Protein AF-A0A660RTI0-F1 (afdb_monomer_lite)

Secondary structure (DSSP, 8-state):
-EEEE-SSEEEEE-SSHHHHHHHHHHHHHSEEEEEEEETTTTEEEEEEEESSEE-TTS-EEEEGGGGGGGTPPPPPP-GGGB-HHHHHHSHHHHHS-HHHHHHHHHHHHSSSEE-------EETT-EEEETTEEEEGGG--TT--EEEE-TTS-EEEE--SEEEEEE--EEEEEE-SS-EEEE-TT-EEEEE-TTT--EEEEEHHHHHHHHHH--STT-EEEEE---PPBTT----SS-HHHHHHHHHHHHHEEEEEGGGTEEEEEE-SHHHHHHHHHHHHHTT--EEEEE---GGGTT-EEEEE---GGG--SSSGGGGG--HHHHHHHHHHHHHHSEEEEEEE-TTS-EEEEEEEEE-HHHHHHHHHHHHHHTTS-EEEEE-SS--SSS--EEEEE-S-SEEEEEGGGEEEEE-SS-EEEEEE-TTSEEEEEETTEEEEEEPPSHHHHHHHHHHHBPTT----EE--SSHHHHHHHHHHHHHHHHTS------S----S-----

Radius of gyration: 30.83 Å; chains: 1; bounding box: 71×60×98 Å

Foldseek 3Di:
DDWDDDLWKIKDDDPDPVSLVVLVVLQVVLWDWAFDQDPVVRGTDTDTHGQFDADPVRITMHGLQCCVSVVDAADFDDCVQFFVVLLCPDPLVVVDDPVLVVVLVVCNGHPAHADAAEWKFFFQQKWFAFLLFTDGLVPDDQPTWGWFAFQVQETATDRFPDKDKDDDFKWKWFDDPFDTTTIDQQFWAWWADPPPRGTDIDGNVVLLVQLVPDPDQPDKTKFFQFHAQHPPLPFAPDDLLLLLLLLLCLQFWDQPDDVQLKIKGKDQDPVNVVVNVVSCVVVVWDWDWDADPDPVRHRIIIIIGRRDPSSSDNADSNLSSHDLVSLVSNLVSQCVRQKDWDWDADPVRDTDIKIKGKDAPSNQSSNQVSCCNNVLFRKAKDWDPDDDDPHTMMMIITDPDRIDIGTSVSIDMDTDDPGMTIFTHDPNQWGWIDHPRRIGITGGTPPVSSVVSSVSRGDPDDAHAHHHANDPNSSVVVSVVVVVVVVVDPDDDDDDDDPPDHDHDD

Structure (mmCIF, N/CA/C/O backbone):
data_AF-A0A660RTI0-F1
#
_entry.id   AF-A0A660RTI0-F1
#
loop_
_atom_site.group_PDB
_atom_site.id
_atom_site.type_symbol
_atom_site.label_atom_id
_atom_site.label_alt_id
_atom_site.label_comp_id
_atom_site.label_asym_id
_atom_site.label_entity_id
_atom_site.label_seq_id
_atom_site.pdbx_PDB_ins_code
_atom_site.Cartn_x
_atom_site.Cartn_y
_atom_site.Cartn_z
_atom_site.occupancy
_atom_site.B_iso_or_equiv
_atom_site.auth_seq_id
_atom_site.auth_comp_id
_atom_site.auth_asym_id
_atom_site.auth_atom_id
_atom_site.pdbx_PDB_model_num
ATOM 1 N N . MET A 1 1 ? 32.357 -12.236 -51.398 1.00 79.00 1 MET A N 1
ATOM 2 C CA . MET A 1 1 ? 31.284 -12.817 -50.566 1.00 79.00 1 MET A CA 1
ATOM 3 C C . MET A 1 1 ? 29.985 -12.101 -50.860 1.00 79.00 1 MET A C 1
ATOM 5 O O . MET A 1 1 ? 29.886 -10.902 -50.600 1.00 79.00 1 MET A O 1
ATOM 9 N N . LYS A 1 2 ? 28.969 -12.836 -51.312 1.00 80.94 2 LYS A N 1
ATOM 10 C CA . LYS A 1 2 ? 27.619 -12.302 -51.489 1.00 80.94 2 LYS A CA 1
ATOM 11 C C . LYS A 1 2 ? 26.873 -12.337 -50.162 1.00 80.94 2 LYS A C 1
ATOM 13 O O . LYS A 1 2 ? 26.923 -13.334 -49.439 1.00 80.94 2 LYS A O 1
ATOM 18 N N . VAL A 1 3 ? 26.167 -11.254 -49.847 1.00 74.62 3 VAL A N 1
ATOM 19 C CA . VAL A 1 3 ? 25.311 -11.187 -48.661 1.00 74.62 3 VAL A CA 1
ATOM 20 C C . VAL A 1 3 ? 23.862 -11.082 -49.096 1.00 74.62 3 VAL A C 1
ATOM 22 O O . VAL A 1 3 ? 23.497 -10.174 -49.839 1.00 74.62 3 VAL A O 1
ATOM 25 N N . ASP A 1 4 ? 23.057 -12.030 -48.635 1.00 70.88 4 ASP A N 1
ATOM 26 C CA . ASP A 1 4 ? 21.628 -12.097 -48.908 1.00 70.88 4 ASP A CA 1
ATOM 27 C C . ASP A 1 4 ? 20.845 -12.055 -47.593 1.00 70.88 4 ASP A C 1
ATOM 29 O O . ASP A 1 4 ? 21.343 -12.437 -46.531 1.00 70.88 4 ASP A O 1
ATOM 33 N N . TYR A 1 5 ? 19.620 -11.546 -47.625 1.00 65.69 5 TYR A N 1
ATOM 34 C CA . TYR A 1 5 ? 18.867 -11.239 -46.419 1.00 65.69 5 TYR A CA 1
ATOM 35 C C . TYR A 1 5 ? 17.395 -11.621 -46.562 1.00 65.69 5 TYR A C 1
ATOM 37 O O . TYR A 1 5 ? 16.691 -11.177 -47.460 1.00 65.69 5 TYR A O 1
ATOM 45 N N . THR A 1 6 ? 16.886 -12.336 -45.561 1.00 60.81 6 THR A N 1
ATOM 46 C CA . THR A 1 6 ? 15.449 -12.574 -45.334 1.00 60.81 6 THR A CA 1
ATOM 47 C C . THR A 1 6 ? 15.001 -11.848 -44.075 1.00 60.81 6 THR A C 1
ATOM 49 O O . THR A 1 6 ? 15.842 -11.457 -43.277 1.00 60.81 6 THR A O 1
ATOM 52 N N . ASN A 1 7 ? 13.694 -11.729 -43.813 1.00 52.34 7 ASN A N 1
ATOM 53 C CA . ASN A 1 7 ? 13.165 -11.085 -42.595 1.00 52.34 7 ASN A CA 1
ATOM 54 C C . ASN A 1 7 ? 13.673 -11.660 -41.261 1.00 52.34 7 ASN A C 1
ATOM 56 O O . ASN A 1 7 ? 13.553 -10.995 -40.233 1.00 52.34 7 ASN A O 1
ATOM 60 N N . VAL A 1 8 ? 14.281 -12.845 -41.277 1.00 51.94 8 VAL A N 1
ATOM 61 C CA . VAL A 1 8 ? 14.734 -13.562 -40.081 1.00 51.94 8 VAL A CA 1
ATOM 62 C C . VAL A 1 8 ? 16.251 -13.777 -40.081 1.00 51.94 8 VAL A C 1
ATOM 64 O O . VAL A 1 8 ? 16.892 -13.595 -39.044 1.00 51.94 8 VAL A O 1
ATOM 67 N N . TYR A 1 9 ? 16.840 -14.114 -41.231 1.00 64.44 9 TYR A N 1
ATOM 68 C CA . TYR A 1 9 ? 18.250 -14.485 -41.353 1.00 64.44 9 TYR A CA 1
ATOM 69 C C . TYR A 1 9 ? 19.012 -13.619 -42.346 1.00 64.44 9 TYR A C 1
ATOM 71 O O . TYR A 1 9 ? 18.499 -13.248 -43.403 1.00 64.44 9 TYR A O 1
ATOM 79 N N . THR A 1 10 ? 20.272 -13.373 -42.010 1.00 71.88 10 THR A N 1
ATOM 80 C CA . THR A 1 10 ? 21.284 -12.907 -42.952 1.00 71.88 10 THR A CA 1
ATOM 81 C C . THR A 1 10 ? 22.119 -14.095 -43.378 1.00 71.88 10 THR A C 1
ATOM 83 O O . THR A 1 10 ? 22.637 -14.808 -42.518 1.00 71.88 10 THR A O 1
ATOM 86 N N . PHE A 1 11 ? 22.258 -14.273 -44.683 1.00 78.12 11 PHE A N 1
ATOM 87 C CA . PHE A 1 11 ? 23.042 -15.312 -45.318 1.00 78.12 11 PHE A CA 1
ATOM 88 C C . PHE A 1 11 ? 24.312 -14.711 -45.910 1.00 78.12 11 PHE A C 1
ATOM 90 O O . PHE A 1 11 ? 24.291 -13.681 -46.578 1.00 78.12 11 PHE A O 1
ATOM 97 N N . PHE A 1 12 ? 25.418 -15.389 -45.668 1.00 82.50 12 PHE A N 1
ATOM 98 C CA . PHE A 1 12 ? 26.732 -15.101 -46.198 1.00 82.50 12 PHE A CA 1
ATOM 99 C C . PHE A 1 12 ? 27.122 -16.269 -47.092 1.00 82.50 12 PHE A C 1
ATOM 101 O O . PHE A 1 12 ? 27.322 -17.396 -46.626 1.00 82.50 12 PHE A O 1
ATOM 108 N N . ILE A 1 13 ? 27.179 -15.992 -48.387 1.00 86.31 13 ILE A N 1
ATOM 109 C CA . ILE A 1 13 ? 27.504 -16.967 -49.416 1.00 86.31 13 ILE A CA 1
ATOM 110 C C . ILE A 1 13 ? 28.960 -16.697 -49.818 1.00 86.31 13 ILE A C 1
ATOM 112 O O . ILE A 1 13 ? 29.238 -15.646 -50.411 1.00 86.31 13 ILE A O 1
ATOM 116 N N . PRO A 1 14 ? 29.912 -17.572 -49.442 1.00 86.38 14 PRO A N 1
ATOM 117 C CA . PRO A 1 14 ? 31.300 -17.413 -49.855 1.00 86.38 14 PRO A CA 1
ATOM 118 C C . PRO A 1 14 ? 31.395 -17.592 -51.374 1.00 86.38 14 PRO A C 1
ATOM 120 O O . PRO A 1 14 ? 30.896 -18.579 -51.908 1.00 86.38 14 PRO A O 1
ATOM 123 N N . GLU A 1 15 ? 32.020 -16.642 -52.066 1.00 88.38 15 GLU A N 1
ATOM 124 C CA . GLU A 1 15 ? 32.194 -16.689 -53.528 1.00 88.38 15 GLU A CA 1
ATOM 125 C C . GLU A 1 15 ? 33.572 -17.244 -53.910 1.00 88.38 15 GLU A C 1
ATOM 127 O O . GLU A 1 15 ? 33.804 -17.619 -55.053 1.00 88.38 15 GLU A O 1
ATOM 132 N N . ASN A 1 16 ? 34.493 -17.315 -52.946 1.00 89.19 16 ASN A N 1
ATOM 133 C CA . ASN A 1 16 ? 35.835 -17.861 -53.107 1.00 89.19 16 ASN A CA 1
ATOM 134 C C . ASN A 1 16 ? 36.361 -18.453 -51.782 1.00 89.19 16 ASN A C 1
ATOM 136 O O . ASN A 1 16 ? 35.740 -18.333 -50.721 1.0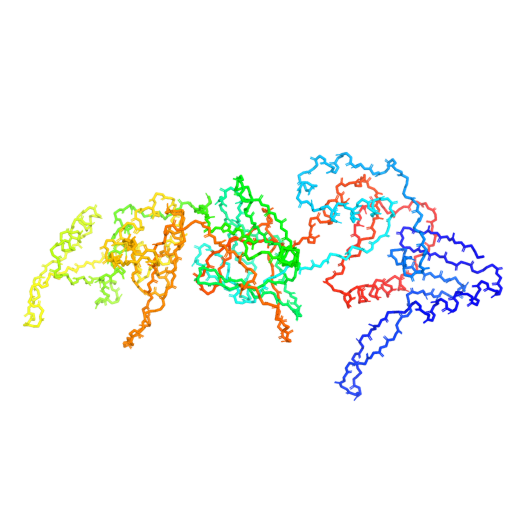0 89.19 16 ASN A O 1
ATOM 140 N N . GLN A 1 17 ? 37.532 -19.094 -51.837 1.00 87.44 17 GLN A N 1
ATOM 141 C CA . GLN A 1 17 ? 38.160 -19.737 -50.676 1.00 87.44 17 GLN A CA 1
ATOM 142 C C . GLN A 1 17 ? 38.519 -18.738 -49.559 1.00 87.44 17 GLN A C 1
ATOM 144 O O . GLN A 1 17 ? 38.353 -19.043 -48.379 1.00 87.44 17 GLN A O 1
ATOM 149 N N . LYS A 1 18 ? 38.921 -17.515 -49.918 1.00 89.44 18 LYS A N 1
ATOM 150 C CA . LYS A 1 18 ? 39.251 -16.448 -48.962 1.00 89.44 18 LYS A CA 1
ATOM 151 C C . LYS A 1 18 ? 38.026 -16.009 -48.152 1.00 89.44 18 LYS A C 1
ATOM 153 O O . LYS A 1 18 ? 38.114 -15.834 -46.939 1.00 89.44 18 LYS A O 1
ATOM 158 N N . ASP A 1 19 ? 36.863 -15.891 -48.792 1.00 84.25 19 ASP A N 1
ATOM 159 C CA . ASP A 1 19 ? 35.594 -15.602 -48.116 1.00 84.25 19 ASP A CA 1
ATOM 160 C C . ASP A 1 19 ? 35.233 -16.695 -47.104 1.00 84.25 19 ASP A C 1
ATOM 162 O O . ASP A 1 19 ? 34.754 -16.410 -46.003 1.00 84.25 19 ASP A O 1
ATOM 166 N N . LYS A 1 20 ? 35.475 -17.959 -47.470 1.00 86.00 20 LYS A N 1
ATOM 167 C CA . LYS A 1 20 ? 35.216 -19.112 -46.607 1.00 86.00 20 LYS A CA 1
ATOM 168 C C . LYS A 1 20 ? 36.087 -19.065 -45.351 1.00 86.00 20 LYS A C 1
ATOM 170 O O . LYS A 1 20 ? 35.556 -19.234 -44.258 1.00 86.00 20 LYS A O 1
ATOM 175 N N . GLU A 1 21 ? 37.377 -18.770 -45.487 1.00 87.00 21 GLU A N 1
ATOM 176 C CA . GLU A 1 21 ? 38.299 -18.621 -44.352 1.00 87.00 21 GLU A CA 1
ATOM 177 C C . GLU A 1 21 ? 37.898 -17.468 -43.422 1.00 87.00 21 GLU A C 1
ATOM 179 O O . GLU A 1 21 ? 37.905 -17.622 -42.197 1.00 87.00 21 GLU A O 1
ATOM 184 N N . ILE A 1 22 ? 37.469 -16.332 -43.986 1.00 85.69 22 ILE A N 1
ATOM 185 C CA . ILE A 1 22 ? 36.952 -15.190 -43.216 1.00 85.69 22 ILE A CA 1
ATOM 186 C C . ILE A 1 22 ? 35.725 -15.605 -42.395 1.00 85.69 22 ILE A C 1
ATOM 188 O O . ILE A 1 22 ? 35.658 -15.316 -41.198 1.00 85.69 22 ILE A O 1
ATOM 192 N N . LEU A 1 23 ? 34.764 -16.303 -43.006 1.00 84.31 23 LEU A N 1
ATOM 193 C CA . LEU A 1 23 ? 33.547 -16.760 -42.328 1.00 84.31 23 LEU A CA 1
ATOM 194 C C . LEU A 1 23 ? 33.831 -17.833 -41.273 1.00 84.31 23 LEU A C 1
ATOM 196 O O . LEU A 1 23 ? 33.228 -17.809 -40.199 1.00 84.31 23 LEU A O 1
ATOM 200 N N . GLU A 1 24 ? 34.781 -18.733 -41.521 1.00 85.38 24 GLU A N 1
ATOM 201 C CA . GLU A 1 24 ? 35.217 -19.723 -40.533 1.00 85.38 24 GLU A CA 1
ATOM 202 C C . GLU A 1 24 ? 35.891 -19.050 -39.335 1.00 85.38 24 GLU A C 1
ATOM 204 O O . GLU A 1 24 ? 35.574 -19.379 -38.189 1.00 85.38 24 GLU A O 1
ATOM 209 N N . ASN A 1 25 ? 36.737 -18.047 -39.569 1.00 84.19 25 ASN A N 1
ATOM 210 C CA . ASN A 1 25 ? 37.347 -17.263 -38.500 1.00 84.19 25 ASN A CA 1
ATOM 211 C C . ASN A 1 25 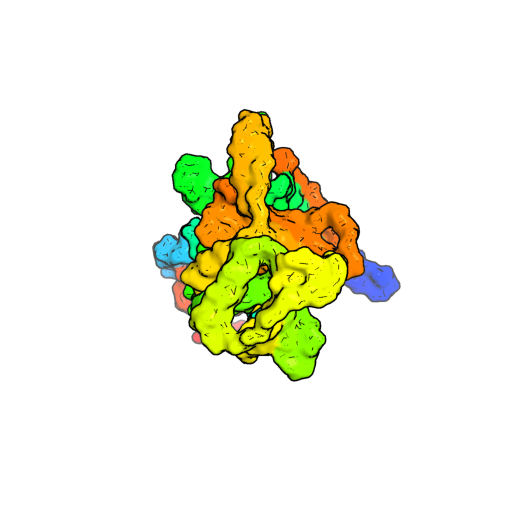? 36.298 -16.460 -37.707 1.00 84.19 25 ASN A C 1
ATOM 213 O O . ASN A 1 25 ? 36.280 -16.483 -36.475 1.00 84.19 25 ASN A O 1
ATOM 217 N N . LEU A 1 26 ? 35.357 -15.801 -38.389 1.00 79.56 26 LEU A N 1
ATOM 218 C CA . LEU A 1 26 ? 34.244 -15.105 -37.738 1.00 79.56 26 LEU A CA 1
ATOM 219 C C . LEU A 1 26 ? 33.389 -16.063 -36.905 1.00 79.56 26 LEU A C 1
ATOM 221 O O . LEU A 1 26 ? 33.048 -15.735 -35.773 1.00 79.56 26 LEU A O 1
ATOM 225 N N . SER A 1 27 ? 33.097 -17.266 -37.400 1.00 78.19 27 SER A N 1
ATOM 226 C CA . SER A 1 27 ? 32.307 -18.255 -36.656 1.00 78.19 27 SER A CA 1
ATOM 227 C C . SER A 1 27 ? 32.974 -18.690 -35.345 1.00 78.19 27 SER A C 1
ATOM 229 O O . SER A 1 27 ? 32.279 -18.930 -34.356 1.00 78.19 27 SER A O 1
ATOM 231 N N . LYS A 1 28 ? 34.311 -18.727 -35.295 1.00 77.50 28 LYS A N 1
ATOM 232 C CA . LYS A 1 28 ? 35.078 -19.052 -34.082 1.00 77.50 28 LYS A CA 1
ATOM 233 C C . LYS A 1 28 ? 35.086 -17.903 -33.073 1.00 77.50 28 LYS A C 1
ATOM 235 O O . LYS A 1 28 ? 35.053 -18.149 -31.871 1.00 77.50 28 LYS A O 1
ATOM 240 N N . ASN A 1 29 ? 35.095 -16.660 -33.553 1.00 72.69 29 ASN A N 1
ATOM 241 C CA . ASN A 1 29 ? 35.186 -15.469 -32.702 1.00 72.69 29 ASN A CA 1
ATOM 242 C C . ASN A 1 29 ? 33.820 -14.927 -32.258 1.00 72.69 29 ASN A C 1
ATOM 244 O O . ASN A 1 29 ? 33.709 -14.276 -31.220 1.00 72.69 29 ASN A O 1
ATOM 248 N N . VAL A 1 30 ? 32.763 -15.196 -33.023 1.00 70.44 30 VAL A N 1
ATOM 249 C CA . VAL A 1 30 ? 31.412 -14.673 -32.778 1.00 70.44 30 VAL A CA 1
ATOM 250 C C . VAL A 1 30 ? 30.629 -15.732 -32.015 1.00 70.44 30 VAL A C 1
ATOM 252 O O . VAL A 1 30 ? 29.704 -16.376 -32.515 1.00 70.44 30 VAL A O 1
ATOM 255 N N . VAL A 1 31 ? 31.071 -15.939 -30.779 1.00 64.56 31 VAL A N 1
ATOM 256 C CA . VAL A 1 31 ? 30.553 -16.956 -29.870 1.00 64.56 31 VAL A CA 1
ATOM 257 C C . VAL A 1 31 ? 29.936 -16.318 -28.632 1.00 64.56 31 VAL A C 1
ATOM 259 O O . VAL A 1 31 ? 30.404 -15.303 -28.121 1.00 64.56 31 VAL A O 1
ATOM 262 N N . ILE A 1 32 ? 28.882 -16.941 -28.117 1.00 59.88 32 ILE A N 1
ATOM 263 C CA . ILE A 1 32 ? 28.257 -16.583 -26.842 1.00 59.88 32 ILE A CA 1
ATOM 264 C C . ILE A 1 32 ? 28.622 -17.601 -25.767 1.00 59.88 32 ILE A C 1
ATOM 266 O O . ILE A 1 32 ? 28.730 -18.803 -26.023 1.00 59.88 32 ILE A O 1
ATOM 270 N N . ARG A 1 33 ? 28.816 -17.100 -24.546 1.00 59.22 33 ARG A N 1
ATOM 271 C CA . ARG A 1 33 ? 29.204 -17.889 -23.378 1.00 59.22 33 ARG A CA 1
ATOM 272 C C . ARG A 1 33 ? 27.975 -18.566 -22.769 1.00 59.22 33 ARG A C 1
ATOM 274 O O . ARG A 1 33 ? 27.245 -17.949 -22.008 1.00 59.22 33 ARG A O 1
ATOM 281 N N . LYS A 1 34 ? 27.804 -19.859 -23.012 1.00 52.59 34 LYS A N 1
ATOM 282 C CA . LYS A 1 34 ? 26.716 -20.683 -22.481 1.00 52.59 34 LYS A CA 1
ATOM 283 C C . LYS A 1 34 ? 27.147 -21.445 -21.229 1.00 52.59 34 LYS A C 1
ATOM 285 O O . LYS A 1 34 ? 28.235 -22.003 -21.176 1.00 52.59 34 LYS A O 1
ATOM 290 N N . LEU A 1 35 ? 26.267 -21.527 -20.234 1.00 57.22 35 LEU A N 1
ATOM 291 C CA . LEU A 1 35 ? 26.436 -22.423 -19.086 1.00 57.22 35 LEU A CA 1
ATOM 292 C C . LEU A 1 35 ? 25.616 -23.698 -19.305 1.00 57.22 35 LEU A C 1
ATOM 294 O O . LEU A 1 35 ? 24.386 -23.653 -19.257 1.00 57.22 35 LEU A O 1
ATOM 298 N N . GLU A 1 36 ? 26.280 -24.828 -19.540 1.00 62.12 36 GLU A N 1
ATOM 299 C CA . GLU A 1 36 ? 25.636 -26.144 -19.626 1.00 62.12 36 GLU A CA 1
ATOM 300 C C . GLU A 1 36 ? 25.858 -26.934 -18.344 1.00 62.12 36 GLU A C 1
ATOM 302 O O . GLU A 1 36 ? 26.956 -26.960 -17.798 1.00 62.12 36 GLU A O 1
ATOM 307 N N . TYR A 1 37 ? 24.802 -27.576 -17.848 1.00 67.00 37 TYR A N 1
ATOM 308 C CA . TYR A 1 37 ? 24.939 -28.506 -16.739 1.00 67.00 37 TYR A CA 1
ATOM 309 C C . TYR A 1 37 ? 25.636 -29.769 -17.240 1.00 67.00 37 TYR A C 1
ATOM 311 O O . TYR A 1 37 ? 25.125 -30.434 -18.139 1.00 67.00 37 TYR A O 1
ATOM 319 N N . ASN A 1 38 ? 26.798 -30.071 -16.668 1.00 76.56 38 ASN A N 1
ATOM 320 C CA . ASN A 1 38 ? 27.504 -31.316 -16.903 1.00 76.56 38 ASN A CA 1
ATOM 321 C C . ASN A 1 38 ? 26.971 -32.359 -15.897 1.00 76.56 38 ASN A C 1
ATOM 323 O O . ASN A 1 38 ? 27.228 -32.211 -14.698 1.00 76.56 38 ASN A O 1
ATOM 327 N N . PRO A 1 39 ? 26.216 -33.383 -16.344 1.00 63.25 39 PRO A N 1
ATOM 328 C CA . PRO A 1 39 ? 25.615 -34.372 -15.449 1.00 63.25 39 PRO A CA 1
ATOM 329 C C . PRO A 1 39 ? 26.654 -35.268 -14.765 1.00 63.25 39 PRO A C 1
ATOM 331 O O . PRO A 1 39 ? 26.400 -35.743 -13.662 1.00 63.25 39 PRO A O 1
ATOM 334 N N . ILE A 1 40 ? 27.834 -35.436 -15.368 1.00 79.56 40 ILE A N 1
ATOM 335 C CA . ILE A 1 40 ? 28.937 -36.232 -14.816 1.00 79.56 40 ILE A CA 1
ATOM 336 C C . ILE A 1 40 ? 29.602 -35.467 -13.667 1.00 79.56 40 ILE A C 1
ATOM 338 O O . ILE A 1 40 ? 29.786 -35.996 -12.577 1.00 79.56 40 ILE A O 1
ATOM 342 N N . LEU A 1 41 ? 29.898 -34.182 -13.880 1.00 76.06 41 LEU A N 1
ATOM 343 C CA . LEU A 1 41 ? 30.596 -33.340 -12.898 1.00 76.06 41 LEU A CA 1
ATOM 344 C C . LEU A 1 41 ? 29.653 -32.614 -11.925 1.00 76.06 41 LEU A C 1
ATOM 346 O O . LEU A 1 41 ? 30.107 -31.838 -11.085 1.00 76.06 41 LEU A O 1
ATOM 350 N N . LYS A 1 42 ? 28.336 -32.812 -12.073 1.00 74.12 42 LYS A N 1
ATOM 351 C CA . LYS A 1 42 ? 27.256 -32.165 -11.306 1.00 74.12 42 LYS A CA 1
ATOM 352 C C . LYS A 1 42 ? 27.397 -30.639 -11.166 1.00 74.12 42 LYS A C 1
ATOM 354 O O . LYS A 1 42 ? 26.883 -30.047 -10.218 1.00 74.12 42 LYS A O 1
ATOM 359 N N . ARG A 1 43 ? 28.045 -29.970 -12.124 1.00 64.19 43 ARG A N 1
ATOM 360 C CA . ARG A 1 43 ? 28.303 -28.518 -12.115 1.00 64.19 43 ARG A CA 1
ATOM 361 C C . ARG A 1 43 ? 27.995 -27.890 -13.468 1.00 64.19 43 ARG A C 1
ATOM 363 O O . ARG A 1 43 ? 27.930 -28.574 -14.486 1.00 64.19 43 ARG A O 1
ATOM 370 N N . LYS A 1 44 ? 27.798 -26.570 -13.487 1.00 59.88 44 LYS A N 1
ATOM 371 C CA . LYS A 1 44 ? 27.631 -25.818 -14.737 1.00 59.88 44 LYS A CA 1
ATOM 372 C C . LYS A 1 44 ? 28.994 -25.475 -15.318 1.00 59.88 44 LYS A C 1
ATOM 374 O O . LYS A 1 44 ? 29.780 -24.798 -14.661 1.00 59.88 44 LYS A O 1
ATOM 379 N N . GLU A 1 45 ? 29.239 -25.898 -16.546 1.00 68.62 45 GLU A N 1
ATOM 380 C CA . GLU A 1 45 ? 30.461 -25.605 -17.283 1.00 68.62 45 GLU A CA 1
ATOM 381 C C . GLU A 1 45 ? 30.208 -24.567 -18.365 1.00 68.62 45 GLU A C 1
ATOM 383 O O . GLU A 1 45 ? 29.106 -24.441 -18.904 1.00 68.62 45 GLU A O 1
ATOM 388 N N . VAL A 1 46 ? 31.248 -23.790 -18.650 1.00 62.41 46 VAL A N 1
ATOM 389 C CA . VAL A 1 46 ? 31.211 -22.774 -19.693 1.00 62.41 46 VAL A CA 1
ATOM 390 C C . VAL A 1 46 ? 31.488 -23.445 -21.032 1.00 62.41 46 VAL A C 1
ATOM 392 O O . VAL A 1 46 ? 32.563 -23.996 -21.236 1.00 62.41 46 VAL A O 1
ATOM 395 N N . LYS A 1 47 ? 30.535 -23.355 -21.956 1.00 68.38 47 LYS A N 1
ATOM 396 C CA . LYS A 1 47 ? 30.711 -23.697 -23.367 1.00 68.38 47 LYS A CA 1
ATOM 397 C C . LYS A 1 47 ? 30.498 -22.466 -24.229 1.00 68.38 47 LYS A C 1
ATOM 399 O O . LYS A 1 47 ? 29.672 -21.616 -23.913 1.00 68.38 47 LYS A O 1
ATOM 404 N N . TYR A 1 48 ? 31.209 -22.386 -25.340 1.00 62.31 48 TYR A N 1
ATOM 405 C CA . TYR A 1 48 ? 31.054 -21.306 -26.306 1.00 62.31 48 TYR A CA 1
ATOM 406 C C . TYR A 1 48 ? 30.215 -21.807 -27.481 1.00 62.31 48 TYR A C 1
ATOM 408 O O . TYR A 1 48 ? 30.494 -22.866 -28.036 1.00 62.31 48 TYR A O 1
ATOM 416 N N . VAL A 1 49 ? 29.149 -21.082 -27.822 1.00 63.47 49 VAL A N 1
ATOM 417 C CA . VAL A 1 49 ? 28.255 -21.424 -28.939 1.00 63.47 49 VAL A CA 1
ATOM 418 C C . VAL A 1 49 ? 28.399 -20.371 -30.021 1.00 63.47 49 VAL A C 1
ATOM 420 O O . VAL A 1 49 ? 28.219 -19.189 -29.742 1.00 63.47 49 VAL A O 1
ATOM 423 N N . THR A 1 50 ? 28.698 -20.789 -31.250 1.00 74.25 50 THR A N 1
ATOM 424 C CA . THR A 1 50 ? 28.797 -19.870 -32.391 1.00 74.25 50 THR A CA 1
ATOM 425 C C . THR A 1 50 ? 27.433 -19.309 -32.786 1.00 74.25 50 THR A C 1
ATOM 427 O O . THR A 1 50 ? 26.445 -20.043 -32.871 1.00 74.25 50 THR A O 1
ATOM 430 N N . LEU A 1 51 ? 27.360 -17.996 -33.010 1.00 68.88 51 LEU A N 1
ATOM 431 C CA . LEU A 1 51 ? 26.156 -17.342 -33.528 1.00 68.88 51 LEU A CA 1
ATOM 432 C C . LEU A 1 51 ? 26.062 -17.455 -35.053 1.00 68.88 51 LEU A C 1
ATOM 434 O O . LEU A 1 51 ? 24.956 -17.520 -35.586 1.00 68.88 51 LEU A O 1
ATOM 438 N N . LEU A 1 52 ? 27.205 -17.499 -35.742 1.00 79.25 52 LEU A N 1
ATOM 439 C CA . LEU A 1 52 ? 27.286 -17.669 -37.189 1.00 79.25 52 LEU A CA 1
ATOM 440 C C . LEU A 1 52 ? 27.255 -19.167 -37.516 1.00 79.25 52 LEU A C 1
ATOM 442 O O . LEU A 1 52 ? 28.237 -19.885 -37.346 1.00 79.25 52 LEU A O 1
ATOM 446 N N . GLN A 1 53 ? 26.094 -19.645 -37.945 1.00 80.19 53 GLN A N 1
ATOM 447 C CA . GLN A 1 53 ? 25.846 -21.047 -38.261 1.00 80.19 53 GLN A CA 1
ATOM 448 C C . GLN A 1 53 ? 26.185 -21.337 -39.722 1.00 80.19 53 GLN A C 1
ATOM 450 O O . GLN A 1 53 ? 26.177 -20.439 -40.555 1.00 80.19 53 GLN A O 1
ATOM 455 N N . LYS A 1 54 ? 26.461 -22.599 -40.046 1.00 83.12 54 LYS A N 1
ATOM 456 C CA . LYS A 1 54 ? 26.772 -23.057 -41.404 1.00 83.12 54 LYS A CA 1
ATOM 457 C C . LYS A 1 54 ? 25.790 -24.154 -41.799 1.00 83.12 54 LYS A C 1
ATOM 459 O O . LYS A 1 54 ? 25.554 -25.068 -41.007 1.00 83.12 54 LYS A O 1
ATOM 464 N N . ASN A 1 55 ? 25.190 -24.056 -42.983 1.00 78.00 55 ASN A N 1
ATOM 465 C CA . ASN A 1 55 ? 24.316 -25.105 -43.512 1.00 78.00 55 ASN A CA 1
ATOM 466 C C . ASN A 1 55 ? 25.099 -26.132 -44.358 1.00 78.00 55 ASN A C 1
ATOM 468 O O . ASN A 1 55 ? 26.301 -25.985 -44.587 1.00 78.00 55 ASN A O 1
ATOM 472 N N . ARG A 1 56 ? 24.406 -27.179 -44.831 1.00 73.50 56 ARG A N 1
ATOM 473 C CA . ARG A 1 56 ? 25.000 -28.256 -45.647 1.00 73.50 56 ARG A CA 1
ATOM 474 C C . ARG A 1 56 ? 25.599 -27.764 -46.975 1.00 73.50 56 ARG A C 1
ATOM 476 O O . ARG A 1 56 ? 26.536 -28.377 -47.465 1.00 73.50 56 ARG A O 1
ATOM 483 N N . ASN A 1 57 ? 25.140 -26.625 -47.495 1.00 75.00 57 ASN A N 1
ATOM 484 C CA . ASN A 1 57 ? 25.568 -26.060 -48.780 1.00 75.00 57 ASN A CA 1
ATOM 485 C C . ASN A 1 57 ? 26.699 -25.022 -48.633 1.00 75.00 57 ASN A C 1
ATOM 487 O O . ASN A 1 57 ? 26.868 -24.174 -49.502 1.00 75.00 57 ASN A O 1
ATOM 491 N N . ASN A 1 58 ? 27.459 -25.040 -47.529 1.00 77.81 58 ASN A N 1
ATOM 492 C CA . ASN A 1 58 ? 28.501 -24.047 -47.212 1.00 77.81 58 ASN A CA 1
ATOM 493 C C . ASN A 1 58 ? 28.012 -22.584 -47.127 1.00 77.81 58 ASN A C 1
ATOM 495 O O . ASN A 1 58 ? 28.830 -21.665 -47.143 1.00 77.81 58 ASN A O 1
ATOM 499 N N . ILE A 1 59 ? 26.708 -22.352 -46.964 1.00 82.38 59 ILE A N 1
ATOM 500 C CA . ILE A 1 59 ? 26.156 -21.016 -46.726 1.00 82.38 59 ILE A CA 1
ATOM 501 C C . ILE A 1 59 ? 26.164 -20.762 -45.222 1.00 82.38 59 ILE A C 1
ATOM 503 O O . ILE A 1 59 ? 25.623 -21.547 -44.432 1.00 82.38 59 ILE A O 1
ATOM 507 N N . TYR A 1 60 ? 26.775 -19.651 -44.826 1.00 85.75 60 TYR A N 1
ATOM 508 C CA . TYR A 1 60 ? 26.794 -19.214 -43.440 1.00 85.75 60 TYR A CA 1
ATOM 509 C C . TYR A 1 60 ? 25.589 -18.326 -43.179 1.00 85.75 60 TYR A C 1
ATOM 511 O O . TYR A 1 60 ? 25.173 -17.563 -44.042 1.00 85.75 60 TYR A O 1
ATOM 519 N N . TYR A 1 61 ? 24.996 -18.415 -41.999 1.00 78.88 61 TYR A N 1
ATOM 520 C CA . TYR A 1 61 ? 23.827 -17.627 -41.663 1.00 78.88 61 TYR A CA 1
ATOM 521 C C . TYR A 1 61 ? 23.788 -17.266 -40.186 1.00 78.88 61 TYR A C 1
ATOM 523 O O . TYR A 1 61 ? 24.270 -17.991 -39.317 1.00 78.88 61 TYR A O 1
ATOM 531 N N . ILE A 1 62 ? 23.188 -16.120 -39.898 1.00 73.25 62 ILE A N 1
ATOM 532 C CA . ILE A 1 62 ? 22.972 -15.620 -38.543 1.00 73.25 62 ILE A CA 1
ATOM 533 C C . ILE A 1 62 ? 21.575 -15.013 -38.468 1.00 73.25 62 ILE A C 1
ATOM 535 O O . ILE A 1 62 ? 21.062 -14.505 -39.468 1.00 73.25 62 ILE A O 1
ATOM 539 N N . LEU A 1 63 ? 20.936 -15.054 -37.295 1.00 67.44 63 LEU A N 1
ATOM 540 C CA . LEU A 1 63 ? 19.728 -14.254 -37.074 1.00 67.44 63 LEU A CA 1
ATOM 541 C C . LEU A 1 63 ? 20.064 -12.803 -37.404 1.00 67.44 63 LEU A C 1
ATOM 543 O O . LEU A 1 63 ? 21.008 -12.255 -36.834 1.00 67.44 63 LEU A O 1
ATOM 547 N N . SER A 1 64 ? 19.313 -12.178 -38.311 1.00 67.25 64 SER A N 1
ATOM 548 C CA . SER A 1 64 ? 19.670 -10.843 -38.791 1.00 67.25 64 SER A CA 1
ATOM 549 C C . SER A 1 64 ? 19.810 -9.848 -37.641 1.00 67.25 64 SER A C 1
ATOM 551 O O . SER A 1 64 ? 20.731 -9.047 -37.676 1.00 67.25 64 SER A O 1
ATOM 553 N N . GLY A 1 65 ? 18.989 -9.962 -36.584 1.00 60.44 65 GLY A N 1
ATOM 554 C CA . GLY A 1 65 ? 19.070 -9.144 -35.361 1.00 60.44 65 GLY A CA 1
ATOM 555 C C . GLY A 1 65 ? 20.367 -9.270 -34.543 1.00 60.44 65 GLY A C 1
ATOM 556 O O . GLY A 1 65 ? 20.510 -8.594 -33.528 1.00 60.44 65 GLY A O 1
ATOM 557 N N . LEU A 1 66 ? 21.301 -10.135 -34.955 1.00 67.81 66 LEU A N 1
ATOM 558 C CA . LEU A 1 66 ? 22.625 -10.318 -34.357 1.00 67.81 66 LEU A CA 1
ATOM 559 C C . LEU A 1 66 ? 23.768 -9.764 -35.230 1.00 67.81 66 LEU A C 1
ATOM 561 O O . LEU A 1 66 ? 24.926 -9.866 -34.832 1.00 67.81 66 LEU A O 1
ATOM 565 N N . LEU A 1 67 ? 23.485 -9.143 -36.382 1.00 68.56 67 LEU A N 1
ATOM 566 C CA . LEU A 1 67 ? 24.500 -8.527 -37.257 1.00 68.56 67 LEU A CA 1
ATOM 567 C C . LEU A 1 67 ? 25.482 -7.555 -36.564 1.00 68.56 67 LEU A C 1
ATOM 569 O O . LEU A 1 67 ? 26.656 -7.549 -36.941 1.00 68.56 67 LEU A O 1
ATOM 573 N N . PRO A 1 68 ? 25.095 -6.775 -35.533 1.00 64.31 68 PRO A N 1
ATOM 574 C CA . PRO A 1 68 ? 26.021 -5.885 -34.838 1.00 64.31 68 PRO A CA 1
ATOM 575 C C . PRO A 1 68 ? 27.147 -6.622 -34.120 1.00 64.31 68 PRO A C 1
ATOM 577 O O . PRO A 1 68 ? 28.230 -6.064 -33.964 1.00 64.31 68 PRO A O 1
ATOM 580 N N . TYR A 1 69 ? 26.934 -7.884 -33.730 1.00 65.81 69 TYR A N 1
ATOM 581 C CA . TYR A 1 69 ? 27.992 -8.724 -33.161 1.00 65.81 69 TYR A CA 1
ATOM 582 C C . TYR A 1 69 ? 29.074 -9.076 -34.194 1.00 65.81 69 TYR A C 1
ATOM 584 O O . TYR A 1 69 ? 30.184 -9.434 -33.814 1.00 65.81 69 TYR A O 1
ATOM 592 N N . LEU A 1 70 ? 28.781 -8.903 -35.487 1.00 68.19 70 LEU A N 1
ATOM 593 C CA . LEU A 1 70 ? 29.733 -8.973 -36.598 1.00 68.19 70 LEU A CA 1
ATOM 594 C C . LEU A 1 70 ? 30.271 -7.590 -37.009 1.00 68.19 70 LEU A C 1
ATOM 596 O O . LEU A 1 70 ? 30.963 -7.484 -38.015 1.00 68.19 70 LEU A O 1
ATOM 600 N N . LYS A 1 71 ? 29.947 -6.518 -36.267 1.00 67.00 71 LYS A N 1
ATOM 601 C CA . LYS A 1 71 ? 30.226 -5.111 -36.627 1.00 67.00 71 LYS A CA 1
ATOM 602 C C . LYS A 1 71 ? 29.648 -4.694 -37.992 1.00 67.00 71 LYS A C 1
ATOM 604 O O . LYS A 1 71 ? 30.119 -3.734 -38.598 1.00 67.00 71 LYS A O 1
ATOM 609 N N . MET A 1 72 ? 28.615 -5.388 -38.472 1.00 64.62 72 MET A N 1
ATOM 610 C CA . MET A 1 72 ? 27.960 -5.092 -39.747 1.00 64.62 72 MET A CA 1
ATOM 611 C C . MET A 1 72 ? 26.736 -4.196 -39.551 1.00 64.62 72 MET A C 1
ATOM 613 O O . MET A 1 72 ? 25.998 -4.336 -38.574 1.00 64.62 72 MET A O 1
ATOM 617 N N . LYS A 1 73 ? 26.504 -3.282 -40.501 1.00 57.72 73 LYS A N 1
ATOM 618 C CA . LYS A 1 73 ? 25.300 -2.440 -40.534 1.00 57.72 73 LYS A CA 1
ATOM 619 C C . LYS A 1 73 ? 24.095 -3.254 -41.012 1.00 57.72 73 LYS A C 1
ATOM 621 O O . LYS A 1 73 ? 24.231 -4.144 -41.849 1.00 57.72 73 LYS A O 1
ATOM 626 N N . TYR A 1 74 ? 22.913 -2.926 -40.501 1.00 56.47 74 TYR A N 1
ATOM 627 C CA . TYR A 1 74 ? 21.662 -3.508 -40.981 1.00 56.47 74 TYR A CA 1
ATOM 628 C C . TYR A 1 74 ? 21.252 -2.924 -42.348 1.00 56.47 74 TYR A C 1
ATOM 630 O O . TYR A 1 74 ? 21.494 -1.739 -42.592 1.00 56.47 74 TYR A O 1
ATOM 638 N N . PRO A 1 75 ? 20.592 -3.707 -43.221 1.00 54.84 75 PRO A N 1
ATOM 639 C CA . PRO A 1 75 ? 19.932 -3.170 -44.416 1.00 54.84 75 PRO A CA 1
ATOM 640 C C . PRO A 1 75 ? 18.770 -2.245 -44.014 1.00 54.84 75 PRO A C 1
ATOM 642 O O . PRO A 1 75 ? 18.128 -2.525 -43.017 1.00 54.84 75 PRO A O 1
ATOM 645 N N . LYS A 1 76 ? 18.480 -1.149 -44.728 1.00 52.50 76 LYS A N 1
ATOM 646 C CA . LYS A 1 76 ? 17.431 -0.171 -44.335 1.00 52.50 76 LYS A CA 1
ATOM 647 C C . LYS A 1 76 ? 16.002 -0.696 -44.593 1.00 52.50 76 LYS A C 1
ATOM 649 O O . LYS A 1 76 ? 15.778 -1.356 -45.604 1.00 52.50 76 LYS A O 1
ATOM 654 N N . ILE A 1 77 ? 15.025 -0.361 -43.732 1.00 53.94 77 ILE A N 1
ATOM 655 C CA . ILE A 1 77 ? 13.583 -0.466 -44.070 1.00 53.94 77 ILE A CA 1
ATOM 656 C C . ILE A 1 77 ? 13.232 0.649 -45.060 1.00 53.94 77 ILE A C 1
ATOM 658 O O . ILE A 1 77 ? 13.723 1.771 -44.935 1.00 53.94 77 ILE A O 1
ATOM 662 N N . HIS A 1 78 ? 12.337 0.367 -46.008 1.00 55.94 78 HIS A N 1
ATOM 663 C CA . HIS A 1 78 ? 11.727 1.410 -46.826 1.00 55.94 78 HIS A CA 1
ATOM 664 C C . HIS A 1 78 ? 10.820 2.304 -45.959 1.00 55.94 78 HIS A C 1
ATOM 666 O O . HIS A 1 78 ? 9.816 1.844 -45.416 1.00 55.94 78 HIS A O 1
ATOM 672 N N . THR A 1 79 ? 11.169 3.584 -45.819 1.00 56.62 79 THR A N 1
ATOM 673 C CA . THR A 1 79 ? 10.554 4.541 -44.873 1.00 56.62 79 THR A CA 1
ATOM 674 C C . THR A 1 79 ? 9.031 4.655 -44.985 1.00 56.62 79 THR A C 1
ATOM 676 O O . THR A 1 79 ? 8.370 4.926 -43.988 1.00 56.62 79 THR A O 1
ATOM 679 N N . SER A 1 80 ? 8.453 4.366 -46.155 1.00 56.50 80 SER A N 1
ATOM 680 C CA . SER A 1 80 ? 6.998 4.349 -46.391 1.00 56.50 80 SER A CA 1
ATOM 681 C C . SER A 1 80 ? 6.213 3.323 -45.555 1.00 56.50 80 SER A C 1
ATOM 683 O O . SER A 1 80 ? 4.981 3.396 -45.490 1.00 56.50 80 SER A O 1
ATOM 685 N N . LEU A 1 81 ? 6.899 2.367 -44.922 1.00 57.44 81 LEU A N 1
ATOM 686 C CA . LEU A 1 81 ? 6.312 1.294 -44.112 1.00 57.44 81 LEU A CA 1
ATOM 687 C C . LEU A 1 81 ? 6.205 1.640 -42.618 1.00 57.44 81 LEU A C 1
ATOM 689 O O . LEU A 1 81 ? 5.585 0.894 -41.856 1.00 57.44 81 LEU A O 1
ATOM 693 N N . ILE A 1 82 ? 6.802 2.759 -42.205 1.00 65.81 82 ILE A N 1
ATOM 694 C CA . ILE A 1 82 ? 6.870 3.200 -40.815 1.00 65.81 82 ILE A CA 1
ATOM 695 C C . ILE A 1 82 ? 6.011 4.450 -40.671 1.00 65.81 82 ILE A C 1
ATOM 697 O O . ILE A 1 82 ? 6.221 5.441 -41.366 1.00 65.81 82 ILE A O 1
ATOM 701 N N . ASP A 1 83 ? 5.071 4.418 -39.735 1.00 73.94 83 ASP A N 1
ATOM 702 C CA . ASP A 1 83 ? 4.240 5.567 -39.397 1.00 73.94 83 ASP A CA 1
ATOM 703 C C . ASP A 1 83 ? 4.712 6.179 -38.070 1.00 73.94 83 ASP A C 1
ATOM 705 O O . ASP A 1 83 ? 4.188 5.921 -36.979 1.00 73.94 83 ASP A O 1
ATOM 709 N N . LEU A 1 84 ? 5.798 6.954 -38.163 1.00 75.62 84 LEU A N 1
ATOM 710 C CA . LEU A 1 84 ? 6.406 7.614 -37.006 1.00 75.62 84 LEU A CA 1
ATOM 711 C C . LEU A 1 84 ? 5.504 8.693 -36.411 1.00 75.62 84 LEU A C 1
ATOM 713 O O . LEU A 1 84 ? 5.575 8.929 -35.205 1.00 75.62 84 LEU A O 1
ATOM 717 N N . GLU A 1 85 ? 4.685 9.358 -37.223 1.00 80.62 85 GLU A N 1
ATOM 718 C CA . GLU A 1 85 ? 3.759 10.382 -36.740 1.00 80.62 85 GLU A CA 1
ATOM 719 C C . GLU A 1 85 ? 2.638 9.756 -35.918 1.00 80.62 85 GLU A C 1
ATOM 721 O O . GLU A 1 85 ? 2.397 10.195 -34.791 1.00 80.62 85 GLU A O 1
ATOM 726 N N . LYS A 1 86 ? 2.048 8.654 -36.399 1.00 78.12 86 LYS A N 1
ATOM 727 C CA . LYS A 1 86 ? 1.085 7.863 -35.623 1.00 78.12 86 LYS A CA 1
ATOM 728 C C . LYS A 1 86 ? 1.663 7.420 -34.285 1.00 78.12 86 LYS A C 1
ATOM 730 O O . LYS A 1 86 ? 1.001 7.573 -33.261 1.00 78.12 86 LYS A O 1
ATOM 735 N N . LEU A 1 87 ? 2.903 6.917 -34.262 1.00 72.69 87 LEU A N 1
ATOM 736 C CA . LEU A 1 87 ? 3.546 6.543 -33.003 1.00 72.69 87 LEU A CA 1
ATOM 737 C C . LEU A 1 87 ? 3.745 7.762 -32.092 1.00 72.69 87 LEU A C 1
ATOM 739 O O . LEU A 1 87 ? 3.396 7.690 -30.919 1.00 72.69 87 LEU A O 1
ATOM 743 N N . LYS A 1 88 ? 4.282 8.877 -32.604 1.00 80.06 88 LYS A N 1
ATOM 744 C CA . LYS A 1 88 ? 4.554 10.088 -31.807 1.00 80.06 88 LYS A CA 1
ATOM 745 C C . LYS A 1 88 ? 3.294 10.690 -31.175 1.00 80.06 88 LYS A C 1
ATOM 747 O O . LYS A 1 88 ? 3.382 11.240 -30.074 1.00 80.06 88 LYS A O 1
ATOM 752 N N . ASN A 1 89 ? 2.155 10.549 -31.849 1.00 76.81 89 ASN A N 1
ATOM 753 C CA . ASN A 1 89 ? 0.848 11.015 -31.390 1.00 76.81 89 ASN A CA 1
ATOM 754 C C . ASN A 1 89 ? 0.156 10.033 -30.425 1.00 76.81 89 ASN A C 1
ATOM 756 O O . ASN A 1 89 ? -0.816 10.400 -29.767 1.00 76.81 89 ASN A O 1
ATOM 760 N N . ASP A 1 90 ? 0.663 8.806 -30.282 1.00 70.94 90 ASP A N 1
ATOM 761 C CA . ASP A 1 90 ? 0.106 7.807 -29.373 1.00 70.94 90 ASP A CA 1
ATOM 762 C C . ASP A 1 90 ? 0.499 8.062 -27.906 1.00 70.94 90 ASP A C 1
ATOM 764 O O . ASP A 1 90 ? 1.636 8.419 -27.577 1.00 70.94 90 ASP A O 1
ATOM 768 N N . SER A 1 91 ? -0.423 7.794 -26.978 1.00 53.84 91 SER A N 1
ATOM 769 C CA . SER A 1 91 ? -0.185 7.944 -25.533 1.00 53.84 91 SER A CA 1
ATOM 770 C C . SER A 1 91 ? 0.980 7.083 -25.019 1.00 53.84 91 SER A C 1
ATOM 772 O O . SER A 1 91 ? 1.667 7.456 -24.059 1.00 53.84 91 SER A O 1
ATOM 774 N N . ILE A 1 92 ? 1.272 5.961 -25.686 1.00 51.25 92 ILE A N 1
ATOM 775 C CA . ILE A 1 92 ? 2.420 5.110 -25.368 1.00 51.25 92 ILE A CA 1
ATOM 776 C C . ILE A 1 92 ? 3.735 5.851 -25.624 1.00 51.25 92 ILE A C 1
ATOM 778 O O . ILE A 1 92 ? 4.650 5.738 -24.808 1.00 51.25 92 ILE A O 1
ATOM 782 N N . TRP A 1 93 ? 3.843 6.661 -26.681 1.00 66.88 93 TRP A N 1
ATOM 783 C CA . TRP A 1 93 ? 5.069 7.409 -26.976 1.00 66.88 93 TRP A CA 1
ATOM 784 C C . TRP A 1 93 ? 5.416 8.421 -25.892 1.00 66.88 93 TRP A C 1
ATOM 786 O O . TRP A 1 93 ? 6.579 8.548 -25.504 1.00 66.88 93 TRP A O 1
ATOM 796 N N . GLN A 1 94 ? 4.406 9.075 -25.321 1.00 60.03 94 GLN A N 1
ATOM 797 C CA . GLN A 1 94 ? 4.590 9.982 -24.186 1.00 60.03 94 GLN A CA 1
ATOM 798 C C . GLN A 1 94 ? 5.020 9.251 -22.905 1.00 60.03 94 GLN A C 1
ATOM 800 O O . GLN A 1 94 ? 5.649 9.839 -22.027 1.00 60.03 94 GLN A O 1
ATOM 805 N N . THR A 1 95 ? 4.741 7.950 -22.818 1.00 48.94 95 THR A N 1
ATOM 806 C CA . THR A 1 95 ? 5.115 7.095 -21.682 1.00 48.94 95 THR A CA 1
ATOM 807 C C . THR A 1 95 ? 6.566 6.589 -21.778 1.00 48.94 95 THR A C 1
ATOM 809 O O . THR A 1 95 ? 7.153 6.177 -20.771 1.00 48.94 95 THR A O 1
ATOM 812 N N . LEU A 1 96 ? 7.173 6.631 -22.972 1.00 51.59 96 LEU A N 1
ATOM 813 C CA . LEU A 1 96 ? 8.535 6.158 -23.241 1.00 51.59 96 LEU A CA 1
ATOM 814 C C . LEU A 1 96 ? 9.602 7.224 -22.942 1.00 51.59 96 LEU A C 1
ATOM 816 O O . LEU A 1 96 ? 9.429 8.412 -23.207 1.00 51.59 96 LEU A O 1
ATOM 820 N N . ARG A 1 97 ? 10.757 6.789 -22.425 1.00 52.06 97 ARG A N 1
ATOM 821 C CA . ARG A 1 97 ? 11.928 7.653 -22.158 1.00 52.06 97 ARG A CA 1
ATOM 822 C C . ARG A 1 97 ? 12.743 7.922 -23.414 1.00 52.06 97 ARG A C 1
ATOM 824 O O . ARG A 1 97 ? 12.717 7.118 -24.331 1.00 52.06 97 ARG A O 1
ATOM 831 N N . ASP A 1 98 ? 13.587 8.947 -23.410 1.00 56.09 98 ASP A N 1
ATOM 832 C CA . ASP A 1 98 ? 14.398 9.306 -24.585 1.00 56.09 98 ASP A CA 1
ATOM 833 C C . ASP A 1 98 ? 15.347 8.203 -25.042 1.00 56.09 98 ASP A C 1
ATOM 835 O O . ASP A 1 98 ? 15.570 8.043 -26.233 1.00 56.09 98 ASP A O 1
ATOM 839 N N . TYR A 1 99 ? 15.901 7.393 -24.136 1.00 51.56 99 TYR A N 1
ATOM 840 C CA . TYR A 1 99 ? 16.701 6.239 -24.558 1.00 51.56 99 TYR A CA 1
ATOM 841 C C . TYR A 1 99 ? 15.837 5.105 -25.130 1.00 51.56 99 TYR A C 1
ATOM 843 O O . TYR A 1 99 ? 16.299 4.381 -25.999 1.00 51.56 99 TYR A O 1
ATOM 851 N N . GLN A 1 100 ? 14.592 4.958 -24.663 1.00 55.62 100 GLN A N 1
ATOM 852 C CA . GLN A 1 100 ? 13.629 3.986 -25.186 1.00 55.62 100 GLN A CA 1
ATOM 853 C C . GLN A 1 100 ? 13.111 4.437 -26.549 1.00 55.62 100 GLN A C 1
ATOM 855 O O . GLN A 1 100 ? 13.093 3.648 -27.478 1.00 55.62 100 GLN A O 1
ATOM 860 N N . LYS A 1 101 ? 12.780 5.724 -26.685 1.00 67.12 101 LYS A N 1
ATOM 861 C CA . LYS A 1 101 ? 12.469 6.393 -27.946 1.00 67.12 101 LYS A CA 1
ATOM 862 C C . LYS A 1 101 ? 13.634 6.262 -28.914 1.00 67.12 101 LYS A C 1
ATOM 864 O O . LYS A 1 101 ? 13.409 5.818 -30.021 1.00 67.12 101 LYS A O 1
ATOM 869 N N . ARG A 1 102 ? 14.876 6.537 -28.495 1.00 65.88 102 ARG A N 1
ATOM 870 C CA . ARG A 1 102 ? 16.077 6.309 -29.319 1.00 65.88 102 ARG A CA 1
ATOM 871 C C . ARG A 1 102 ? 16.259 4.843 -29.687 1.00 65.88 102 ARG A C 1
ATOM 873 O O . ARG A 1 102 ? 16.535 4.563 -30.837 1.00 65.88 102 ARG A O 1
ATOM 880 N N . ALA A 1 103 ? 16.073 3.906 -28.760 1.00 60.03 103 ALA A N 1
ATOM 881 C CA . ALA A 1 103 ? 16.155 2.479 -29.066 1.00 60.03 103 ALA A CA 1
ATOM 882 C C . ALA A 1 103 ? 15.081 2.052 -30.080 1.00 60.03 103 ALA A C 1
ATOM 884 O O . ALA A 1 103 ? 15.383 1.294 -30.992 1.00 60.03 103 ALA A O 1
ATOM 885 N N . ILE A 1 104 ? 13.858 2.572 -29.952 1.00 67.56 104 ILE A N 1
ATOM 886 C CA . ILE A 1 104 ? 12.755 2.340 -30.890 1.00 67.56 104 ILE A CA 1
ATOM 887 C C . ILE A 1 104 ? 13.045 3.000 -32.239 1.00 67.56 104 ILE A C 1
ATOM 889 O O . ILE A 1 104 ? 12.901 2.340 -33.251 1.00 67.56 104 ILE A O 1
ATOM 893 N N . LEU A 1 105 ? 13.493 4.256 -32.276 1.00 72.94 105 LEU A N 1
ATOM 894 C CA . LEU A 1 105 ? 13.846 4.963 -33.512 1.00 72.94 105 LEU A CA 1
ATOM 895 C C . LEU A 1 105 ? 15.003 4.270 -34.227 1.00 72.94 105 LEU A C 1
ATOM 897 O O . LEU A 1 105 ? 14.876 3.971 -35.404 1.00 72.94 105 LEU A O 1
ATOM 901 N N . ASN A 1 106 ? 16.064 3.904 -33.506 1.00 65.50 106 ASN A N 1
ATOM 902 C CA . ASN A 1 106 ? 17.180 3.136 -34.054 1.00 65.50 106 ASN A CA 1
ATOM 903 C C . ASN A 1 106 ? 16.710 1.786 -34.618 1.00 65.50 106 ASN A C 1
ATOM 905 O O . ASN A 1 106 ? 17.214 1.349 -35.645 1.00 65.50 106 ASN A O 1
ATOM 909 N N . LEU A 1 107 ? 15.748 1.125 -33.965 1.00 60.38 107 LEU A N 1
ATOM 910 C CA . LEU A 1 107 ? 15.166 -0.136 -34.434 1.00 60.38 107 LEU A CA 1
ATOM 911 C C . LEU A 1 107 ? 14.231 0.054 -35.639 1.00 60.38 107 LEU A C 1
ATOM 913 O O . LEU A 1 107 ? 14.167 -0.799 -36.515 1.00 60.38 107 LEU A O 1
ATOM 917 N N . LEU A 1 108 ? 13.497 1.163 -35.698 1.00 64.62 108 LEU A N 1
ATOM 918 C CA . LEU A 1 108 ? 12.655 1.507 -36.843 1.00 64.62 108 LEU A CA 1
ATOM 919 C C . LEU A 1 108 ? 13.518 1.925 -38.046 1.00 64.62 108 LEU A C 1
ATOM 921 O O . LEU A 1 108 ? 13.195 1.586 -39.176 1.00 64.62 108 LEU A O 1
ATOM 925 N N . GLU A 1 109 ? 14.660 2.575 -37.822 1.00 60.88 109 GLU A N 1
ATOM 926 C CA . GLU A 1 109 ? 15.653 2.871 -38.861 1.00 60.88 109 GLU A CA 1
ATOM 927 C C . GLU A 1 109 ? 16.400 1.613 -39.341 1.00 60.88 109 GLU A C 1
ATOM 929 O O . GLU A 1 109 ? 16.874 1.572 -40.481 1.00 60.88 109 GLU A O 1
ATOM 934 N N . GLN A 1 110 ? 16.520 0.589 -38.484 1.00 58.22 110 GLN A N 1
ATOM 935 C CA . GLN A 1 110 ? 17.330 -0.609 -38.719 1.00 58.22 110 GLN A CA 1
ATOM 936 C C . GLN A 1 110 ? 16.538 -1.906 -38.388 1.00 58.22 110 GLN A C 1
ATOM 938 O O . GLN A 1 110 ? 16.419 -2.282 -37.223 1.00 58.22 110 GLN A O 1
ATOM 943 N N . PRO A 1 111 ? 16.038 -2.640 -39.405 1.00 50.91 111 PRO A N 1
ATOM 944 C CA . PRO A 1 111 ? 14.834 -3.482 -39.392 1.00 50.91 111 PRO A CA 1
ATOM 945 C C . PRO A 1 111 ? 14.725 -4.648 -38.418 1.00 50.91 111 PRO A C 1
ATOM 947 O O . PRO A 1 111 ? 13.681 -5.298 -38.376 1.00 50.91 111 PRO A O 1
ATOM 950 N N . ARG A 1 112 ? 15.793 -5.046 -37.740 1.00 54.84 112 ARG A N 1
ATOM 951 C CA . ARG A 1 112 ? 15.837 -6.310 -36.995 1.00 54.84 112 ARG A CA 1
ATOM 952 C C . ARG A 1 112 ? 16.785 -6.087 -35.842 1.00 54.84 112 ARG A C 1
ATOM 954 O O . ARG A 1 112 ? 17.952 -5.844 -36.081 1.00 54.84 112 ARG A O 1
ATOM 961 N N . GLY A 1 113 ? 16.322 -6.147 -34.604 1.00 48.62 113 GLY A N 1
ATOM 962 C CA . GLY A 1 113 ? 17.186 -5.823 -33.475 1.00 48.62 113 GLY A CA 1
ATOM 963 C C . GLY A 1 113 ? 16.731 -6.480 -32.191 1.00 48.62 113 GLY A C 1
ATOM 964 O O . GLY A 1 113 ? 15.544 -6.706 -31.958 1.00 48.62 113 GLY A O 1
ATOM 965 N N . ILE A 1 114 ? 17.710 -6.804 -31.352 1.00 48.50 114 ILE A N 1
ATOM 966 C CA . ILE A 1 114 ? 17.461 -7.196 -29.972 1.00 48.50 114 ILE A CA 1
ATOM 967 C C . ILE A 1 114 ? 17.137 -5.935 -29.190 1.00 48.50 114 ILE A C 1
ATOM 969 O O . ILE A 1 114 ? 17.925 -4.990 -29.151 1.00 48.50 114 ILE A O 1
ATOM 973 N N . ILE A 1 115 ? 16.000 -5.948 -28.510 1.00 50.94 115 ILE A N 1
ATOM 974 C CA . ILE A 1 115 ? 15.697 -4.929 -27.518 1.00 50.94 115 ILE A CA 1
ATOM 975 C C . ILE A 1 115 ? 16.115 -5.489 -26.171 1.00 50.94 115 ILE A C 1
ATOM 977 O O . ILE A 1 115 ? 15.354 -6.198 -25.507 1.00 50.94 115 ILE A O 1
ATOM 981 N N . ASP A 1 116 ? 17.325 -5.140 -25.746 1.00 43.66 116 ASP A N 1
ATOM 982 C CA . ASP A 1 116 ? 17.721 -5.338 -24.359 1.00 43.66 116 ASP A CA 1
ATOM 983 C C . ASP A 1 116 ? 17.071 -4.249 -23.503 1.00 43.66 116 ASP A C 1
ATOM 985 O O . ASP A 1 116 ? 17.619 -3.182 -23.230 1.00 43.66 116 ASP A O 1
ATOM 989 N N . ALA A 1 117 ? 15.818 -4.485 -23.135 1.00 48.59 117 ALA A N 1
ATOM 990 C CA . ALA A 1 117 ? 15.243 -3.801 -21.998 1.00 48.59 117 ALA A CA 1
ATOM 991 C C . ALA A 1 117 ? 15.631 -4.608 -20.760 1.00 48.59 117 ALA A C 1
ATOM 993 O O . ALA A 1 117 ? 15.538 -5.832 -20.766 1.00 48.59 117 ALA A O 1
ATOM 994 N N . ILE A 1 118 ? 15.994 -3.957 -19.663 1.00 46.94 118 ILE A N 1
ATOM 995 C CA . ILE A 1 118 ? 16.249 -4.631 -18.387 1.00 46.94 118 ILE A CA 1
ATOM 996 C C . ILE A 1 118 ? 15.021 -4.437 -17.483 1.00 46.94 118 ILE A C 1
ATOM 998 O O . ILE A 1 118 ? 14.324 -3.422 -17.552 1.00 46.94 118 ILE A O 1
ATOM 1002 N N . MET A 1 119 ? 14.668 -5.458 -16.691 1.00 60.53 119 MET A N 1
ATOM 1003 C CA . MET A 1 119 ? 13.482 -5.405 -15.826 1.00 60.53 119 MET A CA 1
ATOM 1004 C C . MET A 1 119 ? 13.785 -4.632 -14.549 1.00 60.53 119 MET A C 1
ATOM 1006 O O . MET A 1 119 ? 14.517 -5.124 -13.693 1.00 60.53 119 MET A O 1
ATOM 1010 N N . GLY A 1 120 ? 13.140 -3.481 -14.388 1.00 61.88 120 GLY A N 1
ATOM 1011 C CA . GLY A 1 120 ? 13.024 -2.808 -13.101 1.00 61.88 120 GLY A CA 1
ATOM 1012 C C . GLY A 1 120 ? 12.065 -3.554 -12.168 1.00 61.88 120 GLY A C 1
ATOM 1013 O O . GLY A 1 120 ? 10.922 -3.790 -12.559 1.00 61.88 120 GLY A O 1
ATOM 1014 N N . CYS A 1 121 ? 12.538 -3.965 -10.992 1.00 85.38 121 CYS A N 1
ATOM 1015 C CA . CYS A 1 121 ? 11.807 -4.730 -9.979 1.00 85.38 121 CYS A CA 1
ATOM 1016 C C . CYS A 1 121 ? 12.125 -4.277 -8.534 1.00 85.38 121 CYS A C 1
ATOM 1018 O O . CYS A 1 121 ? 13.137 -3.616 -8.274 1.00 85.38 121 CYS A O 1
ATOM 1020 N N . VAL A 1 122 ? 11.270 -4.705 -7.600 1.00 92.38 122 VAL A N 1
ATOM 1021 C CA . VAL A 1 122 ? 11.415 -4.588 -6.137 1.00 92.38 122 VAL A CA 1
ATOM 1022 C C . VAL A 1 122 ? 11.768 -5.941 -5.507 1.00 92.38 122 VAL A C 1
ATOM 1024 O O . VAL A 1 122 ? 11.766 -6.969 -6.184 1.00 92.38 122 VAL A O 1
ATOM 1027 N N . ASP A 1 123 ? 12.076 -5.966 -4.214 1.00 93.88 123 ASP A N 1
ATOM 1028 C CA . ASP A 1 123 ? 12.320 -7.205 -3.472 1.00 93.88 123 ASP A CA 1
ATOM 1029 C C . ASP A 1 123 ? 11.031 -7.898 -2.991 1.00 93.88 123 ASP A C 1
ATOM 1031 O O . ASP A 1 123 ? 9.960 -7.294 -2.970 1.00 93.88 123 ASP A O 1
ATOM 1035 N N . GLY A 1 124 ? 11.142 -9.162 -2.569 1.00 94.50 124 GLY A N 1
ATOM 1036 C CA . GLY A 1 124 ? 9.993 -9.983 -2.159 1.00 94.50 124 GLY A CA 1
ATOM 1037 C C . GLY A 1 124 ? 9.228 -9.480 -0.932 1.00 94.50 124 GLY A C 1
ATOM 1038 O O . GLY A 1 124 ? 8.020 -9.688 -0.861 1.00 94.50 124 GLY A O 1
ATOM 1039 N N . ASP A 1 125 ? 9.887 -8.769 -0.010 1.00 95.94 125 ASP A N 1
ATOM 1040 C CA . ASP A 1 125 ? 9.236 -8.221 1.188 1.00 95.94 125 ASP A CA 1
ATOM 1041 C C . ASP A 1 125 ? 8.526 -6.885 0.934 1.00 95.94 125 ASP A C 1
ATOM 1043 O O . ASP A 1 125 ? 7.959 -6.301 1.858 1.00 95.94 125 ASP A O 1
ATOM 1047 N N . THR A 1 126 ? 8.584 -6.350 -0.289 1.00 97.06 126 THR A N 1
ATOM 1048 C CA . THR A 1 126 ? 7.766 -5.189 -0.646 1.00 97.06 126 THR A CA 1
ATOM 1049 C C . THR A 1 126 ? 6.304 -5.624 -0.738 1.00 97.06 126 THR A C 1
ATOM 1051 O O . THR A 1 126 ? 5.965 -6.566 -1.445 1.00 97.06 126 THR A O 1
ATOM 1054 N N . GLU A 1 127 ? 5.426 -4.941 -0.019 1.00 98.25 127 GLU A N 1
ATOM 1055 C CA . GLU A 1 127 ? 3.993 -5.201 0.019 1.00 98.25 127 GLU A CA 1
ATOM 1056 C C . GLU A 1 127 ? 3.263 -4.395 -1.062 1.00 98.25 127 GLU A C 1
ATOM 1058 O O . GLU A 1 127 ? 3.643 -3.263 -1.374 1.00 98.25 127 GLU A O 1
ATOM 1063 N N . PHE A 1 128 ? 2.178 -4.956 -1.585 1.00 98.12 128 PHE A N 1
ATOM 1064 C CA . PHE A 1 128 ? 1.198 -4.275 -2.425 1.00 98.12 128 PHE A CA 1
ATOM 1065 C C . PHE A 1 128 ? -0.159 -4.247 -1.720 1.00 98.12 128 PHE A C 1
ATOM 1067 O O . PHE A 1 128 ? -0.447 -5.090 -0.867 1.00 98.12 128 PHE A O 1
ATOM 1074 N N . LEU A 1 129 ? -0.978 -3.249 -2.043 1.00 98.25 129 LEU A N 1
ATOM 1075 C CA . LEU A 1 129 ? -2.305 -3.105 -1.451 1.00 98.25 129 LEU A CA 1
ATOM 1076 C C . LEU A 1 129 ? -3.351 -3.873 -2.268 1.00 98.25 129 LEU A C 1
ATOM 1078 O O . LEU A 1 129 ? -3.478 -3.649 -3.475 1.00 98.25 129 LEU A O 1
ATOM 1082 N N . THR A 1 130 ? -4.119 -4.716 -1.580 1.00 97.69 130 THR A N 1
ATOM 1083 C CA . THR A 1 130 ? -5.330 -5.400 -2.065 1.00 97.69 130 THR A CA 1
ATOM 1084 C C . THR A 1 130 ? -6.582 -4.779 -1.420 1.00 97.69 130 THR A C 1
ATOM 1086 O O . THR A 1 130 ? -6.444 -4.047 -0.433 1.00 97.69 130 THR A O 1
ATOM 1089 N N . PRO A 1 131 ? -7.805 -5.099 -1.888 1.00 96.44 131 PRO A N 1
ATOM 1090 C CA . PRO A 1 131 ? -9.044 -4.670 -1.228 1.00 96.44 131 PRO A CA 1
ATOM 1091 C C . PRO A 1 131 ? -9.191 -5.136 0.228 1.00 96.44 131 PRO A C 1
ATOM 1093 O O . PRO A 1 131 ? -10.007 -4.590 0.962 1.00 96.44 131 PRO A O 1
ATOM 1096 N N . PHE A 1 132 ? -8.411 -6.138 0.644 1.00 95.19 132 PHE A N 1
ATOM 1097 C CA . PHE A 1 132 ? -8.477 -6.756 1.971 1.00 95.19 132 PHE A CA 1
ATOM 1098 C C . PHE A 1 132 ? -7.244 -6.452 2.834 1.00 95.19 132 PHE A C 1
ATOM 1100 O O . PHE A 1 132 ? -7.103 -6.987 3.931 1.00 95.19 132 PHE A O 1
ATOM 1107 N N . GLY A 1 133 ? -6.342 -5.596 2.343 1.00 96.75 133 GLY A N 1
ATOM 1108 C CA . GLY A 1 133 ? -5.148 -5.167 3.061 1.00 96.75 133 GLY A CA 1
ATOM 1109 C C . GLY A 1 133 ? -3.845 -5.410 2.310 1.00 96.75 133 GLY A C 1
ATOM 1110 O O . GLY A 1 133 ? -3.816 -5.681 1.107 1.00 96.75 133 GLY A O 1
ATOM 1111 N N . TRP A 1 134 ? -2.740 -5.246 3.029 1.00 98.06 134 TRP A N 1
ATOM 1112 C CA . TRP A 1 134 ? -1.391 -5.335 2.477 1.00 98.06 134 TRP A CA 1
ATOM 1113 C C . TRP A 1 134 ? -0.914 -6.782 2.400 1.00 98.06 134 TRP A C 1
ATOM 1115 O O . TRP A 1 134 ? -1.031 -7.526 3.371 1.00 98.06 134 TRP A O 1
ATOM 1125 N N . LYS A 1 135 ? -0.331 -7.154 1.261 1.00 97.75 135 LYS A N 1
ATOM 1126 C CA . LYS A 1 135 ? 0.196 -8.497 0.996 1.00 97.75 135 LYS A CA 1
ATOM 1127 C C . LYS A 1 135 ? 1.604 -8.396 0.427 1.00 97.75 135 LYS A C 1
ATOM 1129 O O . LYS A 1 135 ? 1.874 -7.480 -0.351 1.00 97.75 135 LYS A O 1
ATOM 1134 N N . LYS A 1 136 ? 2.520 -9.302 0.787 1.00 98.06 136 LYS A N 1
ATOM 1135 C CA . LYS A 1 136 ? 3.871 -9.292 0.203 1.00 98.06 136 LYS A CA 1
ATOM 1136 C C . LYS A 1 136 ? 3.807 -9.613 -1.284 1.00 98.06 136 LYS A C 1
ATOM 1138 O O . LYS A 1 136 ? 3.087 -10.515 -1.699 1.00 98.06 136 LYS A O 1
ATOM 1143 N N . ILE A 1 137 ? 4.617 -8.941 -2.097 1.00 97.06 137 ILE A N 1
ATOM 1144 C CA . ILE A 1 137 ? 4.646 -9.178 -3.544 1.00 97.06 137 ILE A CA 1
ATOM 1145 C C . ILE A 1 137 ? 5.107 -10.597 -3.895 1.00 97.06 137 ILE A C 1
ATOM 1147 O O . ILE A 1 137 ? 4.704 -11.130 -4.928 1.00 97.06 137 ILE A O 1
ATOM 1151 N N . SER A 1 138 ? 5.905 -11.245 -3.040 1.00 96.62 138 SER A N 1
ATOM 1152 C CA . SER A 1 138 ? 6.269 -12.659 -3.202 1.00 96.62 138 SER A CA 1
ATOM 1153 C C . SER A 1 138 ? 5.111 -13.633 -2.962 1.00 96.62 138 SER A C 1
ATOM 1155 O O . SER A 1 138 ? 5.220 -14.789 -3.357 1.00 96.62 138 SER A O 1
ATOM 1157 N N . GLU A 1 139 ? 4.027 -13.182 -2.327 1.00 97.00 139 GLU A N 1
ATOM 1158 C CA . GLU A 1 139 ? 2.833 -13.972 -1.989 1.00 97.00 139 GLU A CA 1
ATOM 1159 C C . GLU A 1 139 ? 1.668 -13.717 -2.962 1.00 97.00 139 GLU A C 1
ATOM 1161 O O . GLU A 1 139 ? 0.567 -14.234 -2.766 1.00 97.00 139 GLU A O 1
ATOM 1166 N N . TYR A 1 140 ? 1.887 -12.917 -4.012 1.00 96.50 140 TYR A N 1
ATOM 1167 C CA . TYR A 1 140 ? 0.875 -12.615 -5.023 1.00 96.50 140 TYR A CA 1
ATOM 1168 C C . TYR A 1 140 ? 0.243 -13.886 -5.612 1.00 96.50 140 TYR A C 1
ATOM 1170 O O . TYR A 1 140 ? 0.929 -14.848 -5.960 1.00 96.50 140 TYR A O 1
ATOM 1178 N N . SER A 1 141 ? -1.078 -13.860 -5.759 1.00 94.44 141 SER A N 1
ATOM 1179 C CA . SER A 1 141 ? -1.898 -14.907 -6.363 1.00 94.44 141 SER A CA 1
ATOM 1180 C C . SER A 1 141 ? -2.639 -14.351 -7.593 1.00 94.44 141 SER A C 1
ATOM 1182 O O . SER A 1 141 ? -3.031 -13.188 -7.571 1.00 94.44 141 SER A O 1
ATOM 1184 N N . PRO A 1 142 ? -2.893 -15.140 -8.658 1.00 88.69 142 PRO A N 1
ATOM 1185 C CA . PRO A 1 142 ? -3.469 -14.637 -9.920 1.00 88.69 142 PRO A CA 1
ATOM 1186 C C . PRO A 1 142 ? -4.817 -13.898 -9.818 1.00 88.69 142 PRO A C 1
ATOM 1188 O O . PRO A 1 142 ? -5.165 -13.127 -10.716 1.00 88.69 142 PRO A O 1
ATOM 1191 N N . ASN A 1 143 ? -5.567 -14.132 -8.739 1.00 91.44 143 ASN A N 1
ATOM 1192 C CA . ASN A 1 143 ? -6.858 -13.494 -8.467 1.00 91.44 143 ASN A CA 1
ATOM 1193 C C . ASN A 1 143 ? -6.741 -12.229 -7.602 1.00 91.44 143 ASN A C 1
ATOM 1195 O O . ASN A 1 143 ? -7.739 -11.539 -7.404 1.00 91.44 143 ASN A O 1
ATOM 1199 N N . ASP A 1 144 ? -5.549 -11.906 -7.095 1.00 96.50 144 ASP A N 1
ATOM 1200 C CA . ASP A 1 144 ? -5.346 -10.695 -6.309 1.00 96.50 144 ASP A CA 1
ATOM 1201 C C . ASP A 1 144 ? -5.462 -9.455 -7.206 1.00 96.50 144 ASP A C 1
ATOM 1203 O O . ASP A 1 144 ? -4.841 -9.356 -8.273 1.00 96.50 144 ASP A O 1
AT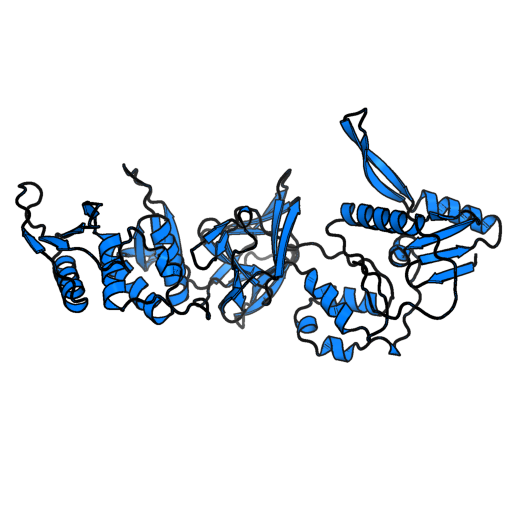OM 1207 N N . LEU A 1 145 ? -6.215 -8.468 -6.722 1.00 97.00 145 LEU A N 1
ATOM 1208 C CA . LEU A 1 145 ? -6.213 -7.120 -7.276 1.00 97.00 145 LEU A CA 1
ATOM 1209 C C . LEU A 1 145 ? -5.067 -6.305 -6.672 1.00 97.00 145 LEU A C 1
ATOM 1211 O O . LEU A 1 145 ? -4.742 -6.432 -5.490 1.00 97.00 145 LEU A O 1
ATOM 1215 N N . VAL A 1 146 ? -4.484 -5.431 -7.488 1.00 97.19 146 VAL A N 1
ATOM 1216 C CA . VAL A 1 146 ? -3.391 -4.532 -7.112 1.00 97.19 146 VAL A CA 1
ATOM 1217 C C . VAL A 1 146 ? -3.897 -3.096 -7.156 1.00 97.19 146 VAL A C 1
ATOM 1219 O O . VAL A 1 146 ? -4.496 -2.673 -8.144 1.00 97.19 146 VAL A O 1
ATOM 1222 N N . CYS A 1 147 ? -3.636 -2.329 -6.100 1.00 97.88 147 CYS A N 1
ATOM 1223 C CA . CYS A 1 147 ? -3.907 -0.894 -6.074 1.00 97.88 147 CYS A CA 1
ATOM 1224 C C . CYS A 1 147 ? -2.933 -0.149 -7.005 1.00 97.88 147 CYS A C 1
ATOM 1226 O O . CYS A 1 147 ? -1.776 0.107 -6.644 1.00 97.88 147 CYS A O 1
ATOM 1228 N N . GLN A 1 148 ? -3.382 0.188 -8.215 1.00 96.12 148 GLN A N 1
ATOM 1229 C CA . GLN A 1 148 ? -2.638 1.062 -9.114 1.00 96.12 148 GLN A CA 1
ATOM 1230 C C . GLN A 1 148 ? -2.714 2.518 -8.645 1.00 96.12 148 GLN A C 1
ATOM 1232 O O . GLN A 1 148 ? -3.670 2.934 -7.993 1.00 96.12 148 GLN A O 1
ATOM 1237 N N . TRP A 1 149 ? -1.690 3.300 -8.980 1.00 96.88 149 TRP A N 1
ATOM 1238 C CA . TRP A 1 149 ? -1.591 4.713 -8.609 1.00 96.88 149 TRP A CA 1
ATOM 1239 C C . TRP A 1 149 ? -1.456 5.585 -9.855 1.00 96.88 149 TRP A C 1
ATOM 1241 O O . TRP A 1 149 ? -0.824 5.180 -10.833 1.00 96.88 149 TRP A O 1
ATOM 1251 N N . TYR A 1 150 ? -2.021 6.786 -9.809 1.00 92.75 150 TYR A N 1
ATOM 1252 C CA . TYR A 1 150 ? -1.913 7.787 -10.864 1.00 92.75 150 TYR A CA 1
ATOM 1253 C C . TYR A 1 150 ? -1.065 8.979 -10.404 1.00 92.75 150 TYR A C 1
ATOM 1255 O O . TYR A 1 150 ? -1.119 9.342 -9.230 1.00 92.75 150 TYR A O 1
ATOM 1263 N N . PRO A 1 151 ? -0.334 9.654 -11.313 1.00 90.50 151 PRO A N 1
ATOM 1264 C CA . PRO A 1 151 ? 0.467 10.842 -10.995 1.00 90.50 151 PRO A CA 1
ATOM 1265 C C . PRO A 1 151 ? -0.256 11.973 -10.242 1.00 90.50 151 PRO A C 1
ATOM 1267 O O . PRO A 1 151 ? 0.387 12.749 -9.538 1.00 90.50 151 PRO A O 1
ATOM 1270 N N . ASP A 1 152 ? -1.578 12.073 -10.370 1.00 89.69 152 ASP A N 1
ATOM 1271 C CA . ASP A 1 152 ? -2.419 13.051 -9.667 1.00 89.69 152 ASP A CA 1
ATOM 1272 C C . ASP A 1 152 ? -2.856 12.602 -8.255 1.00 89.69 152 ASP A C 1
ATOM 1274 O O . ASP A 1 152 ? -3.572 13.318 -7.553 1.00 89.69 152 ASP A O 1
ATOM 1278 N N . GLY A 1 153 ? -2.414 11.422 -7.818 1.00 93.31 153 GLY A N 1
ATOM 1279 C CA . GLY A 1 153 ? -2.722 10.836 -6.523 1.00 93.31 153 GLY A CA 1
ATOM 1280 C C . GLY A 1 153 ? -3.960 9.943 -6.502 1.00 93.31 153 GLY A C 1
ATOM 1281 O O . GLY A 1 153 ? -4.208 9.338 -5.460 1.00 93.31 153 GLY A O 1
ATOM 1282 N N . ARG A 1 154 ? -4.733 9.824 -7.590 1.00 95.88 154 ARG A N 1
ATOM 1283 C CA . ARG A 1 154 ? -5.839 8.852 -7.655 1.00 95.88 154 ARG A CA 1
ATOM 1284 C C . ARG A 1 154 ? -5.310 7.420 -7.550 1.00 95.88 154 ARG A C 1
ATOM 1286 O O . ARG A 1 154 ? -4.158 7.146 -7.895 1.00 95.88 154 ARG A O 1
ATOM 1293 N N . THR A 1 155 ? -6.151 6.508 -7.073 1.00 97.88 155 THR A N 1
ATOM 1294 C CA . THR A 1 155 ? -5.849 5.072 -7.025 1.00 97.88 155 THR A CA 1
ATOM 1295 C C . THR A 1 155 ? -7.049 4.243 -7.458 1.00 97.88 155 THR A C 1
ATOM 1297 O O . THR A 1 155 ? -8.180 4.729 -7.463 1.00 97.88 155 THR A O 1
ATOM 1300 N N . GLU A 1 156 ? -6.799 2.995 -7.843 1.00 97.38 156 GLU A N 1
ATOM 1301 C CA . GLU A 1 156 ? -7.825 2.060 -8.306 1.00 97.38 156 GLU A CA 1
ATOM 1302 C C . GLU A 1 156 ? -7.342 0.618 -8.119 1.00 97.38 156 GLU A C 1
ATOM 1304 O O . GLU A 1 156 ? -6.165 0.325 -8.333 1.00 97.38 156 GLU A O 1
ATOM 1309 N N . PHE A 1 157 ? -8.228 -0.297 -7.732 1.00 97.81 157 PHE A N 1
ATOM 1310 C CA . PHE A 1 157 ? -7.909 -1.724 -7.722 1.00 97.81 157 PHE A CA 1
ATOM 1311 C C . PHE A 1 157 ? -8.083 -2.333 -9.111 1.00 97.81 157 PHE A C 1
ATOM 1313 O O . PHE A 1 157 ? -9.181 -2.314 -9.658 1.00 97.81 157 PHE A O 1
ATOM 1320 N N . VAL A 1 158 ? -7.018 -2.918 -9.657 1.00 93.00 158 VAL A N 1
ATOM 1321 C CA . VAL A 1 158 ? -7.020 -3.532 -10.991 1.00 93.00 158 VAL A CA 1
ATOM 1322 C C . VAL A 1 158 ? -6.394 -4.917 -10.961 1.00 93.00 158 VAL A C 1
ATOM 1324 O O . VAL A 1 158 ? -5.522 -5.204 -10.136 1.00 93.00 158 VAL A O 1
ATOM 1327 N N . LYS A 1 159 ? -6.789 -5.778 -11.901 1.00 91.62 159 LYS A N 1
ATOM 1328 C CA . LYS A 1 159 ? -6.019 -6.988 -12.186 1.00 91.62 159 LYS A CA 1
ATOM 1329 C C . LYS A 1 159 ? -4.716 -6.561 -12.875 1.00 91.62 159 LYS A C 1
ATOM 1331 O O . LYS A 1 159 ? -4.786 -5.864 -13.891 1.00 91.62 159 LYS A O 1
ATOM 1336 N N . PRO A 1 160 ? -3.531 -6.910 -12.345 1.00 85.44 160 PRO A N 1
ATOM 1337 C CA . PRO A 1 160 ? -2.288 -6.564 -13.018 1.00 85.44 160 PRO A CA 1
ATOM 1338 C C . PRO A 1 160 ? -2.236 -7.277 -14.375 1.00 85.44 160 PRO A C 1
ATOM 1340 O O . PRO A 1 160 ? -2.581 -8.450 -14.486 1.00 85.44 160 PRO A O 1
ATOM 1343 N N . LEU A 1 161 ? -1.770 -6.571 -15.405 1.00 78.69 161 LEU A N 1
ATOM 1344 C CA . LEU A 1 161 ? -1.577 -7.104 -16.755 1.00 78.69 161 LEU A CA 1
ATOM 1345 C C . LEU A 1 161 ? -0.538 -8.228 -16.770 1.00 78.69 161 LEU A C 1
ATOM 1347 O O . LEU A 1 161 ? -0.635 -9.141 -17.575 1.00 78.69 161 LEU A O 1
ATOM 1351 N N . ASN A 1 162 ? 0.470 -8.140 -15.896 1.00 74.25 162 ASN A N 1
ATOM 1352 C CA . ASN A 1 162 ? 1.500 -9.159 -15.722 1.00 74.25 162 ASN A CA 1
ATOM 1353 C C . ASN A 1 162 ? 2.069 -9.133 -14.299 1.00 74.25 162 ASN A C 1
ATOM 1355 O O . ASN A 1 162 ? 2.211 -8.064 -13.696 1.00 74.25 162 ASN A O 1
ATOM 1359 N N . TYR A 1 163 ? 2.496 -10.303 -13.826 1.00 82.62 163 TYR A N 1
ATOM 1360 C CA . TYR A 1 163 ? 3.311 -10.479 -12.627 1.00 82.62 163 TYR A CA 1
ATOM 1361 C C . TYR A 1 163 ? 4.676 -11.051 -13.002 1.00 82.62 163 TYR A C 1
ATOM 1363 O O . TYR A 1 163 ? 4.794 -12.043 -13.722 1.00 82.62 163 TYR A O 1
ATOM 1371 N N . ILE A 1 164 ? 5.731 -10.399 -12.530 1.00 78.50 164 ILE A N 1
ATOM 1372 C CA . ILE A 1 164 ? 7.105 -10.698 -12.908 1.00 78.50 164 ILE A CA 1
ATOM 1373 C C . ILE A 1 164 ? 7.829 -11.234 -11.684 1.00 78.50 164 ILE A C 1
ATOM 1375 O O . ILE A 1 164 ? 7.901 -10.548 -10.672 1.00 78.50 164 ILE A O 1
ATOM 1379 N N . LYS A 1 165 ? 8.433 -12.418 -11.821 1.00 83.31 165 LYS A N 1
ATOM 1380 C CA . LYS A 1 165 ? 9.381 -13.001 -10.867 1.00 83.31 165 LYS A CA 1
ATOM 1381 C C . LYS A 1 165 ? 10.648 -13.428 -11.597 1.00 83.31 165 LYS A C 1
ATOM 1383 O O . LYS A 1 165 ? 10.585 -14.090 -12.641 1.00 83.31 165 LYS A O 1
ATOM 1388 N N . THR A 1 166 ? 11.799 -13.027 -11.070 1.00 73.00 166 THR A N 1
ATOM 1389 C CA . THR A 1 166 ? 13.106 -13.277 -11.695 1.00 73.00 166 THR A CA 1
ATOM 1390 C C . THR A 1 166 ? 14.251 -13.253 -10.692 1.00 73.00 166 THR A C 1
ATOM 1392 O O . THR A 1 166 ? 14.114 -12.550 -9.699 1.00 73.00 166 THR A O 1
ATOM 1395 N N . PRO A 1 167 ? 15.382 -13.935 -10.939 1.00 75.31 167 PRO A N 1
ATOM 1396 C CA . PRO A 1 167 ? 16.559 -13.828 -10.080 1.00 75.31 167 PRO A CA 1
ATOM 1397 C C . PRO A 1 167 ? 17.059 -12.382 -9.959 1.00 75.31 167 PRO A C 1
ATOM 1399 O O . PRO A 1 167 ? 17.135 -11.661 -10.956 1.00 75.31 167 PRO A O 1
ATOM 1402 N N . ALA A 1 168 ? 17.405 -11.970 -8.743 1.00 75.62 168 ALA A N 1
ATOM 1403 C CA . ALA A 1 168 ? 18.016 -10.679 -8.460 1.00 75.62 168 ALA A CA 1
ATOM 1404 C C . ALA A 1 168 ? 19.546 -10.792 -8.424 1.00 75.62 168 ALA A C 1
ATOM 1406 O O . ALA A 1 168 ? 20.095 -11.847 -8.112 1.00 75.62 168 ALA A O 1
ATOM 1407 N N . ARG A 1 169 ? 20.236 -9.690 -8.731 1.00 75.56 169 ARG A N 1
ATOM 1408 C CA . ARG A 1 169 ? 21.707 -9.585 -8.635 1.00 75.56 169 ARG A CA 1
ATOM 1409 C C . ARG A 1 169 ? 22.132 -8.470 -7.696 1.00 75.56 169 ARG A C 1
ATOM 1411 O O . ARG A 1 169 ? 23.038 -8.629 -6.882 1.00 75.56 169 ARG A O 1
ATOM 1418 N N . GLU A 1 170 ? 21.466 -7.331 -7.813 1.00 83.12 170 GLU A N 1
ATOM 1419 C CA . GLU A 1 170 ? 21.768 -6.149 -7.030 1.00 83.12 170 GLU A CA 1
ATOM 1420 C C . GLU A 1 170 ? 20.520 -5.307 -6.797 1.00 83.12 170 GLU A C 1
ATOM 1422 O O . GLU A 1 170 ? 19.577 -5.312 -7.592 1.00 83.12 170 GLU A O 1
ATOM 1427 N N . PHE A 1 171 ? 20.546 -4.567 -5.697 1.00 90.81 171 PHE A N 1
ATOM 1428 C CA . PHE A 1 171 ? 19.524 -3.610 -5.326 1.00 90.81 171 PHE A CA 1
ATOM 1429 C C . PHE A 1 171 ? 20.153 -2.335 -4.773 1.00 90.81 171 PHE A C 1
ATOM 1431 O O . PHE A 1 171 ? 21.234 -2.329 -4.187 1.00 90.81 171 PHE A O 1
ATOM 1438 N N . TYR A 1 172 ? 19.401 -1.255 -4.882 1.00 92.62 172 TYR A N 1
ATOM 1439 C CA . TYR A 1 172 ? 19.566 -0.047 -4.103 1.00 92.62 172 TYR A CA 1
ATOM 1440 C C . TYR A 1 172 ? 18.657 -0.102 -2.885 1.00 92.62 172 TYR A C 1
ATOM 1442 O O . TYR A 1 172 ? 17.432 -0.055 -3.018 1.00 92.62 172 TYR A O 1
ATOM 1450 N N . LEU A 1 173 ? 19.250 -0.153 -1.695 1.00 94.81 173 LEU A N 1
ATOM 1451 C CA . LEU A 1 17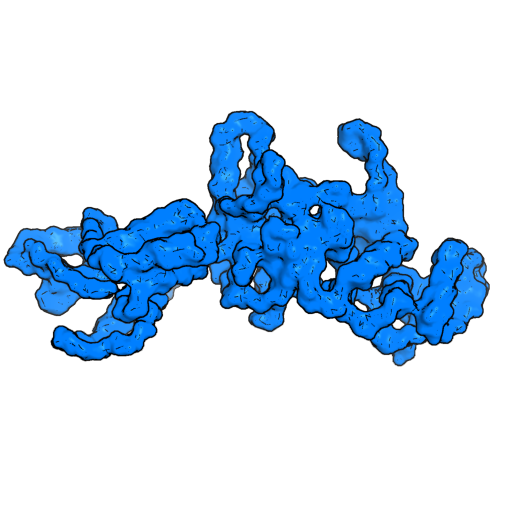3 ? 18.541 0.138 -0.459 1.00 94.81 173 LEU A CA 1
ATOM 1452 C C . LEU A 1 173 ? 18.462 1.647 -0.298 1.00 94.81 173 LEU A C 1
ATOM 1454 O O . LEU A 1 173 ? 19.480 2.315 -0.113 1.00 94.81 173 LEU A O 1
ATOM 1458 N N . ILE A 1 174 ? 17.244 2.167 -0.319 1.00 93.69 174 ILE A N 1
ATOM 1459 C CA . ILE A 1 174 ? 16.971 3.568 -0.037 1.00 93.69 174 ILE A CA 1
ATOM 1460 C C . ILE A 1 174 ? 16.236 3.623 1.288 1.00 93.69 174 ILE A C 1
ATOM 1462 O O . ILE A 1 174 ? 15.089 3.189 1.382 1.00 93.69 174 ILE A O 1
ATOM 1466 N N . LYS A 1 175 ? 16.887 4.138 2.327 1.00 93.75 175 LYS A N 1
ATOM 1467 C CA . LYS A 1 175 ? 16.358 4.080 3.688 1.00 93.75 175 LYS A CA 1
ATOM 1468 C C . LYS A 1 175 ? 16.496 5.406 4.409 1.00 93.75 175 LYS A C 1
ATOM 1470 O O . LYS A 1 175 ? 17.574 5.985 4.507 1.00 93.75 175 LYS A O 1
ATOM 1475 N N . SER A 1 176 ? 15.386 5.847 4.988 1.00 88.25 176 SER A N 1
ATOM 1476 C CA . SER A 1 176 ? 15.352 6.913 5.983 1.00 88.25 176 SER A CA 1
ATOM 1477 C C . SER A 1 176 ? 14.366 6.576 7.107 1.00 88.25 176 SER A C 1
ATOM 1479 O O . SER A 1 176 ? 13.748 5.503 7.138 1.00 88.25 176 SER A O 1
ATOM 1481 N N . LYS A 1 177 ? 14.182 7.524 8.034 1.00 83.38 177 LYS A N 1
ATOM 1482 C CA . LYS A 1 177 ? 13.164 7.426 9.087 1.00 83.38 177 LYS A CA 1
ATOM 1483 C C . LYS A 1 177 ? 11.743 7.340 8.517 1.00 83.38 177 LYS A C 1
ATOM 1485 O O . LYS A 1 177 ? 10.915 6.649 9.098 1.00 83.38 177 LYS A O 1
ATOM 1490 N N . SER A 1 178 ? 11.452 8.017 7.401 1.00 80.81 178 SER A N 1
ATOM 1491 C CA . SER A 1 178 ? 10.085 8.123 6.871 1.00 80.81 178 SER A CA 1
ATOM 1492 C C . SER A 1 178 ? 9.779 7.169 5.718 1.00 80.81 178 SER A C 1
ATOM 1494 O O . SER A 1 178 ? 8.603 6.906 5.473 1.00 80.81 178 SER A O 1
ATOM 1496 N N . PHE A 1 179 ? 10.779 6.664 4.992 1.00 87.44 179 PHE A N 1
ATOM 1497 C CA . PHE A 1 179 ? 10.575 5.798 3.822 1.00 87.44 179 PHE A CA 1
ATOM 1498 C C . PHE A 1 179 ? 11.646 4.698 3.734 1.00 87.44 179 PHE A C 1
ATOM 1500 O O . PHE A 1 179 ? 12.731 4.831 4.306 1.00 87.44 179 PHE A O 1
ATOM 1507 N N . GLU A 1 180 ? 11.321 3.601 3.057 1.00 94.62 180 GLU A N 1
ATOM 1508 C CA . GLU A 1 180 ? 12.244 2.499 2.788 1.00 94.62 180 GLU A CA 1
ATOM 1509 C C . GLU A 1 180 ? 11.851 1.830 1.476 1.00 94.62 180 GLU A C 1
ATOM 1511 O O . GLU A 1 180 ? 10.672 1.582 1.257 1.00 94.62 180 GLU A O 1
ATOM 1516 N N . MET A 1 181 ? 12.819 1.587 0.599 1.00 94.38 181 MET A N 1
ATOM 1517 C CA . MET A 1 181 ? 12.625 0.932 -0.693 1.00 94.38 181 MET A CA 1
ATOM 1518 C C . MET A 1 181 ? 13.839 0.053 -0.980 1.00 94.38 181 MET A C 1
ATOM 1520 O O . MET A 1 181 ? 14.957 0.413 -0.600 1.00 94.38 181 MET A O 1
ATOM 1524 N N . LEU A 1 182 ? 13.631 -1.070 -1.662 1.00 94.31 182 LEU A N 1
ATOM 1525 C CA . LEU A 1 182 ? 14.711 -1.909 -2.170 1.00 94.31 182 LEU A CA 1
ATOM 1526 C C . LEU A 1 182 ? 14.460 -2.144 -3.660 1.00 94.31 182 LEU A C 1
ATOM 1528 O O . LEU A 1 182 ? 13.545 -2.872 -4.036 1.00 94.31 182 LEU A O 1
ATOM 1532 N N . LEU A 1 183 ? 15.212 -1.430 -4.500 1.00 92.38 183 LEU A N 1
ATOM 1533 C CA . LEU A 1 183 ? 14.911 -1.271 -5.925 1.00 92.38 183 LEU A CA 1
ATOM 1534 C C . LEU A 1 183 ? 16.072 -1.734 -6.800 1.00 92.38 183 LEU A C 1
ATOM 1536 O O . LEU A 1 183 ? 17.214 -1.358 -6.552 1.00 92.38 183 LEU A O 1
ATOM 1540 N N . SER A 1 184 ? 15.801 -2.535 -7.826 1.00 87.38 184 SER A N 1
ATOM 1541 C CA . SER A 1 184 ? 16.814 -2.840 -8.846 1.00 87.38 184 SER A CA 1
ATOM 1542 C C . SER A 1 184 ? 17.269 -1.546 -9.556 1.00 87.38 184 SER A C 1
ATOM 1544 O O . SER A 1 184 ? 16.503 -0.574 -9.580 1.00 87.38 184 SER A O 1
ATOM 1546 N N . PRO A 1 185 ? 18.465 -1.510 -10.170 1.00 83.19 185 PRO A N 1
ATOM 1547 C CA . PRO A 1 185 ? 18.977 -0.326 -10.873 1.00 83.19 185 PRO A CA 1
ATOM 1548 C C . PRO A 1 185 ? 17.994 0.278 -11.880 1.00 83.19 185 PRO A C 1
ATOM 1550 O O . PRO A 1 185 ? 17.852 1.493 -11.981 1.00 83.19 185 PRO A O 1
ATOM 1553 N N . GLU A 1 186 ? 17.248 -0.578 -12.566 1.00 77.00 186 GLU A N 1
ATOM 1554 C CA . GLU A 1 186 ? 16.369 -0.219 -13.680 1.00 77.00 186 GLU A CA 1
ATOM 1555 C C . GLU A 1 186 ? 14.935 0.088 -13.238 1.00 77.00 186 GLU A C 1
ATOM 1557 O O . GLU A 1 186 ? 14.058 0.374 -14.059 1.00 77.00 186 GLU A O 1
ATOM 1562 N N . HIS A 1 187 ? 14.670 0.015 -11.929 1.00 85.38 187 HIS A N 1
ATOM 1563 C CA . HIS A 1 187 ? 13.347 0.249 -11.364 1.00 85.38 187 HIS A CA 1
ATOM 1564 C C . HIS A 1 187 ? 12.887 1.686 -11.588 1.00 85.38 187 HIS A C 1
ATOM 1566 O O . HIS A 1 187 ? 13.633 2.628 -11.321 1.00 85.38 187 HIS A O 1
ATOM 1572 N N . ARG A 1 188 ? 11.641 1.855 -12.046 1.00 84.25 188 ARG A N 1
ATOM 1573 C CA . ARG A 1 188 ? 11.033 3.171 -12.274 1.00 84.25 188 ARG A CA 1
ATOM 1574 C C . ARG A 1 188 ? 10.594 3.781 -10.948 1.00 84.25 188 ARG A C 1
ATOM 1576 O O . ARG A 1 188 ? 9.761 3.216 -10.241 1.00 84.25 188 ARG A O 1
ATOM 1583 N N . VAL A 1 189 ? 11.112 4.965 -10.644 1.00 89.19 189 VAL A N 1
ATOM 1584 C CA . VAL A 1 189 ? 10.794 5.699 -9.417 1.00 89.19 189 VAL A CA 1
ATOM 1585 C C . VAL A 1 189 ? 10.061 6.993 -9.770 1.00 89.19 189 VAL A C 1
ATOM 1587 O O . VAL A 1 189 ? 10.664 7.871 -10.396 1.00 89.19 189 VAL A O 1
ATOM 1590 N N . PRO A 1 190 ? 8.779 7.146 -9.386 1.00 92.19 190 PRO A N 1
ATOM 1591 C CA . PRO A 1 190 ? 8.103 8.429 -9.488 1.00 92.19 190 PRO A CA 1
ATOM 1592 C C . PRO A 1 190 ? 8.679 9.410 -8.456 1.00 92.19 190 PRO A C 1
ATOM 1594 O O . PRO A 1 190 ? 8.762 9.109 -7.264 1.00 92.19 190 PRO A O 1
ATOM 1597 N N . TYR A 1 191 ? 9.061 10.601 -8.907 1.00 92.19 191 TYR A N 1
ATOM 1598 C CA . TYR A 1 191 ? 9.579 11.678 -8.067 1.00 92.19 191 TYR A CA 1
ATOM 1599 C C . TYR A 1 191 ? 8.956 13.025 -8.444 1.00 92.19 191 TYR A C 1
ATOM 1601 O O . TYR A 1 191 ? 8.436 13.197 -9.541 1.00 92.19 191 TYR A O 1
ATOM 1609 N N . LEU A 1 192 ? 8.996 13.999 -7.537 1.00 90.56 192 LEU A N 1
ATOM 1610 C CA . LEU A 1 192 ? 8.483 15.348 -7.756 1.00 90.56 192 LEU A CA 1
ATOM 1611 C C . LEU A 1 192 ? 9.617 16.301 -8.134 1.00 90.56 192 LEU A C 1
ATOM 1613 O O . LEU A 1 192 ? 10.650 16.353 -7.466 1.00 90.56 192 LEU A O 1
ATOM 1617 N N . THR A 1 193 ? 9.399 17.120 -9.162 1.00 85.44 193 THR A N 1
ATOM 1618 C CA . THR A 1 193 ? 10.291 18.249 -9.469 1.00 85.44 193 THR A CA 1
ATOM 1619 C C . THR A 1 193 ? 10.284 19.259 -8.324 1.00 85.44 193 THR A C 1
ATOM 1621 O O . THR A 1 193 ? 9.207 19.569 -7.816 1.00 85.44 193 THR A O 1
ATOM 1624 N N . TRP A 1 194 ? 11.431 19.854 -7.991 1.00 77.81 194 TRP A N 1
ATOM 1625 C CA . TRP A 1 194 ? 11.545 20.849 -6.916 1.00 77.81 194 TRP A CA 1
ATOM 1626 C C . TRP A 1 194 ? 10.561 22.022 -7.050 1.00 77.81 194 TRP A C 1
ATOM 1628 O O . TRP A 1 194 ? 9.765 22.250 -6.140 1.00 77.81 194 TRP A O 1
ATOM 1638 N N . ARG A 1 195 ? 10.569 22.708 -8.208 1.00 75.69 195 ARG A N 1
ATOM 1639 C CA . ARG A 1 195 ? 9.788 23.936 -8.446 1.00 75.69 195 ARG A CA 1
ATOM 1640 C C . ARG A 1 195 ? 8.279 23.682 -8.528 1.00 75.69 195 ARG A C 1
ATOM 1642 O O . ARG A 1 195 ? 7.527 24.171 -7.701 1.00 75.69 195 ARG A O 1
ATOM 1649 N N . LYS A 1 196 ? 7.830 22.901 -9.520 1.00 78.25 196 LYS A N 1
ATOM 1650 C CA . LYS A 1 196 ? 6.396 22.759 -9.854 1.00 78.25 196 LYS A CA 1
ATOM 1651 C C . LYS A 1 196 ? 5.702 21.570 -9.180 1.00 78.25 196 LYS A C 1
ATOM 1653 O O . LYS A 1 196 ? 4.536 21.326 -9.457 1.00 78.25 196 LYS A O 1
ATOM 1658 N N . ARG A 1 197 ? 6.425 20.778 -8.373 1.00 85.25 197 ARG A N 1
ATOM 1659 C CA . ARG A 1 197 ? 5.946 19.508 -7.784 1.00 85.25 197 ARG A CA 1
ATOM 1660 C C . ARG A 1 197 ? 5.230 18.587 -8.783 1.00 85.25 197 ARG A C 1
ATOM 1662 O O . ARG A 1 197 ? 4.350 17.826 -8.401 1.00 85.25 197 ARG A O 1
ATOM 1669 N N . LYS A 1 198 ? 5.641 18.623 -10.054 1.00 86.25 198 LYS A N 1
ATOM 1670 C CA . LYS A 1 198 ? 5.142 17.711 -11.082 1.00 86.25 198 LYS A CA 1
ATOM 1671 C C . LYS A 1 198 ? 5.799 16.352 -10.911 1.00 86.25 198 LYS A C 1
ATOM 1673 O O . LYS A 1 198 ? 7.002 16.285 -10.648 1.00 86.25 198 LYS A O 1
ATOM 1678 N N . VAL A 1 199 ? 5.012 15.296 -11.076 1.00 87.88 199 VAL A N 1
ATOM 1679 C CA . VAL A 1 199 ? 5.529 13.930 -11.103 1.00 87.88 199 VAL A CA 1
ATOM 1680 C C . VAL A 1 199 ? 6.361 13.741 -12.366 1.00 87.88 199 VAL A C 1
ATOM 1682 O O . VAL A 1 199 ? 5.951 14.102 -13.466 1.00 87.88 199 VAL A O 1
ATOM 1685 N N . GLN A 1 200 ? 7.547 13.192 -12.175 1.00 87.75 200 GLN A N 1
ATOM 1686 C CA . GLN A 1 200 ? 8.491 12.756 -13.189 1.00 87.75 200 GLN A CA 1
ATOM 1687 C C . GLN A 1 200 ? 8.933 11.338 -12.839 1.00 87.75 200 GLN A C 1
ATOM 1689 O O . GLN A 1 200 ? 8.730 10.875 -11.714 1.00 87.75 200 GLN A O 1
ATOM 1694 N N . VAL A 1 201 ? 9.530 10.632 -13.793 1.00 84.56 201 VAL A N 1
ATOM 1695 C CA . VAL A 1 201 ? 9.966 9.249 -13.590 1.00 84.56 201 VAL A CA 1
ATOM 1696 C C . VAL A 1 201 ? 11.364 9.068 -14.135 1.00 84.56 201 VAL A C 1
ATOM 1698 O O . VAL A 1 201 ? 11.660 9.510 -15.241 1.00 84.56 201 VAL A O 1
ATOM 1701 N N . ASP A 1 202 ? 12.206 8.372 -13.385 1.00 82.25 202 ASP A N 1
ATOM 1702 C CA . ASP A 1 202 ? 13.513 7.938 -13.867 1.00 82.25 202 ASP A CA 1
ATOM 1703 C C . ASP A 1 202 ? 13.872 6.568 -13.267 1.00 82.25 202 ASP A C 1
ATOM 1705 O O . ASP A 1 202 ? 13.139 6.055 -12.412 1.00 82.25 202 ASP A O 1
ATOM 1709 N N . THR A 1 203 ? 14.955 5.945 -13.737 1.00 83.62 203 THR A N 1
ATOM 1710 C CA . THR A 1 203 ? 15.478 4.724 -13.109 1.00 83.62 203 THR A CA 1
ATOM 1711 C C . THR A 1 203 ? 16.157 5.033 -11.792 1.00 83.62 203 THR A C 1
ATOM 1713 O O . THR A 1 203 ? 16.680 6.130 -11.579 1.00 83.62 203 THR A O 1
ATOM 1716 N N . MET A 1 204 ? 16.230 4.031 -10.924 1.00 86.44 204 MET A N 1
ATOM 1717 C CA . MET A 1 204 ? 16.996 4.152 -9.697 1.00 86.44 204 MET A CA 1
ATOM 1718 C C . MET A 1 204 ? 18.485 4.453 -9.957 1.00 86.44 204 MET A C 1
ATOM 1720 O O . MET A 1 204 ? 19.053 5.304 -9.276 1.00 86.44 204 MET A O 1
ATOM 1724 N N . GLU A 1 205 ? 19.108 3.833 -10.965 1.00 85.12 205 GLU A N 1
ATOM 1725 C CA . GLU A 1 205 ? 20.508 4.090 -11.342 1.00 85.12 205 GLU A CA 1
ATOM 1726 C C . GLU A 1 205 ? 20.716 5.544 -11.794 1.00 85.12 205 GLU A C 1
ATOM 1728 O O . GLU A 1 205 ? 21.656 6.203 -11.351 1.00 85.12 205 GLU A O 1
ATOM 1733 N N . ASN A 1 206 ? 19.818 6.092 -12.619 1.00 83.38 206 ASN A N 1
ATOM 1734 C CA . ASN A 1 206 ? 19.915 7.479 -13.074 1.00 83.38 206 ASN A CA 1
ATOM 1735 C C . ASN A 1 206 ? 19.725 8.458 -11.919 1.00 83.38 206 ASN A C 1
ATOM 1737 O O . ASN A 1 206 ? 20.503 9.404 -11.774 1.00 83.38 206 ASN A O 1
ATOM 1741 N N . LEU A 1 207 ? 18.733 8.213 -11.061 1.00 85.06 207 LEU A N 1
ATOM 1742 C CA . LEU A 1 207 ? 18.524 8.993 -9.845 1.00 85.06 207 LEU A CA 1
ATOM 1743 C C . LEU A 1 207 ? 19.756 8.949 -8.936 1.00 85.06 207 LEU A C 1
ATOM 1745 O O . LEU A 1 207 ? 20.183 9.988 -8.436 1.00 85.06 207 LEU A O 1
ATOM 1749 N N . TYR A 1 208 ? 20.373 7.779 -8.773 1.00 85.81 208 TYR A N 1
ATOM 1750 C CA . TYR A 1 208 ? 21.614 7.625 -8.024 1.00 85.81 208 TYR A CA 1
ATOM 1751 C C . TYR A 1 208 ? 22.779 8.406 -8.650 1.00 85.81 208 TYR A C 1
ATOM 1753 O O . TYR A 1 208 ? 23.493 9.126 -7.950 1.00 85.81 208 TYR A O 1
ATOM 1761 N N . ASN A 1 209 ? 22.946 8.324 -9.970 1.00 83.88 209 ASN A N 1
ATOM 1762 C CA . ASN A 1 209 ? 24.002 9.028 -10.695 1.00 83.88 209 ASN A CA 1
ATOM 1763 C C . ASN A 1 209 ? 23.827 10.552 -10.659 1.00 83.88 209 ASN A C 1
ATOM 1765 O O . ASN A 1 209 ? 24.827 11.269 -10.625 1.00 83.88 209 ASN A O 1
ATOM 1769 N N . ARG A 1 210 ? 22.593 11.070 -10.571 1.00 80.50 210 ARG A N 1
ATOM 1770 C CA . ARG A 1 210 ? 22.356 12.505 -10.329 1.00 80.50 210 ARG A CA 1
ATOM 1771 C C . ARG A 1 210 ? 23.015 12.960 -9.024 1.00 80.50 210 ARG A C 1
ATOM 1773 O O . ARG A 1 210 ? 23.745 13.942 -9.050 1.00 80.50 210 ARG A O 1
ATOM 1780 N N . PHE A 1 211 ? 22.880 12.214 -7.925 1.00 76.44 211 PHE A N 1
ATOM 1781 C CA . PHE A 1 211 ? 23.561 12.543 -6.658 1.00 76.44 211 PHE A CA 1
ATOM 1782 C C . PHE A 1 211 ? 25.094 12.465 -6.723 1.00 76.44 211 PHE A C 1
ATOM 1784 O O . PHE A 1 211 ? 25.764 12.987 -5.834 1.00 76.44 211 PHE A O 1
ATOM 1791 N N . LYS A 1 212 ? 25.674 11.769 -7.711 1.00 70.75 212 LYS A N 1
ATOM 1792 C CA . LYS A 1 212 ? 27.133 11.759 -7.906 1.00 70.75 212 LYS A CA 1
ATOM 1793 C C . LYS A 1 212 ? 27.634 13.037 -8.571 1.00 70.75 212 LYS A C 1
ATOM 1795 O O . LYS A 1 212 ? 28.736 13.461 -8.259 1.00 70.75 212 LYS A O 1
ATOM 1800 N N . LYS A 1 213 ? 26.840 13.619 -9.475 1.00 66.12 213 LYS A N 1
ATOM 1801 C CA . LYS A 1 213 ? 27.209 14.823 -10.236 1.00 66.12 213 LYS A CA 1
ATOM 1802 C C . LYS A 1 213 ? 27.147 16.099 -9.399 1.00 66.12 213 LYS A C 1
ATOM 1804 O O . LYS A 1 213 ? 27.887 17.034 -9.667 1.00 66.12 213 LYS A O 1
ATOM 1809 N N . PHE A 1 214 ? 26.271 16.144 -8.399 1.00 60.16 214 PHE A N 1
ATOM 1810 C CA . PHE A 1 214 ? 26.195 17.276 -7.484 1.00 60.16 214 PHE A CA 1
ATOM 1811 C C . PHE A 1 214 ? 27.202 17.097 -6.341 1.00 60.16 214 PHE A C 1
ATOM 1813 O O . PHE A 1 214 ? 27.126 16.131 -5.580 1.00 60.16 214 PHE A O 1
ATOM 1820 N N . THR A 1 215 ? 28.139 18.037 -6.227 1.00 53.44 215 THR A N 1
ATOM 1821 C CA . THR A 1 215 ? 29.153 18.103 -5.161 1.00 53.44 215 THR A CA 1
ATOM 1822 C C . THR A 1 215 ? 28.562 18.529 -3.815 1.00 53.44 215 THR A C 1
ATOM 1824 O O . THR A 1 215 ? 29.083 18.137 -2.774 1.00 53.44 215 THR A O 1
ATOM 1827 N N . ASN A 1 216 ? 27.422 19.230 -3.819 1.00 52.66 216 ASN A N 1
ATOM 1828 C CA . ASN A 1 216 ? 26.754 19.672 -2.596 1.00 52.66 216 ASN A CA 1
ATOM 1829 C C . ASN A 1 216 ? 25.737 18.647 -2.065 1.00 52.66 216 ASN A C 1
ATOM 1831 O O . ASN A 1 216 ? 24.984 17.999 -2.803 1.00 52.66 216 ASN A O 1
ATOM 1835 N N . SER A 1 217 ? 25.674 18.574 -0.736 1.00 51.16 217 SER A N 1
ATOM 1836 C CA . SER A 1 217 ? 24.742 17.793 0.091 1.00 51.16 217 SER A CA 1
ATOM 1837 C C . SER A 1 217 ? 23.252 18.107 -0.134 1.00 51.16 217 SER A C 1
ATOM 1839 O O . SER A 1 217 ? 22.404 17.368 0.372 1.00 51.16 217 SER A O 1
ATOM 1841 N N . ASP A 1 218 ? 22.935 19.138 -0.924 1.00 51.19 218 ASP A N 1
ATOM 1842 C CA . ASP A 1 218 ? 21.579 19.629 -1.201 1.00 51.19 218 ASP A CA 1
ATOM 1843 C C . ASP A 1 218 ? 20.909 19.027 -2.441 1.00 51.19 218 ASP A C 1
ATOM 1845 O O . ASP A 1 218 ? 19.725 19.284 -2.693 1.00 51.19 218 ASP A O 1
ATOM 1849 N N . SER A 1 219 ? 21.606 18.178 -3.203 1.00 71.25 219 SER A N 1
ATOM 1850 C CA . SER A 1 219 ? 20.929 17.372 -4.220 1.00 71.25 219 SER A CA 1
ATOM 1851 C C . SER A 1 219 ? 20.007 16.375 -3.522 1.00 71.25 219 SER A C 1
ATOM 1853 O O . SER A 1 219 ? 20.444 15.478 -2.802 1.00 71.25 219 SER A O 1
ATOM 1855 N N . HIS A 1 220 ? 18.702 16.568 -3.682 1.00 80.75 220 HIS A N 1
ATOM 1856 C CA . HIS A 1 220 ? 17.683 15.734 -3.067 1.00 80.75 220 HIS A CA 1
ATOM 1857 C C . HIS A 1 220 ? 16.631 15.337 -4.097 1.00 80.75 220 HIS A C 1
ATOM 1859 O O . HIS A 1 220 ? 16.311 16.084 -5.020 1.00 80.75 220 HIS A O 1
ATOM 1865 N N . ILE A 1 221 ? 16.061 14.150 -3.917 1.00 87.88 221 ILE A N 1
ATOM 1866 C CA . ILE A 1 221 ? 14.918 13.685 -4.702 1.00 87.88 221 ILE A CA 1
ATOM 1867 C C . ILE A 1 221 ? 13.698 13.699 -3.804 1.00 87.88 221 ILE A C 1
ATOM 1869 O O . ILE A 1 221 ? 13.733 13.207 -2.676 1.00 87.88 221 ILE A O 1
ATOM 1873 N N . ILE A 1 222 ? 12.607 14.262 -4.307 1.00 91.38 222 ILE A N 1
ATOM 1874 C CA . ILE A 1 222 ? 11.354 14.345 -3.572 1.00 91.38 222 ILE A CA 1
ATOM 1875 C C . ILE A 1 222 ? 10.466 13.189 -4.010 1.00 91.38 222 ILE A C 1
ATOM 1877 O O . ILE A 1 222 ? 10.083 13.112 -5.170 1.00 91.38 222 ILE A O 1
ATOM 1881 N N . ILE A 1 223 ? 10.098 12.315 -3.086 1.00 92.50 223 ILE A N 1
ATOM 1882 C CA . ILE A 1 223 ? 9.171 11.214 -3.342 1.00 92.50 223 ILE A CA 1
ATOM 1883 C C . ILE A 1 223 ? 7.765 11.618 -2.895 1.00 92.50 223 ILE A C 1
ATOM 1885 O O . ILE A 1 223 ? 7.612 12.058 -1.744 1.00 92.50 223 ILE A O 1
ATOM 1889 N N . PRO A 1 224 ? 6.740 11.472 -3.758 1.00 92.69 224 PRO A N 1
ATOM 1890 C CA . PRO A 1 224 ? 5.353 11.649 -3.347 1.00 92.69 224 PRO A CA 1
ATOM 1891 C C . PRO A 1 224 ? 4.976 10.566 -2.333 1.00 92.69 224 PRO A C 1
ATOM 1893 O O . PRO A 1 224 ? 5.348 9.408 -2.484 1.00 92.69 224 PRO A O 1
ATOM 1896 N N . ARG A 1 225 ? 4.253 10.926 -1.270 1.00 93.12 225 ARG A N 1
ATOM 1897 C CA . ARG A 1 225 ? 3.805 9.963 -0.243 1.00 93.12 225 ARG A CA 1
ATOM 1898 C C . ARG A 1 225 ? 2.291 9.916 -0.090 1.00 93.12 225 ARG A C 1
ATOM 1900 O O . ARG A 1 225 ? 1.788 9.311 0.849 1.00 93.12 225 ARG A O 1
ATOM 1907 N N . THR A 1 226 ? 1.592 10.580 -0.993 1.00 89.75 226 THR A N 1
ATOM 1908 C CA . THR A 1 226 ? 0.164 10.848 -0.915 1.00 89.75 226 THR A CA 1
ATOM 1909 C C . THR A 1 226 ? -0.589 10.096 -1.995 1.00 89.75 226 THR A C 1
ATOM 1911 O O . THR A 1 226 ? -0.102 9.929 -3.115 1.00 89.75 226 THR A O 1
ATOM 1914 N N . PHE A 1 227 ? -1.792 9.670 -1.647 1.00 96.19 227 PHE A N 1
ATOM 1915 C CA . PHE A 1 227 ? -2.723 8.973 -2.516 1.00 96.19 227 PHE A CA 1
ATOM 1916 C C . PHE A 1 227 ? -4.145 9.227 -2.003 1.00 96.19 227 PHE A C 1
ATOM 1918 O O . PHE A 1 227 ? -4.327 9.566 -0.836 1.00 96.19 227 PHE A O 1
ATOM 1925 N N . LYS A 1 228 ? -5.139 9.089 -2.876 1.00 96.94 228 LYS A N 1
ATOM 1926 C CA . LYS A 1 228 ? -6.566 9.078 -2.538 1.00 96.94 228 LYS A CA 1
ATOM 1927 C C . LYS A 1 228 ? -7.038 7.635 -2.378 1.00 96.94 228 LYS A C 1
ATOM 1929 O O . LYS A 1 228 ? -6.355 6.717 -2.834 1.00 96.94 228 LYS A O 1
ATOM 1934 N N . LEU A 1 229 ? -8.197 7.446 -1.751 1.00 97.31 229 LEU A N 1
ATOM 1935 C CA . LEU A 1 229 ? -8.840 6.134 -1.680 1.00 97.31 229 LEU A CA 1
ATOM 1936 C C . LEU A 1 229 ? -9.131 5.585 -3.091 1.00 97.31 229 LEU A C 1
ATOM 1938 O O . LEU A 1 229 ? -9.344 6.387 -4.009 1.00 97.31 229 LEU A O 1
ATOM 1942 N N . PRO A 1 230 ? -9.133 4.252 -3.268 1.00 97.00 230 PRO A N 1
ATOM 1943 C CA . PRO A 1 230 ? -9.437 3.620 -4.545 1.00 97.00 230 PRO A CA 1
ATOM 1944 C C . PRO A 1 230 ? -10.809 4.037 -5.070 1.00 97.00 230 PRO A C 1
ATOM 1946 O O . PRO A 1 230 ? -11.809 3.922 -4.367 1.00 97.00 230 PRO A O 1
ATOM 1949 N N . MET A 1 231 ? -10.861 4.510 -6.315 1.00 95.06 231 MET A N 1
ATOM 1950 C CA . MET A 1 231 ? -12.088 5.049 -6.919 1.00 95.06 231 MET A CA 1
ATOM 1951 C C . MET A 1 231 ? -13.196 4.004 -7.086 1.00 95.06 231 MET A C 1
ATOM 1953 O O . MET A 1 231 ? -14.368 4.355 -7.152 1.00 95.06 231 MET A O 1
ATOM 1957 N N . ASN A 1 232 ? -12.829 2.725 -7.154 1.00 93.75 232 ASN A N 1
ATOM 1958 C CA . ASN A 1 232 ? -13.751 1.605 -7.290 1.00 93.75 232 ASN A CA 1
ATOM 1959 C C . ASN A 1 232 ? -14.131 0.947 -5.949 1.00 93.75 232 ASN A C 1
ATOM 1961 O O . ASN A 1 232 ? -14.793 -0.092 -5.950 1.00 93.75 232 ASN A O 1
ATOM 1965 N N . ASN A 1 233 ? -13.772 1.553 -4.809 1.00 92.31 233 ASN A N 1
ATOM 1966 C CA . ASN A 1 233 ? -14.352 1.183 -3.519 1.00 92.31 233 ASN A CA 1
ATOM 1967 C C . ASN A 1 233 ? -15.784 1.722 -3.424 1.00 92.31 233 ASN A C 1
ATOM 1969 O O . ASN A 1 233 ? -15.993 2.920 -3.238 1.00 92.31 233 ASN A O 1
ATOM 1973 N N . LYS A 1 234 ? -16.774 0.826 -3.494 1.00 92.38 234 LYS A N 1
ATOM 1974 C CA . LYS A 1 234 ? -18.194 1.184 -3.327 1.00 92.38 234 LYS A CA 1
ATOM 1975 C C . LYS A 1 234 ? -18.540 1.601 -1.890 1.00 92.38 234 LYS A C 1
ATOM 1977 O O . LYS A 1 234 ? -19.499 2.338 -1.676 1.00 92.38 234 LYS A O 1
ATOM 1982 N N . GLY A 1 235 ? -17.723 1.198 -0.920 1.00 95.00 235 GLY A N 1
ATOM 1983 C CA . GLY A 1 235 ? -18.040 1.317 0.495 1.00 95.00 235 GLY A CA 1
ATOM 1984 C C . GLY A 1 235 ? -18.673 0.049 1.049 1.00 95.00 235 GLY A C 1
ATOM 1985 O O . GLY A 1 235 ? -18.930 -0.915 0.328 1.00 95.00 235 GLY A O 1
ATOM 1986 N N . LEU A 1 236 ? -18.880 0.062 2.357 1.00 96.50 236 LEU A N 1
ATOM 1987 C CA . LEU A 1 236 ? -19.534 -1.001 3.104 1.00 96.50 236 LEU A CA 1
ATOM 1988 C C . LEU A 1 236 ? -21.047 -0.826 3.056 1.00 96.50 236 LEU A C 1
ATOM 1990 O O . LEU A 1 236 ? -21.532 0.296 3.184 1.00 96.50 236 LEU A O 1
ATOM 1994 N N . ASP A 1 237 ? -21.775 -1.931 2.953 1.00 96.00 237 ASP A N 1
ATOM 1995 C CA . ASP A 1 237 ? -23.236 -1.946 3.056 1.00 96.00 237 ASP A CA 1
ATOM 1996 C C . ASP A 1 237 ? -23.679 -1.977 4.529 1.00 96.00 237 ASP A C 1
ATOM 1998 O O . ASP A 1 237 ? -24.274 -2.932 5.019 1.00 96.00 237 ASP A O 1
ATOM 2002 N N . ILE A 1 238 ? -23.262 -0.957 5.281 1.00 96.44 238 ILE A N 1
ATOM 2003 C CA . ILE A 1 238 ? -23.665 -0.724 6.670 1.00 96.44 238 ILE A CA 1
ATOM 2004 C C . ILE A 1 238 ? -23.912 0.767 6.870 1.00 96.44 238 ILE A C 1
ATOM 2006 O O . ILE A 1 238 ? -23.251 1.607 6.252 1.00 96.44 238 ILE A O 1
ATOM 2010 N N . SER A 1 239 ? -24.839 1.102 7.767 1.00 97.62 239 SER A N 1
ATOM 2011 C CA . SER A 1 239 ? -25.096 2.498 8.107 1.00 97.62 239 SER A CA 1
ATOM 2012 C C . SER A 1 239 ? -23.903 3.136 8.820 1.00 97.62 239 SER A C 1
ATOM 2014 O O . SER A 1 239 ? -23.087 2.477 9.470 1.00 97.62 239 SER A O 1
ATOM 2016 N N . ASP A 1 240 ? -23.849 4.460 8.756 1.00 98.38 240 ASP A N 1
ATOM 2017 C CA . ASP A 1 240 ? -22.887 5.291 9.474 1.00 98.38 240 ASP A CA 1
ATOM 2018 C C . ASP A 1 240 ? -22.885 5.053 10.995 1.00 98.38 240 ASP A C 1
ATOM 2020 O O . ASP A 1 240 ? -21.845 5.197 11.647 1.00 98.38 240 ASP A O 1
ATOM 2024 N N . ASP A 1 241 ? -24.035 4.704 11.574 1.00 98.31 241 ASP A N 1
ATOM 2025 C CA . ASP A 1 241 ? -24.154 4.388 12.998 1.00 98.31 241 ASP A CA 1
ATOM 2026 C C . ASP A 1 241 ? -23.605 2.986 13.297 1.00 98.31 241 ASP A C 1
ATOM 2028 O O . ASP A 1 241 ? -22.820 2.823 14.233 1.00 98.31 241 ASP A O 1
ATOM 2032 N N . LEU A 1 242 ? -23.907 1.988 12.455 1.00 98.19 242 LEU A N 1
ATOM 2033 C CA . LEU A 1 242 ? -23.337 0.641 12.581 1.00 98.19 242 LEU A CA 1
ATOM 2034 C C . LEU A 1 242 ? -21.815 0.640 12.396 1.00 98.19 242 LEU A C 1
ATOM 2036 O O . LEU A 1 242 ? -21.111 -0.047 13.135 1.00 98.19 242 LEU A O 1
ATOM 2040 N N . LEU A 1 243 ? -21.291 1.453 11.475 1.00 98.44 243 LEU A N 1
ATOM 2041 C CA . LEU A 1 243 ? -19.852 1.655 11.294 1.00 98.44 243 LEU A CA 1
ATOM 2042 C C . LEU A 1 243 ? -19.185 2.169 12.580 1.00 98.44 243 LEU A C 1
ATOM 2044 O O . LEU A 1 243 ? -18.120 1.686 12.969 1.00 98.44 243 LEU A O 1
ATOM 2048 N N . ARG A 1 244 ? -19.813 3.129 13.269 1.00 98.50 244 ARG A N 1
ATOM 2049 C CA . ARG A 1 244 ? -19.293 3.664 14.536 1.00 98.50 244 ARG A CA 1
ATOM 2050 C C . ARG A 1 244 ? -19.371 2.642 15.667 1.00 98.50 244 ARG A C 1
ATOM 2052 O O . ARG A 1 244 ? -18.420 2.532 16.441 1.00 98.50 244 ARG A O 1
ATOM 2059 N N . VAL A 1 245 ? -20.452 1.860 15.737 1.00 98.06 245 VAL A N 1
ATOM 2060 C CA . VAL A 1 245 ? -20.586 0.756 16.704 1.00 98.06 245 VAL A CA 1
ATOM 2061 C C . VAL A 1 245 ? -19.518 -0.318 16.466 1.00 98.06 245 VAL A C 1
ATOM 2063 O O . VAL A 1 245 ? -18.890 -0.757 17.428 1.00 98.06 245 VAL A O 1
ATOM 2066 N N . LEU A 1 246 ? -19.241 -0.681 15.206 1.00 97.69 246 LEU A N 1
ATOM 2067 C CA . LEU A 1 246 ? -18.165 -1.610 14.840 1.00 97.69 246 LEU A CA 1
ATOM 2068 C C . LEU A 1 246 ? -16.795 -1.127 15.351 1.00 97.69 246 LEU A C 1
ATOM 2070 O O . LEU A 1 246 ? -16.012 -1.899 15.900 1.00 97.69 246 LEU A O 1
ATOM 2074 N N . ILE A 1 247 ? -16.503 0.164 15.212 1.00 98.06 247 ILE A N 1
ATOM 2075 C CA . ILE A 1 247 ? -15.233 0.725 15.687 1.00 98.06 247 ILE A CA 1
ATOM 2076 C C . ILE A 1 247 ? -15.167 0.724 17.214 1.00 98.06 247 ILE A C 1
ATOM 2078 O O . ILE A 1 247 ? -14.160 0.304 17.785 1.00 98.06 247 ILE A O 1
ATOM 2082 N N . MET A 1 248 ? -16.251 1.129 17.878 1.00 97.12 248 MET A N 1
ATOM 2083 C CA . MET A 1 248 ? -16.359 1.089 19.334 1.00 97.12 248 MET A CA 1
ATOM 2084 C C . MET A 1 248 ? -16.135 -0.328 19.887 1.00 97.12 248 MET A C 1
ATOM 2086 O O . MET A 1 248 ? -15.386 -0.497 20.851 1.00 97.12 248 MET A O 1
ATOM 2090 N N . GLN A 1 249 ? -16.777 -1.351 19.309 1.00 95.62 249 GLN A N 1
ATOM 2091 C CA . GLN A 1 249 ? -16.658 -2.723 19.814 1.00 95.62 249 GLN A CA 1
ATOM 2092 C C . GLN A 1 249 ? -15.258 -3.308 19.607 1.00 95.62 249 GLN A C 1
ATOM 2094 O O . GLN A 1 249 ? -14.808 -4.078 20.450 1.00 95.62 249 GLN A O 1
ATOM 2099 N N . CYS A 1 250 ? -14.568 -2.960 18.517 1.00 94.56 250 CYS A N 1
ATOM 2100 C CA . CYS A 1 250 ? -13.204 -3.424 18.266 1.00 94.56 250 CYS A CA 1
ATOM 2101 C C . CYS A 1 250 ? -12.190 -2.761 19.207 1.00 94.56 250 CYS A C 1
ATOM 2103 O O . CYS A 1 250 ? -11.175 -3.376 19.525 1.00 94.56 250 CYS A O 1
ATOM 2105 N N . ALA A 1 251 ? -12.477 -1.538 19.662 1.00 93.31 251 ALA A N 1
ATOM 2106 C CA . ALA A 1 251 ? -11.637 -0.799 20.598 1.00 93.31 251 ALA A CA 1
ATOM 2107 C C . ALA A 1 251 ? -11.780 -1.300 22.049 1.00 93.31 251 ALA A C 1
ATOM 2109 O O . ALA A 1 251 ? -10.837 -1.831 22.633 1.00 93.31 251 ALA A O 1
ATOM 2110 N N . ASP A 1 252 ? -12.982 -1.176 22.625 1.00 91.94 252 ASP A N 1
ATOM 2111 C CA . ASP A 1 252 ? -13.219 -1.408 24.063 1.00 91.94 252 ASP A CA 1
ATOM 2112 C C . ASP A 1 252 ? -14.114 -2.635 24.353 1.00 91.94 252 ASP A C 1
ATOM 2114 O O . ASP A 1 252 ? -14.440 -2.938 25.509 1.00 91.94 252 ASP A O 1
ATOM 2118 N N . GLY A 1 253 ? -14.550 -3.354 23.317 1.00 91.62 253 GLY A N 1
ATOM 2119 C CA . GLY A 1 253 ? -15.407 -4.528 23.451 1.00 91.62 253 GLY A CA 1
ATOM 2120 C C . GLY A 1 253 ? -14.634 -5.821 23.705 1.00 91.62 253 GLY A C 1
ATOM 2121 O O . GLY A 1 253 ? -13.530 -6.045 23.214 1.00 91.62 253 GLY A O 1
ATOM 2122 N N . HIS A 1 254 ? -15.255 -6.735 24.450 1.00 90.94 254 HIS A N 1
ATOM 2123 C CA . HIS A 1 254 ? -14.851 -8.141 24.477 1.00 90.94 254 HIS A CA 1
ATOM 2124 C C . HIS A 1 254 ? -16.054 -9.055 24.258 1.00 90.94 254 HIS A C 1
ATOM 2126 O O . HIS A 1 254 ? -17.164 -8.770 24.714 1.00 90.94 254 HIS A O 1
ATOM 2132 N N . ILE A 1 255 ? -15.820 -10.183 23.586 1.00 91.81 255 ILE A N 1
ATOM 2133 C CA . ILE A 1 255 ? -16.837 -11.217 23.387 1.00 91.81 255 ILE A CA 1
ATOM 2134 C C . ILE A 1 255 ? -16.979 -12.002 24.693 1.00 91.81 255 ILE A C 1
ATOM 2136 O O . ILE A 1 255 ? -16.098 -12.782 25.055 1.00 91.81 255 ILE A O 1
ATOM 2140 N N . ALA A 1 256 ? -18.091 -11.798 25.398 1.00 84.06 256 ALA A N 1
ATOM 2141 C CA . ALA A 1 256 ? -18.397 -12.498 26.644 1.00 84.06 256 ALA A CA 1
ATOM 2142 C C . ALA A 1 256 ? -19.013 -13.883 26.402 1.00 84.06 256 ALA A C 1
ATOM 2144 O O . ALA A 1 256 ? -18.850 -14.782 27.222 1.00 84.06 256 ALA A O 1
ATOM 2145 N N . TYR A 1 257 ? -19.713 -14.068 25.278 1.00 79.56 257 TYR A N 1
ATOM 2146 C CA . TYR A 1 257 ? -20.330 -15.346 24.924 1.00 79.56 257 TYR A CA 1
ATOM 2147 C C . TYR A 1 257 ? -20.293 -15.564 23.410 1.00 79.56 257 TYR A C 1
ATOM 2149 O O . TYR A 1 257 ? -20.987 -14.874 22.663 1.00 79.56 257 TYR A O 1
ATOM 2157 N N . ARG A 1 258 ? -19.472 -16.522 22.955 1.00 76.25 258 ARG A N 1
ATOM 2158 C CA . ARG A 1 258 ? -19.203 -16.747 21.522 1.00 76.25 258 ARG A CA 1
ATOM 2159 C C . ARG A 1 258 ? -20.427 -17.211 20.734 1.00 76.25 258 ARG A C 1
ATOM 2161 O O . ARG A 1 258 ? -20.619 -16.728 19.628 1.00 76.25 258 ARG A O 1
ATOM 2168 N N . LYS A 1 259 ? -21.273 -18.077 21.308 1.00 79.81 259 LYS A N 1
ATOM 2169 C CA . LYS A 1 259 ? -22.441 -18.656 20.611 1.00 79.81 259 LYS A CA 1
ATOM 2170 C C . LYS A 1 259 ? -23.434 -17.592 20.121 1.00 79.81 259 LYS A C 1
ATOM 2172 O O . LYS A 1 259 ? -24.010 -17.761 19.058 1.00 79.81 259 LYS A O 1
ATOM 2177 N N . ASN A 1 260 ? -23.574 -16.483 20.855 1.00 82.50 260 ASN A N 1
ATOM 2178 C CA . ASN A 1 260 ? -24.491 -15.390 20.503 1.00 82.50 260 ASN A CA 1
ATOM 2179 C C . ASN A 1 260 ? -23.750 -14.090 20.144 1.00 82.50 260 ASN A C 1
ATOM 2181 O O . ASN A 1 260 ? -24.367 -13.034 20.143 1.00 82.50 260 ASN A O 1
ATOM 2185 N N . PHE A 1 261 ? -22.427 -14.139 19.938 1.00 90.06 261 PHE A N 1
ATOM 2186 C CA . PHE A 1 261 ? -21.569 -12.967 19.707 1.00 90.06 261 PHE A CA 1
ATOM 2187 C C . PHE A 1 261 ? -21.829 -11.799 20.681 1.00 90.06 261 PHE A C 1
ATOM 2189 O O . PHE A 1 261 ? -21.838 -10.626 20.313 1.00 90.06 261 PHE A O 1
ATOM 2196 N N . ARG A 1 262 ? -22.078 -12.109 21.958 1.00 93.50 262 ARG A N 1
ATOM 2197 C CA . ARG A 1 262 ? -22.462 -11.087 22.935 1.00 93.50 262 ARG A CA 1
ATOM 2198 C C . ARG A 1 262 ? -21.255 -10.227 23.293 1.00 93.50 262 ARG A C 1
ATOM 2200 O O . ARG A 1 262 ? -20.298 -10.729 23.892 1.00 93.50 262 ARG A O 1
ATOM 2207 N N . ILE A 1 263 ? -21.335 -8.938 22.979 1.00 95.12 263 ILE A N 1
ATOM 2208 C CA . ILE A 1 263 ? -20.308 -7.949 23.294 1.00 95.12 263 ILE A CA 1
ATOM 2209 C C . ILE A 1 263 ? -20.571 -7.364 24.680 1.00 95.12 263 ILE A C 1
ATOM 2211 O O . ILE A 1 263 ? -21.712 -7.127 25.095 1.00 95.12 263 ILE A O 1
ATOM 2215 N N . VAL A 1 264 ? -19.487 -7.149 25.418 1.00 94.12 264 VAL A N 1
ATOM 2216 C CA . VAL A 1 264 ? -19.486 -6.405 26.673 1.00 94.12 264 VAL A CA 1
ATOM 2217 C C . VAL A 1 264 ? -18.419 -5.321 26.600 1.00 94.12 264 VAL A C 1
ATOM 2219 O O . VAL A 1 264 ? -17.244 -5.604 26.372 1.00 94.12 264 VAL A O 1
ATOM 2222 N N . ILE A 1 265 ? -18.837 -4.086 26.846 1.00 93.88 265 ILE A N 1
ATOM 2223 C CA . ILE A 1 265 ? -17.981 -2.906 26.953 1.00 93.88 265 ILE A CA 1
ATOM 2224 C C . ILE A 1 265 ? -17.949 -2.481 28.422 1.00 93.88 265 ILE A C 1
ATOM 2226 O O . ILE A 1 265 ? -18.972 -2.519 29.114 1.00 93.88 265 ILE A O 1
ATOM 2230 N N . ARG A 1 266 ? -16.768 -2.109 28.922 1.00 92.44 266 ARG A N 1
ATOM 2231 C CA . ARG A 1 266 ? -16.573 -1.683 30.315 1.00 92.44 266 ARG A CA 1
ATOM 2232 C C . ARG A 1 266 ? -15.859 -0.345 30.362 1.00 92.44 266 ARG A C 1
ATOM 2234 O O . ARG A 1 266 ? -14.635 -0.300 30.352 1.00 92.44 266 ARG A O 1
ATOM 2241 N N . GLU A 1 267 ? -16.625 0.726 30.542 1.00 92.00 267 GLU A N 1
ATOM 2242 C CA . GLU A 1 267 ? -16.086 2.083 30.491 1.00 92.00 267 GLU A CA 1
ATOM 2243 C C . GLU A 1 267 ? -16.070 2.796 31.834 1.00 92.00 267 GLU A C 1
ATOM 2245 O O . GLU A 1 267 ? -17.044 2.794 32.587 1.00 92.00 267 GLU A O 1
ATOM 2250 N N . LYS A 1 268 ? -14.952 3.476 32.111 1.00 90.25 268 LYS A N 1
ATOM 2251 C CA . LYS A 1 268 ? -14.787 4.332 33.297 1.00 90.25 268 LYS A CA 1
ATOM 2252 C C . LYS A 1 268 ? -14.952 5.817 32.977 1.00 90.25 268 LYS A C 1
ATOM 2254 O O . LYS A 1 268 ? -15.469 6.557 33.806 1.00 90.25 268 LYS A O 1
ATOM 2259 N N . LYS A 1 269 ? -14.527 6.264 31.791 1.00 90.69 269 LYS A N 1
ATOM 2260 C CA . LYS A 1 269 ? -14.554 7.684 31.400 1.00 90.69 269 LYS A CA 1
ATOM 2261 C C . LYS A 1 269 ? -15.964 8.096 30.979 1.00 90.69 269 LYS A C 1
ATOM 2263 O O . LYS A 1 269 ? -16.499 7.521 30.037 1.00 90.69 269 LYS A O 1
ATOM 2268 N N . GLU A 1 270 ? -16.509 9.150 31.586 1.00 92.56 270 GLU A N 1
ATOM 2269 C CA . GLU A 1 270 ? -17.868 9.641 31.286 1.00 92.56 270 GLU A CA 1
ATOM 2270 C C . GLU A 1 270 ? -18.104 9.916 29.796 1.00 92.56 270 GLU A C 1
ATOM 2272 O O . GLU A 1 270 ? -19.133 9.535 29.248 1.00 92.56 270 GLU A O 1
ATOM 2277 N N . ARG A 1 271 ? -17.110 10.478 29.097 1.00 94.69 271 ARG A N 1
ATOM 2278 C CA . ARG A 1 271 ? -17.194 10.715 27.648 1.00 94.69 271 ARG A CA 1
ATOM 2279 C C . ARG A 1 271 ? -17.439 9.431 26.842 1.00 94.69 271 ARG A C 1
ATOM 2281 O O . ARG A 1 271 ? -18.233 9.450 25.910 1.00 94.69 271 ARG A O 1
ATOM 2288 N N . LYS A 1 272 ? -16.758 8.330 27.186 1.00 95.31 272 LYS A N 1
ATOM 2289 C CA . LYS A 1 272 ? -16.912 7.040 26.493 1.00 95.31 272 LYS A CA 1
ATOM 2290 C C . LYS A 1 272 ? -18.239 6.367 26.861 1.00 95.31 272 LYS A C 1
ATOM 2292 O O . LYS A 1 272 ? -18.895 5.826 25.983 1.00 95.31 272 LYS A O 1
ATOM 2297 N N . LYS A 1 273 ? -18.682 6.489 28.121 1.00 94.50 273 LYS A N 1
ATOM 2298 C CA . LYS A 1 273 ? -20.003 6.010 28.571 1.00 94.50 273 LYS A CA 1
ATOM 2299 C C . LYS A 1 273 ? -21.140 6.655 27.776 1.00 94.50 273 LYS A C 1
ATOM 2301 O O . LYS A 1 273 ? -21.943 5.941 27.188 1.00 94.50 273 LYS A O 1
ATOM 2306 N N . LYS A 1 274 ? -21.164 7.994 27.723 1.00 95.81 274 LYS A N 1
ATOM 2307 C CA . LYS A 1 274 ? -22.175 8.759 26.976 1.00 95.81 274 LYS A CA 1
ATOM 2308 C C . LYS A 1 274 ? -22.161 8.400 25.491 1.00 95.81 274 LYS A C 1
ATOM 2310 O O . LYS A 1 274 ? -23.210 8.111 24.933 1.00 95.81 274 LYS A O 1
ATOM 2315 N N . ARG A 1 275 ? -20.970 8.340 24.880 1.00 97.38 275 ARG A N 1
ATOM 2316 C CA . ARG A 1 275 ? -20.827 7.982 23.462 1.00 97.38 275 ARG A CA 1
ATOM 2317 C C . ARG A 1 275 ? -21.306 6.563 23.161 1.00 97.38 275 ARG A C 1
ATOM 2319 O O . ARG A 1 275 ? -21.975 6.371 22.159 1.00 97.38 275 ARG A O 1
ATOM 2326 N N . ALA A 1 276 ? -20.992 5.583 24.008 1.00 97.00 276 ALA A N 1
ATOM 2327 C CA . ALA A 1 276 ? -21.430 4.205 23.793 1.00 97.00 276 ALA A CA 1
ATOM 2328 C C . ALA A 1 276 ? -22.957 4.075 23.773 1.00 97.00 276 ALA A C 1
ATOM 2330 O O . ALA A 1 276 ? -23.501 3.404 22.903 1.00 97.00 276 ALA A O 1
ATOM 2331 N N . ILE A 1 277 ? -23.631 4.735 24.719 1.00 96.75 277 ILE A N 1
ATOM 2332 C CA . ILE A 1 277 ? -25.095 4.766 24.798 1.00 96.75 277 ILE A CA 1
ATOM 2333 C C . ILE A 1 277 ? -25.675 5.439 23.551 1.00 96.75 277 ILE A C 1
ATOM 2335 O O . ILE A 1 277 ? -26.467 4.819 22.850 1.00 96.75 277 ILE A O 1
ATOM 2339 N N . GLU A 1 278 ? -25.191 6.640 23.216 1.00 97.81 278 GLU A N 1
ATOM 2340 C CA . GLU A 1 278 ? -25.630 7.398 22.036 1.00 97.81 278 GLU A CA 1
ATOM 2341 C C . GLU A 1 278 ? -25.535 6.559 20.750 1.00 97.81 278 GLU A C 1
ATOM 2343 O O . GLU A 1 278 ? -26.470 6.524 19.953 1.00 97.81 278 GLU A O 1
ATOM 2348 N N . LEU A 1 279 ? -24.413 5.859 20.541 1.00 98.00 279 LEU A N 1
ATOM 2349 C CA . LEU A 1 279 ? -24.206 5.037 19.347 1.00 98.00 279 LEU A CA 1
ATOM 2350 C C . LEU A 1 279 ? -25.177 3.855 19.272 1.00 98.00 279 LEU A C 1
ATOM 2352 O O . LEU A 1 279 ? -25.684 3.557 18.192 1.00 98.00 279 LEU A O 1
ATOM 2356 N N . LEU A 1 280 ? -25.443 3.184 20.396 1.00 98.06 280 LEU A N 1
ATOM 2357 C CA . LEU A 1 280 ? -26.365 2.047 20.437 1.00 98.06 280 LEU A CA 1
ATOM 2358 C C . LEU A 1 280 ? -27.819 2.490 20.245 1.00 98.06 280 LEU A C 1
ATOM 2360 O O . LEU A 1 280 ? -28.554 1.828 19.515 1.00 98.06 280 LEU A O 1
ATOM 2364 N N . GLU A 1 281 ? -28.217 3.617 20.838 1.00 97.94 281 GLU A N 1
ATOM 2365 C CA . GLU A 1 281 ? -29.551 4.202 20.667 1.00 97.94 281 GLU A CA 1
ATOM 2366 C C . GLU A 1 281 ? -29.791 4.632 19.214 1.00 97.94 281 GLU A C 1
ATOM 2368 O O . GLU A 1 281 ? -30.794 4.241 18.615 1.00 97.94 281 GLU A O 1
ATOM 2373 N N . ARG A 1 282 ? -28.839 5.352 18.603 1.00 98.00 282 ARG A N 1
ATOM 2374 C CA . ARG A 1 282 ? -28.908 5.762 17.188 1.00 98.00 282 ARG A CA 1
ATOM 2375 C C . ARG A 1 282 ? -28.973 4.570 16.239 1.00 98.00 282 ARG A C 1
ATOM 2377 O O . ARG A 1 282 ? -29.788 4.554 15.321 1.00 98.00 282 ARG A O 1
ATOM 2384 N N . ALA A 1 283 ? -28.161 3.546 16.498 1.00 97.44 283 ALA A N 1
ATOM 2385 C CA . ALA A 1 283 ? -28.168 2.304 15.730 1.00 97.44 283 ALA A CA 1
ATOM 2386 C C . ALA A 1 283 ? -29.380 1.402 16.034 1.00 97.44 283 ALA A C 1
ATOM 2388 O O . ALA A 1 283 ? -29.509 0.346 15.415 1.00 97.44 283 ALA A O 1
ATOM 2389 N N . LYS A 1 284 ? -30.254 1.787 16.979 1.00 97.56 284 LYS A N 1
ATOM 2390 C CA . LYS A 1 284 ? -31.410 1.006 17.447 1.00 97.56 284 LYS A CA 1
ATOM 2391 C C . LYS A 1 284 ? -31.027 -0.407 17.913 1.00 97.56 284 LYS A C 1
ATOM 2393 O O . LYS A 1 284 ? -31.768 -1.363 17.698 1.00 97.56 284 LYS A O 1
ATOM 2398 N N . ILE A 1 285 ? -29.865 -0.548 18.554 1.00 97.31 285 ILE A N 1
ATOM 2399 C CA . ILE A 1 285 ? -29.359 -1.820 19.082 1.00 97.31 285 ILE A CA 1
ATOM 2400 C C . ILE A 1 285 ? -29.773 -1.948 20.553 1.00 97.31 285 ILE A C 1
ATOM 2402 O O . ILE A 1 285 ? -29.296 -1.173 21.384 1.00 97.31 285 ILE A O 1
ATOM 2406 N N . PRO A 1 286 ? -30.595 -2.947 20.927 1.00 96.94 286 PRO A N 1
ATOM 2407 C CA . PRO A 1 286 ? -30.954 -3.170 22.321 1.00 96.94 286 PRO A CA 1
ATOM 2408 C C . PRO A 1 286 ? -29.734 -3.535 23.171 1.00 96.94 286 PRO A C 1
ATOM 2410 O O . PRO A 1 286 ? -28.936 -4.408 22.812 1.00 96.94 286 PRO A O 1
ATOM 2413 N N . TYR A 1 287 ? -29.616 -2.916 24.344 1.00 96.81 287 TYR A N 1
ATOM 2414 C CA . TYR A 1 287 ? -28.523 -3.172 25.276 1.00 96.81 287 TYR A CA 1
ATOM 2415 C C . TYR A 1 287 ? -29.008 -3.267 26.721 1.00 96.81 287 TYR A C 1
ATOM 2417 O O . TYR A 1 287 ? -30.058 -2.759 27.104 1.00 96.81 287 TYR A O 1
ATOM 2425 N N . LYS A 1 288 ? -28.207 -3.937 27.549 1.00 95.19 288 LYS A N 1
ATOM 2426 C CA . LYS A 1 288 ? -28.355 -3.979 29.005 1.00 95.19 288 LYS A CA 1
ATOM 2427 C C . LYS A 1 288 ? -27.227 -3.186 29.637 1.00 95.19 288 LYS A C 1
ATOM 2429 O O . LYS A 1 288 ? -26.067 -3.338 29.247 1.00 95.19 288 LYS A O 1
ATOM 2434 N N . MET A 1 289 ? -27.563 -2.394 30.645 1.00 92.75 289 MET A N 1
ATOM 2435 C CA . MET A 1 289 ? -26.618 -1.546 31.357 1.00 92.75 289 MET A CA 1
ATOM 2436 C C . MET A 1 289 ? -26.654 -1.851 32.850 1.00 92.75 289 MET A C 1
ATOM 2438 O O . MET A 1 289 ? -27.723 -1.972 33.442 1.00 92.75 289 MET A O 1
ATOM 2442 N N . TYR A 1 290 ? -25.485 -1.983 33.468 1.00 89.06 290 TYR A N 1
ATOM 2443 C CA . TYR A 1 290 ? -25.378 -2.182 34.909 1.00 89.06 290 TYR A CA 1
ATOM 2444 C C . TYR A 1 290 ? -24.066 -1.618 35.453 1.00 89.06 290 TYR A C 1
ATOM 2446 O O . TYR A 1 290 ? -23.045 -1.548 34.765 1.00 89.06 290 TYR A O 1
ATOM 2454 N N . LYS A 1 291 ? -24.086 -1.213 36.725 1.00 82.75 291 LYS A N 1
ATOM 2455 C CA . LYS A 1 291 ? -22.868 -0.841 37.453 1.00 82.75 291 LYS A CA 1
ATOM 2456 C C . LYS A 1 291 ? -22.111 -2.112 37.832 1.00 82.75 291 LYS A C 1
ATOM 2458 O O . LYS A 1 291 ? -22.713 -3.114 38.221 1.00 82.75 291 LYS A O 1
ATOM 2463 N N . SER A 1 292 ? -20.785 -2.084 37.723 1.00 74.44 292 SER A N 1
ATOM 2464 C CA . SER A 1 292 ? -19.970 -3.223 38.146 1.00 74.44 292 SER A CA 1
ATOM 2465 C C . SER A 1 292 ? -20.131 -3.487 39.650 1.00 74.44 292 SER A C 1
ATOM 2467 O O . SER A 1 292 ? -19.867 -2.606 40.466 1.00 74.44 292 SER A O 1
ATOM 2469 N N . LYS A 1 293 ? -20.502 -4.724 40.010 1.00 69.00 293 LYS A N 1
ATOM 2470 C CA . LYS A 1 293 ? -20.646 -5.186 41.405 1.00 69.00 293 LYS A CA 1
ATOM 2471 C C . LYS A 1 293 ? -19.306 -5.499 42.093 1.00 69.00 293 LYS A C 1
ATOM 2473 O O . LYS A 1 293 ? -19.266 -5.701 43.299 1.00 69.00 293 LYS A O 1
ATOM 2478 N N . SER A 1 294 ? -18.203 -5.558 41.342 1.00 71.62 294 SER A N 1
ATOM 2479 C CA . SER A 1 294 ? -16.885 -5.903 41.892 1.00 71.62 294 SER A CA 1
ATOM 2480 C C . SER A 1 294 ? -16.239 -4.728 42.633 1.00 71.62 294 SER A C 1
ATOM 2482 O O . SER A 1 294 ? -16.152 -3.621 42.093 1.00 71.62 294 SER A O 1
ATOM 2484 N N . LYS A 1 295 ? -15.700 -5.006 43.831 1.00 62.06 295 LYS A N 1
ATOM 2485 C CA . LYS A 1 295 ? -14.950 -4.059 44.679 1.00 62.06 295 LYS A CA 1
ATOM 2486 C C . LYS A 1 295 ? -13.736 -3.453 43.951 1.00 62.06 295 LYS A C 1
ATOM 2488 O O . LYS A 1 295 ? -13.415 -2.293 44.188 1.00 62.06 295 LYS A O 1
ATOM 2493 N N . TYR A 1 296 ? -13.139 -4.191 43.009 1.00 62.34 296 TYR A N 1
ATOM 2494 C CA . TYR A 1 296 ? -11.987 -3.770 42.195 1.00 62.34 296 TYR A CA 1
ATOM 2495 C C . TYR A 1 296 ? -12.361 -2.927 40.962 1.00 62.34 296 TYR A C 1
ATOM 2497 O O . TYR A 1 296 ? -11.502 -2.288 40.366 1.00 62.34 296 TYR A O 1
ATOM 2505 N N . ASN A 1 297 ? -13.645 -2.891 40.588 1.00 65.12 297 ASN A N 1
ATOM 2506 C CA . ASN A 1 297 ? -14.149 -2.230 39.379 1.00 65.12 297 ASN A CA 1
ATOM 2507 C C . ASN A 1 297 ? -15.180 -1.132 39.712 1.00 65.12 297 ASN A C 1
ATOM 2509 O O . ASN A 1 297 ? -16.099 -0.874 38.928 1.00 65.12 297 ASN A O 1
ATOM 2513 N N . LYS A 1 298 ? -15.058 -0.483 40.878 1.00 70.00 298 LYS A N 1
ATOM 2514 C CA . LYS A 1 298 ? -15.923 0.650 41.245 1.00 70.00 298 LYS A CA 1
ATOM 2515 C C . LYS A 1 298 ? -15.829 1.761 40.183 1.00 70.00 298 LYS A C 1
ATOM 2517 O O . LYS A 1 298 ? -14.741 2.153 39.765 1.00 70.00 298 LYS A O 1
ATOM 2522 N N . GLY A 1 299 ? -16.986 2.258 39.738 1.00 76.06 299 GLY A N 1
ATOM 2523 C CA . GLY A 1 299 ? -17.103 3.362 38.772 1.00 76.06 299 GLY A CA 1
ATOM 2524 C C . GLY A 1 299 ? -17.146 2.965 37.289 1.00 76.06 299 GLY A C 1
ATOM 2525 O O . GLY A 1 299 ? -17.359 3.838 36.443 1.00 76.06 299 GLY A O 1
ATOM 2526 N N . PHE A 1 300 ? -16.993 1.677 36.964 1.00 85.25 300 PHE A N 1
ATOM 2527 C CA . PHE A 1 300 ? -17.192 1.180 35.601 1.00 85.25 300 PHE A CA 1
ATOM 2528 C C . PHE A 1 300 ? -18.678 0.994 35.287 1.00 85.25 300 PHE A C 1
ATOM 2530 O O . PHE A 1 300 ? -19.417 0.351 36.041 1.00 85.25 300 PHE A O 1
ATOM 2537 N N . LEU A 1 301 ? -19.083 1.527 34.137 1.00 88.94 301 LEU A N 1
ATOM 2538 C CA . LEU A 1 301 ? -20.347 1.211 33.495 1.00 88.94 301 LEU A CA 1
ATOM 2539 C C . LEU A 1 301 ? -20.136 -0.003 32.599 1.00 88.94 301 LEU A C 1
ATOM 2541 O O . LEU A 1 301 ? -19.231 -0.000 31.762 1.00 88.94 301 LEU A O 1
ATOM 2545 N N . VAL A 1 302 ? -20.952 -1.034 32.786 1.00 92.62 302 VAL A N 1
ATOM 2546 C CA . VAL A 1 302 ? -20.921 -2.223 31.941 1.00 92.62 302 VAL A CA 1
ATOM 2547 C C . VAL A 1 302 ? -22.117 -2.177 31.006 1.00 92.62 302 VAL A C 1
ATOM 2549 O O . VAL A 1 302 ? -23.260 -2.139 31.461 1.00 92.62 302 VAL A O 1
ATOM 2552 N N . ILE A 1 303 ? -21.834 -2.173 29.707 1.00 94.56 303 ILE A N 1
ATOM 2553 C CA . ILE A 1 303 ? -22.832 -2.187 28.639 1.00 94.56 303 ILE A CA 1
ATOM 2554 C C . ILE A 1 303 ? -22.697 -3.515 27.912 1.00 94.56 303 ILE A C 1
ATOM 2556 O O . ILE A 1 303 ? -21.591 -3.933 27.570 1.00 94.56 303 ILE A O 1
ATOM 2560 N N . SER A 1 304 ? -23.813 -4.198 27.690 1.00 95.00 304 SER A N 1
ATOM 2561 C CA . SER A 1 304 ? -23.822 -5.476 26.996 1.00 95.00 304 SER A CA 1
ATOM 2562 C C . SER A 1 304 ? -24.937 -5.555 25.971 1.00 95.00 304 SER A C 1
ATOM 2564 O O . SER A 1 304 ? -26.085 -5.263 26.291 1.00 95.00 304 SER A O 1
ATOM 2566 N N . TYR A 1 305 ? -24.598 -5.994 24.765 1.00 95.75 305 TYR A N 1
ATOM 2567 C CA . TYR A 1 305 ? -25.513 -6.080 23.634 1.00 95.75 305 TYR A CA 1
ATOM 2568 C C . TYR A 1 305 ? -25.072 -7.187 22.674 1.00 95.75 305 TYR A C 1
ATOM 2570 O O . TYR A 1 305 ? -23.974 -7.739 22.796 1.00 95.75 305 TYR A O 1
ATOM 2578 N N . THR A 1 306 ? -25.943 -7.507 21.725 1.00 96.19 306 THR A N 1
ATOM 2579 C CA . THR A 1 306 ? -25.631 -8.402 20.609 1.00 96.19 306 THR A CA 1
ATOM 2580 C C . THR A 1 306 ? -25.670 -7.568 19.335 1.00 96.19 306 THR A C 1
ATOM 2582 O O . THR A 1 306 ? -26.738 -7.044 19.016 1.00 96.19 306 THR A O 1
ATOM 2585 N N . PRO A 1 307 ? -24.537 -7.375 18.639 1.00 95.06 307 PRO A N 1
ATOM 2586 C CA . PRO A 1 307 ? -24.530 -6.595 17.415 1.00 95.06 307 PRO A CA 1
ATOM 2587 C C . PRO A 1 307 ? -25.267 -7.319 16.271 1.00 95.06 307 PRO A C 1
ATOM 2589 O O . PRO A 1 307 ? -25.256 -8.559 16.223 1.00 95.06 307 PRO A O 1
ATOM 2592 N N . PRO A 1 308 ? -25.843 -6.564 15.316 1.00 94.94 308 PRO A N 1
ATOM 2593 C CA . PRO A 1 308 ? -26.325 -7.097 14.042 1.00 94.94 308 PRO A CA 1
ATOM 2594 C C . PRO A 1 308 ? -25.241 -7.893 13.299 1.00 94.94 308 PRO A C 1
ATOM 2596 O O . PRO A 1 308 ? -24.045 -7.629 13.467 1.00 94.94 308 PRO A O 1
ATOM 2599 N N . LYS A 1 309 ? -25.646 -8.886 12.495 1.00 93.56 309 LYS A N 1
ATOM 2600 C CA . LYS A 1 309 ? -24.736 -9.860 11.854 1.00 93.56 309 LYS A CA 1
ATOM 2601 C C . LYS A 1 309 ? -23.655 -9.189 11.004 1.00 93.56 309 LYS A C 1
ATOM 2603 O O . LYS A 1 309 ? -22.519 -9.652 10.976 1.00 93.56 309 LYS A O 1
ATOM 2608 N N . GLU A 1 310 ? -24.000 -8.082 10.364 1.00 94.38 310 GLU A N 1
ATOM 2609 C CA . GLU A 1 310 ? -23.173 -7.290 9.456 1.00 94.38 310 GLU A CA 1
ATOM 2610 C C . GLU A 1 310 ? -21.903 -6.762 10.140 1.00 94.38 310 GLU A C 1
ATOM 2612 O O . GLU A 1 310 ? -20.857 -6.624 9.502 1.00 94.38 310 GLU A O 1
ATOM 2617 N N . ILE A 1 311 ? -21.973 -6.511 11.454 1.00 94.94 311 ILE A N 1
ATOM 2618 C CA . ILE A 1 311 ? -20.865 -5.970 12.250 1.00 94.94 311 ILE A CA 1
ATOM 2619 C C . ILE A 1 311 ? -20.339 -6.956 13.304 1.00 94.94 311 ILE A C 1
ATOM 2621 O O . ILE A 1 311 ? -19.566 -6.559 14.172 1.00 94.94 311 ILE A O 1
ATOM 2625 N N . GLN A 1 312 ? -20.692 -8.245 13.250 1.00 94.38 312 GLN A N 1
ATOM 2626 C CA . GLN A 1 312 ? -20.144 -9.268 14.158 1.00 94.38 312 GLN A CA 1
ATOM 2627 C C . GLN A 1 312 ? -18.672 -9.587 13.832 1.00 94.38 312 GLN A C 1
ATOM 2629 O O . GLN A 1 312 ? -18.354 -10.576 13.174 1.00 94.38 312 GLN A O 1
ATOM 2634 N N . ARG A 1 313 ? -17.751 -8.720 14.272 1.00 91.81 313 ARG A N 1
ATOM 2635 C CA . ARG A 1 313 ? -16.308 -8.776 13.975 1.00 91.81 313 ARG A CA 1
ATOM 2636 C C . ARG A 1 313 ? -15.446 -8.385 15.172 1.00 91.81 313 ARG A C 1
ATOM 2638 O O . ARG A 1 313 ? -15.883 -7.654 16.055 1.00 91.81 313 ARG A O 1
ATOM 2645 N N . THR A 1 314 ? -14.204 -8.861 15.184 1.00 89.25 314 THR A N 1
ATOM 2646 C CA . THR A 1 314 ? -13.215 -8.575 16.241 1.00 89.25 314 THR A CA 1
ATOM 2647 C C . THR A 1 314 ? -12.094 -7.638 15.809 1.00 89.25 314 THR A C 1
ATOM 2649 O O . THR A 1 314 ? -11.289 -7.245 16.645 1.00 89.25 314 THR A O 1
ATOM 2652 N N . ASP A 1 315 ? -12.029 -7.294 14.527 1.00 94.12 315 ASP A N 1
ATOM 2653 C CA . ASP A 1 315 ? -11.006 -6.435 13.937 1.00 94.12 315 ASP A CA 1
ATOM 2654 C C . ASP A 1 315 ? -11.619 -5.515 12.875 1.00 94.12 315 ASP A C 1
ATOM 2656 O O . ASP A 1 315 ? -12.762 -5.696 12.439 1.00 94.12 315 ASP A O 1
ATOM 2660 N N . LEU A 1 316 ? -10.834 -4.528 12.456 1.00 96.94 316 LEU A N 1
ATOM 2661 C CA . LEU A 1 316 ? -11.250 -3.471 11.544 1.00 96.94 316 LEU A CA 1
ATOM 2662 C C . LEU A 1 316 ? -10.855 -3.733 10.085 1.00 96.94 316 LEU A C 1
ATOM 2664 O O . LEU A 1 316 ? -10.931 -2.817 9.266 1.00 96.94 316 LEU A O 1
ATOM 2668 N N . SER A 1 317 ? -10.449 -4.956 9.722 1.00 96.75 317 SER A N 1
ATOM 2669 C CA . SER A 1 317 ? -9.978 -5.286 8.363 1.00 96.75 317 SER A CA 1
ATOM 2670 C C . SER A 1 317 ? -10.980 -4.925 7.265 1.00 96.75 317 SER A C 1
ATOM 2672 O O . SER A 1 317 ? -10.586 -4.458 6.198 1.00 96.75 317 SER A O 1
ATOM 2674 N N . ILE A 1 318 ? -12.281 -5.061 7.534 1.00 96.69 318 ILE A N 1
ATOM 2675 C CA . ILE A 1 318 ? -13.336 -4.734 6.567 1.00 96.69 318 ILE A CA 1
ATOM 2676 C C . ILE A 1 318 ? -13.276 -3.261 6.117 1.00 96.69 318 ILE A C 1
ATOM 2678 O O . ILE A 1 318 ? -13.638 -2.937 4.989 1.00 96.69 318 ILE A O 1
ATOM 2682 N N . LEU A 1 319 ? -12.727 -2.364 6.944 1.00 97.75 319 LEU A N 1
ATOM 2683 C CA . LEU A 1 319 ? -12.651 -0.938 6.636 1.00 97.75 319 LEU A CA 1
ATOM 2684 C C . LEU A 1 319 ? -11.661 -0.597 5.504 1.00 97.75 319 LEU A C 1
ATOM 2686 O O . LEU A 1 319 ? -11.670 0.536 5.026 1.00 97.75 319 LEU A O 1
ATOM 2690 N N . PHE A 1 320 ? -10.850 -1.545 5.005 1.00 97.50 320 PHE A N 1
ATOM 2691 C CA . PHE A 1 320 ? -10.106 -1.355 3.745 1.00 97.50 320 PHE A CA 1
ATOM 2692 C C . PHE A 1 320 ? -11.032 -1.066 2.547 1.00 97.50 320 PHE A C 1
ATOM 2694 O O . PHE A 1 320 ? -10.603 -0.442 1.572 1.00 97.50 320 PHE A O 1
ATOM 2701 N N . GLN A 1 321 ? -12.300 -1.476 2.633 1.00 96.50 321 GLN A N 1
ATOM 2702 C CA . GLN A 1 321 ? -13.304 -1.316 1.580 1.00 96.50 321 GLN A CA 1
ATOM 2703 C C . GLN A 1 321 ? -14.159 -0.047 1.728 1.00 96.50 321 GLN A C 1
ATOM 2705 O O . GLN A 1 321 ? -15.017 0.200 0.881 1.00 96.50 321 GLN A O 1
ATOM 2710 N N . CYS A 1 322 ? -13.929 0.775 2.761 1.00 97.12 322 CYS A N 1
ATOM 2711 C CA . CYS A 1 322 ? -14.646 2.036 2.943 1.00 97.12 322 CYS A CA 1
ATOM 2712 C C . CYS A 1 322 ? -14.514 2.949 1.713 1.00 97.12 322 CYS A C 1
ATOM 2714 O O . CYS A 1 322 ? -13.438 3.072 1.112 1.00 97.12 322 CYS A O 1
ATOM 2716 N N . ASN A 1 323 ? -15.607 3.640 1.387 1.00 96.38 323 ASN A N 1
ATOM 2717 C CA . ASN A 1 323 ? -15.575 4.796 0.495 1.00 96.38 323 ASN A CA 1
ATOM 2718 C C . ASN A 1 323 ? -15.072 6.042 1.254 1.00 96.38 323 ASN A C 1
ATOM 2720 O O . ASN A 1 323 ? -14.765 5.984 2.447 1.00 96.38 323 ASN A O 1
ATOM 2724 N N . GLU A 1 324 ? -14.965 7.186 0.574 1.00 96.19 324 GLU A N 1
ATOM 2725 C CA . GLU A 1 324 ? -14.406 8.401 1.182 1.00 96.19 324 GLU A CA 1
ATOM 2726 C C . GLU A 1 324 ? -15.214 8.911 2.386 1.00 96.19 324 GLU A C 1
ATOM 2728 O O . GLU A 1 324 ? -14.622 9.321 3.387 1.00 96.19 324 GLU A O 1
ATOM 2733 N N . HIS A 1 325 ? -16.545 8.860 2.311 1.00 97.31 325 HIS A N 1
ATOM 2734 C CA . HIS A 1 325 ? -17.436 9.275 3.400 1.00 97.31 325 HIS A CA 1
ATOM 2735 C C . HIS A 1 325 ? -17.236 8.401 4.643 1.00 97.31 325 HIS A C 1
ATOM 2737 O O . HIS A 1 325 ? -16.893 8.897 5.718 1.00 97.31 325 HIS A O 1
ATOM 2743 N N . GLN A 1 326 ? -17.317 7.083 4.467 1.00 98.25 326 GLN A N 1
ATOM 2744 C CA . GLN A 1 326 ? -17.121 6.111 5.542 1.00 98.25 326 GLN A CA 1
ATOM 2745 C C . GLN A 1 326 ? -15.708 6.167 6.125 1.00 98.25 326 GLN A C 1
ATOM 2747 O O . GLN A 1 326 ? -15.528 6.041 7.331 1.00 98.25 326 GLN A O 1
ATOM 2752 N N . ALA A 1 327 ? -14.687 6.397 5.299 1.00 98.25 327 ALA A N 1
ATOM 2753 C CA . ALA A 1 327 ? -13.310 6.506 5.765 1.00 98.25 327 ALA A CA 1
ATOM 2754 C C . ALA A 1 327 ? -13.084 7.733 6.663 1.00 98.25 327 ALA A C 1
ATOM 2756 O O . ALA A 1 327 ? -12.328 7.635 7.631 1.00 98.25 327 ALA A O 1
ATOM 2757 N N . LYS A 1 328 ? -13.743 8.870 6.386 1.00 98.25 328 LYS A N 1
ATOM 2758 C CA . LYS A 1 328 ? -13.697 10.057 7.264 1.00 98.25 328 LYS A CA 1
ATOM 2759 C C . LYS A 1 328 ? -14.274 9.728 8.638 1.00 98.25 328 LYS A C 1
ATOM 2761 O O . LYS A 1 328 ? -13.596 9.924 9.644 1.00 98.25 328 LYS A O 1
ATOM 2766 N N . ILE A 1 329 ? -15.468 9.137 8.654 1.00 98.50 329 ILE A N 1
ATOM 2767 C CA . ILE A 1 329 ? -16.137 8.685 9.878 1.00 98.50 329 ILE A CA 1
ATOM 2768 C C . ILE A 1 329 ? -15.258 7.697 10.640 1.00 98.50 329 ILE A C 1
ATOM 2770 O O . ILE A 1 329 ? -15.052 7.845 11.844 1.00 98.50 329 ILE A O 1
ATOM 2774 N N . ALA A 1 330 ? -14.701 6.714 9.931 1.00 98.38 330 ALA A N 1
ATOM 2775 C CA . ALA A 1 330 ? -13.893 5.674 10.533 1.00 98.38 330 ALA A CA 1
ATOM 2776 C C . ALA A 1 330 ? -12.641 6.237 11.209 1.00 98.38 330 ALA A C 1
ATOM 2778 O O . ALA A 1 330 ? -12.384 5.939 12.371 1.00 98.38 330 ALA A O 1
ATOM 2779 N N . VAL A 1 331 ? -11.882 7.095 10.522 1.00 98.19 331 VAL A N 1
ATOM 2780 C CA . VAL A 1 331 ? -10.661 7.695 11.083 1.00 98.19 331 VAL A CA 1
ATOM 2781 C C . VAL A 1 331 ? -10.972 8.530 12.328 1.00 98.19 331 VAL A C 1
ATOM 2783 O O . VAL A 1 331 ? -10.220 8.471 13.305 1.00 98.19 331 VAL A O 1
ATOM 2786 N N . GLU A 1 332 ? -12.067 9.291 12.321 1.00 97.62 332 GLU A N 1
ATOM 2787 C CA . GLU A 1 332 ? -12.490 10.096 13.471 1.00 97.62 332 GLU A CA 1
ATOM 2788 C C . GLU A 1 332 ? -12.908 9.236 14.663 1.00 97.62 332 GLU A C 1
ATOM 2790 O O . GLU A 1 332 ? -12.438 9.471 15.779 1.00 97.62 332 GLU A O 1
ATOM 2795 N N . GLU A 1 333 ? -13.730 8.213 14.433 1.00 98.06 333 GLU A N 1
ATOM 2796 C CA . GLU A 1 333 ? -14.215 7.331 15.493 1.00 98.06 333 GLU A CA 1
ATOM 2797 C C . GLU A 1 333 ? -13.068 6.464 16.052 1.00 98.06 333 GLU A C 1
ATOM 2799 O O . GLU A 1 333 ? -12.918 6.345 17.266 1.00 98.06 333 GLU A O 1
ATOM 2804 N N . MET A 1 334 ? -12.155 5.966 15.208 1.00 98.00 334 MET A N 1
ATOM 2805 C CA . MET A 1 334 ? -10.955 5.237 15.654 1.00 98.00 334 MET A CA 1
ATOM 2806 C C . MET A 1 334 ? -10.088 6.099 16.584 1.00 98.00 334 MET A C 1
ATOM 2808 O O . MET A 1 334 ? -9.617 5.637 17.625 1.00 98.00 334 MET A O 1
ATOM 2812 N N . LEU A 1 335 ? -9.911 7.382 16.249 1.00 96.94 335 LEU A N 1
ATOM 2813 C CA . LEU A 1 335 ? -9.206 8.344 17.100 1.00 96.94 335 LEU A CA 1
ATOM 2814 C C . LEU A 1 335 ? -9.990 8.717 18.364 1.00 96.94 335 LEU A C 1
ATOM 2816 O O . LEU A 1 335 ? -9.386 9.113 19.361 1.00 96.94 335 LEU A O 1
ATOM 2820 N N . PHE A 1 336 ? -11.317 8.629 18.353 1.00 96.50 336 PHE A N 1
ATOM 2821 C CA . PHE A 1 336 ? -12.120 8.874 19.544 1.00 96.50 336 PHE A CA 1
ATOM 2822 C C . PHE A 1 336 ? -11.872 7.792 20.600 1.00 96.50 336 PHE A C 1
ATOM 2824 O O . PHE A 1 336 ? -11.709 8.132 21.777 1.00 96.50 336 PHE A O 1
ATOM 2831 N N . TRP A 1 337 ? -11.859 6.520 20.197 1.00 96.06 337 TRP A N 1
ATOM 2832 C CA . TRP A 1 337 ? -11.814 5.383 21.118 1.00 96.06 337 TRP A CA 1
ATOM 2833 C C . TRP A 1 337 ? -10.395 5.045 21.586 1.00 96.06 337 TRP A C 1
ATOM 2835 O O . TRP A 1 337 ? -10.134 5.113 22.793 1.00 96.06 337 TRP A O 1
ATOM 2845 N N . ASP A 1 338 ? -9.478 4.801 20.646 1.00 93.69 338 ASP A N 1
ATOM 2846 C CA . ASP A 1 338 ? -8.080 4.406 20.911 1.00 93.69 338 ASP A CA 1
ATOM 2847 C C . ASP A 1 338 ? -7.051 5.442 20.441 1.00 93.69 338 ASP A C 1
ATOM 2849 O O . ASP A 1 338 ? -5.847 5.177 20.288 1.00 93.69 338 ASP A O 1
ATOM 2853 N N . GLY A 1 339 ? -7.518 6.671 20.223 1.00 93.38 339 GLY A N 1
ATOM 2854 C CA . GLY A 1 339 ? -6.655 7.787 19.895 1.00 93.38 339 GLY A CA 1
ATOM 2855 C C . GLY A 1 339 ? -6.043 8.472 21.113 1.00 93.38 339 GLY A C 1
ATOM 2856 O O . GLY A 1 339 ? -6.637 8.603 22.185 1.00 93.38 339 GLY A O 1
ATOM 2857 N N . SER A 1 340 ? -4.837 8.996 20.923 1.00 92.69 340 SER A N 1
ATOM 2858 C CA . SER A 1 340 ? -4.190 9.912 21.852 1.00 92.69 340 SER A CA 1
ATOM 2859 C C . SER A 1 340 ? -3.543 11.083 21.119 1.00 92.69 340 SER A C 1
ATOM 2861 O O . SER A 1 340 ? -3.272 11.045 19.914 1.00 92.69 340 SER A O 1
ATOM 2863 N N . ILE A 1 341 ? -3.311 12.166 21.859 1.00 90.62 341 ILE A N 1
ATOM 2864 C CA . ILE A 1 341 ? -2.605 13.342 21.359 1.00 90.62 341 ILE A CA 1
ATOM 2865 C C . ILE A 1 341 ? -1.179 13.289 21.892 1.00 90.62 341 ILE A C 1
ATOM 2867 O O . ILE A 1 341 ? -0.938 13.461 23.084 1.00 90.62 341 ILE A O 1
ATOM 2871 N N . TYR A 1 342 ? -0.223 13.094 20.993 1.00 83.38 342 TYR A N 1
ATOM 2872 C CA . TYR A 1 342 ? 1.187 13.260 21.298 1.00 83.38 342 TYR A CA 1
ATOM 2873 C C . TYR A 1 342 ? 1.561 14.739 21.186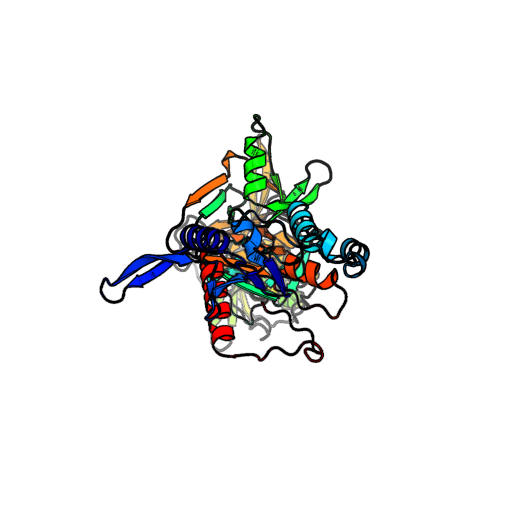 1.00 83.38 342 TYR A C 1
ATOM 2875 O O . TYR A 1 342 ? 1.401 15.341 20.120 1.00 83.38 342 TYR A O 1
ATOM 2883 N N . LYS A 1 343 ? 2.089 15.307 22.272 1.00 84.75 343 LYS A N 1
ATOM 2884 C CA . LYS A 1 343 ? 2.694 16.642 22.314 1.00 84.75 343 LYS A CA 1
ATOM 2885 C C . LYS A 1 343 ? 4.195 16.473 22.551 1.00 84.75 343 LYS A C 1
ATOM 2887 O O . LYS A 1 343 ? 4.595 15.858 23.531 1.00 84.75 343 LYS A O 1
ATOM 2892 N N . GLY A 1 344 ? 5.023 16.995 21.656 1.00 76.62 344 GLY A N 1
ATOM 2893 C CA . GLY A 1 344 ? 6.480 16.994 21.812 1.00 76.62 344 GLY A CA 1
ATOM 2894 C C . GLY A 1 344 ? 7.105 18.183 21.098 1.00 76.62 344 GLY A C 1
ATOM 2895 O O . GLY A 1 344 ? 6.416 18.879 20.365 1.00 76.62 344 GLY A O 1
ATOM 2896 N N . LYS A 1 345 ? 8.400 18.434 21.277 1.00 73.44 345 LYS A N 1
ATOM 2897 C CA . LYS A 1 345 ? 9.119 19.438 20.477 1.00 73.44 345 LYS A CA 1
ATOM 2898 C C . LYS A 1 345 ? 9.712 18.769 19.234 1.00 73.44 345 LYS A C 1
ATOM 2900 O O . LYS A 1 345 ? 10.141 17.616 19.285 1.00 73.44 345 LYS A O 1
ATOM 2905 N N . ASN A 1 346 ? 9.680 19.439 18.086 1.00 71.50 346 ASN A N 1
ATOM 2906 C CA . ASN A 1 346 ? 10.434 18.990 16.915 1.00 71.50 346 ASN A CA 1
ATOM 2907 C C . ASN A 1 346 ? 11.935 19.321 17.091 1.00 71.50 346 ASN A C 1
ATOM 2909 O O . ASN A 1 346 ? 12.327 19.958 18.065 1.00 71.50 346 ASN A O 1
ATOM 2913 N N . GLY A 1 347 ? 12.779 18.923 16.131 1.00 65.38 347 GLY A N 1
ATOM 2914 C CA . GLY A 1 347 ? 14.219 19.226 16.171 1.00 65.38 347 GLY A CA 1
ATOM 2915 C C . GLY A 1 347 ? 14.567 20.722 16.131 1.00 65.38 347 GLY A C 1
ATOM 2916 O O . GLY A 1 347 ? 15.713 21.067 16.360 1.00 65.38 347 GLY A O 1
ATOM 2917 N N . SER A 1 348 ? 13.591 21.599 15.867 1.00 70.88 348 SER A N 1
ATOM 2918 C CA . SER A 1 348 ? 13.731 23.059 15.909 1.00 70.88 348 SER A CA 1
ATOM 2919 C C . SER A 1 348 ? 13.067 23.673 17.153 1.00 70.88 348 SER A C 1
ATOM 2921 O O . SER A 1 348 ? 12.671 24.834 17.118 1.00 70.88 348 SER A O 1
ATOM 2923 N N . GLY A 1 349 ? 12.798 22.880 18.197 1.00 73.88 349 GLY A N 1
ATOM 2924 C CA . GLY A 1 349 ? 12.183 23.334 19.451 1.00 73.88 349 GLY A CA 1
ATOM 2925 C C . GLY A 1 349 ? 10.685 23.679 19.394 1.00 73.88 349 GLY A C 1
ATOM 2926 O O . GLY A 1 349 ? 10.078 23.890 20.442 1.00 73.88 349 GLY A O 1
ATOM 2927 N N . LYS A 1 350 ? 10.050 23.687 18.212 1.00 76.19 350 LYS A N 1
ATOM 2928 C CA . LYS A 1 350 ? 8.629 24.035 18.036 1.00 76.19 350 LYS A CA 1
ATOM 2929 C C . LYS A 1 350 ? 7.718 22.909 18.513 1.00 76.19 350 LYS A C 1
ATOM 2931 O O . LYS A 1 350 ? 7.977 21.730 18.247 1.00 76.19 350 LYS A O 1
ATOM 2936 N N . LEU A 1 351 ? 6.609 23.280 19.156 1.00 76.94 351 LEU A N 1
ATOM 2937 C CA . LEU A 1 351 ? 5.593 22.330 19.595 1.00 76.94 351 LEU A CA 1
ATOM 2938 C C . LEU A 1 351 ? 5.013 21.572 18.392 1.00 76.94 351 LEU A C 1
ATOM 2940 O O . LEU A 1 351 ? 4.527 22.136 17.412 1.00 76.94 351 LEU A O 1
ATOM 2944 N N . ARG A 1 352 ? 5.059 20.252 18.492 1.00 77.62 352 ARG A N 1
ATOM 2945 C CA . ARG A 1 352 ? 4.546 19.287 17.540 1.00 77.62 352 ARG A CA 1
ATOM 2946 C C . ARG A 1 352 ? 3.422 18.512 18.209 1.00 77.62 352 ARG A C 1
ATOM 2948 O O . ARG A 1 352 ? 3.649 17.761 19.154 1.00 77.62 352 ARG A O 1
ATOM 2955 N N . ILE A 1 353 ? 2.225 18.675 17.659 1.00 83.38 353 ILE A N 1
ATOM 2956 C CA . ILE A 1 353 ? 1.025 17.945 18.058 1.00 83.38 353 ILE A CA 1
ATOM 2957 C C . ILE A 1 353 ? 0.727 16.908 16.975 1.00 83.38 353 ILE A C 1
ATOM 2959 O O . ILE A 1 353 ? 0.663 17.244 15.789 1.00 83.38 353 ILE A O 1
ATOM 2963 N N . CYS A 1 354 ? 0.599 15.640 17.358 1.00 86.81 354 CYS A N 1
ATOM 2964 C CA . CYS A 1 354 ? 0.253 14.547 16.451 1.00 86.81 354 CYS A CA 1
ATOM 2965 C C . CYS A 1 354 ? -0.850 13.688 17.062 1.00 86.81 354 CYS A C 1
ATOM 2967 O O . CYS A 1 354 ? -0.787 13.355 18.243 1.00 86.81 354 CYS A O 1
ATOM 2969 N N . LYS A 1 355 ? -1.827 13.295 16.243 1.00 94.06 355 LYS A N 1
ATOM 2970 C CA . LYS A 1 355 ? -2.809 12.278 16.621 1.00 94.06 355 LYS A CA 1
ATOM 2971 C C . LYS A 1 355 ? -2.189 10.892 16.426 1.00 94.06 355 LYS A C 1
ATOM 2973 O O . LYS A 1 355 ? -1.478 10.666 15.438 1.00 94.06 355 LYS A O 1
ATOM 2978 N N . VAL A 1 356 ? -2.413 10.005 17.385 1.00 95.88 356 VAL A N 1
ATOM 2979 C CA . VAL A 1 356 ? -1.876 8.643 17.409 1.00 95.88 356 VAL A CA 1
ATOM 2980 C C . VAL A 1 356 ? -3.021 7.676 17.654 1.00 95.88 356 VAL A C 1
ATOM 2982 O O . VAL A 1 356 ? -3.808 7.933 18.549 1.00 95.88 356 VAL A O 1
ATOM 2985 N N . PHE A 1 357 ? -3.091 6.586 16.902 1.00 97.12 357 PHE A N 1
ATOM 2986 C CA . PHE A 1 357 ? -4.025 5.478 17.114 1.00 97.12 357 PHE A CA 1
ATOM 2987 C C . PHE A 1 357 ? -3.249 4.244 17.581 1.00 97.12 357 PHE A C 1
ATOM 2989 O O . PHE A 1 357 ? -2.170 3.986 17.042 1.00 97.12 357 PHE A O 1
ATOM 2996 N N . HIS A 1 358 ? -3.768 3.508 18.565 1.00 95.31 358 HIS A N 1
ATOM 2997 C CA . HIS A 1 358 ? -3.161 2.283 19.099 1.00 95.31 358 HIS A CA 1
ATOM 2998 C C . HIS A 1 358 ? -4.071 1.091 18.820 1.00 95.31 358 HIS A C 1
ATOM 3000 O O . HIS A 1 358 ? -5.284 1.233 18.846 1.00 95.31 358 HIS A O 1
ATOM 3006 N N . GLY A 1 359 ? -3.494 -0.084 18.584 1.00 94.31 359 GLY A N 1
ATOM 3007 C CA . GLY A 1 359 ? -4.288 -1.288 18.366 1.00 94.31 359 GLY A CA 1
ATOM 3008 C C . GLY A 1 359 ? -3.450 -2.487 17.954 1.00 94.31 359 GLY A C 1
ATOM 3009 O O . GLY A 1 359 ? -2.213 -2.472 18.024 1.00 94.31 359 GLY A O 1
ATOM 3010 N N . GLN A 1 360 ? -4.134 -3.535 17.503 1.00 94.06 360 GLN A N 1
ATOM 3011 C CA . GLN A 1 360 ? -3.486 -4.682 16.880 1.00 94.06 360 GLN A CA 1
ATOM 3012 C C . GLN A 1 360 ? -2.949 -4.303 15.496 1.00 94.06 360 GLN A C 1
ATOM 3014 O O . GLN A 1 360 ? -3.319 -3.282 14.911 1.00 94.06 360 GLN A O 1
ATOM 3019 N N . LYS A 1 361 ? -2.053 -5.128 14.946 1.00 95.06 361 LYS A N 1
ATOM 3020 C CA . LYS A 1 361 ? -1.368 -4.806 13.687 1.00 95.06 361 LYS A CA 1
ATOM 3021 C C . LYS A 1 361 ? -2.333 -4.537 12.527 1.00 95.06 361 LYS A C 1
ATOM 3023 O O . LYS A 1 361 ? -2.092 -3.601 11.769 1.00 95.06 361 LYS A O 1
ATOM 3028 N N . ILE A 1 362 ? -3.394 -5.334 12.400 1.00 96.00 362 ILE A N 1
ATOM 3029 C CA . ILE A 1 362 ? -4.381 -5.197 11.321 1.00 96.00 362 ILE A CA 1
ATOM 3030 C C . ILE A 1 362 ? -5.155 -3.877 11.426 1.00 96.00 362 ILE A C 1
ATOM 3032 O O . ILE A 1 362 ? -5.233 -3.138 10.449 1.00 96.00 362 ILE A O 1
ATOM 3036 N N . ASP A 1 363 ? -5.608 -3.507 12.624 1.00 97.38 363 ASP A N 1
ATOM 3037 C CA . ASP A 1 363 ? -6.343 -2.258 12.862 1.00 97.38 363 ASP A CA 1
ATOM 3038 C C . ASP A 1 363 ? -5.456 -1.033 12.617 1.00 97.38 363 ASP A C 1
ATOM 3040 O O . ASP A 1 363 ? -5.880 -0.026 12.052 1.00 97.38 363 ASP A O 1
ATOM 3044 N N . VAL A 1 364 ? -4.183 -1.126 13.005 1.00 97.81 364 VAL A N 1
ATOM 3045 C CA . VAL A 1 364 ? -3.187 -0.073 12.777 1.00 97.81 364 VAL A CA 1
ATOM 3046 C C . VAL A 1 364 ? -2.834 0.057 11.290 1.00 97.81 364 VAL A C 1
ATOM 3048 O O . VAL A 1 364 ? -2.565 1.166 10.824 1.00 97.81 364 VAL A O 1
ATOM 3051 N N . ASP A 1 365 ? -2.870 -1.036 10.525 1.00 98.12 365 ASP A N 1
ATOM 3052 C CA . ASP A 1 365 ? -2.688 -1.021 9.069 1.00 98.12 365 ASP A CA 1
ATOM 3053 C C . ASP A 1 365 ? -3.869 -0.383 8.341 1.00 98.12 365 ASP A C 1
ATOM 3055 O O . ASP A 1 365 ? -3.661 0.442 7.446 1.00 98.12 365 ASP A O 1
ATOM 3059 N N . VAL A 1 366 ? -5.087 -0.725 8.759 1.00 98.31 366 VAL A N 1
ATOM 3060 C CA . VAL A 1 366 ? -6.328 -0.086 8.310 1.00 98.31 366 VAL A CA 1
ATOM 3061 C C . VAL A 1 366 ? -6.267 1.410 8.595 1.00 98.31 366 VAL A C 1
ATOM 3063 O O . VAL A 1 366 ? -6.420 2.224 7.683 1.00 98.31 366 VAL A O 1
ATOM 3066 N N . PHE A 1 367 ? -5.943 1.788 9.837 1.00 98.50 367 PHE A N 1
ATOM 3067 C CA . PHE A 1 367 ? -5.802 3.188 10.218 1.00 98.50 367 PHE A CA 1
ATOM 3068 C C . PHE A 1 367 ? -4.754 3.901 9.365 1.00 98.50 367 PHE A C 1
ATOM 3070 O O . PHE A 1 367 ? -5.001 5.004 8.886 1.00 98.50 367 PHE A O 1
ATOM 3077 N N . GLN A 1 368 ? -3.582 3.287 9.158 1.00 98.00 368 GLN A N 1
ATOM 3078 C CA . GLN A 1 368 ? -2.532 3.866 8.326 1.00 98.00 368 GLN A CA 1
ATOM 3079 C C . GLN A 1 368 ? -3.042 4.149 6.916 1.00 98.00 368 GLN A C 1
ATOM 3081 O O . GLN A 1 368 ? -2.809 5.243 6.409 1.00 98.00 368 GLN A O 1
ATOM 3086 N N . PHE A 1 369 ? -3.711 3.182 6.292 1.00 98.19 369 PHE A N 1
ATOM 3087 C CA . PHE A 1 369 ? -4.248 3.328 4.946 1.00 98.19 369 PHE A CA 1
ATOM 3088 C C . PHE A 1 369 ? -5.283 4.458 4.867 1.00 98.19 369 PHE A C 1
ATOM 3090 O O . PHE A 1 369 ? -5.089 5.405 4.098 1.00 98.19 369 PHE A O 1
ATOM 3097 N N . LEU A 1 370 ? -6.324 4.407 5.705 1.00 98.06 370 LEU A N 1
ATOM 3098 C CA . LEU A 1 370 ? -7.415 5.383 5.691 1.00 98.06 370 LEU A CA 1
ATOM 3099 C C . LEU A 1 370 ? -6.923 6.784 6.064 1.00 98.06 370 LEU A C 1
ATOM 3101 O O . LEU A 1 370 ? -7.149 7.741 5.325 1.00 98.06 370 LEU A O 1
ATOM 3105 N N . ALA A 1 371 ? -6.182 6.921 7.165 1.00 97.31 371 ALA A N 1
ATOM 3106 C CA . ALA A 1 371 ? -5.700 8.220 7.623 1.00 97.31 371 ALA A CA 1
ATOM 3107 C C . ALA A 1 371 ? -4.663 8.827 6.664 1.00 97.31 371 ALA A C 1
ATOM 3109 O O . ALA A 1 371 ? -4.621 10.052 6.525 1.00 97.31 371 ALA A O 1
ATOM 3110 N N . SER A 1 372 ? -3.851 8.014 5.969 1.00 96.31 372 SER A N 1
ATOM 3111 C CA . SER A 1 372 ? -2.951 8.537 4.933 1.00 96.31 372 SER A CA 1
ATOM 3112 C C . SER A 1 372 ? -3.708 9.142 3.759 1.00 96.31 372 SER A C 1
ATOM 3114 O O . SER A 1 372 ? -3.311 10.215 3.294 1.00 96.31 372 SER A O 1
ATOM 3116 N N . ALA A 1 373 ? -4.795 8.500 3.324 1.00 96.38 373 ALA A N 1
ATOM 3117 C CA . ALA A 1 373 ? -5.626 9.002 2.240 1.00 96.38 373 ALA A CA 1
ATOM 3118 C C . ALA A 1 373 ? -6.440 10.239 2.656 1.00 96.38 373 ALA A C 1
ATOM 3120 O O . ALA A 1 373 ? -6.354 11.279 2.005 1.00 96.38 373 ALA A O 1
ATOM 3121 N N . ILE A 1 374 ? -7.157 10.168 3.784 1.00 96.06 374 ILE A N 1
ATOM 3122 C CA . ILE A 1 374 ? -8.057 11.234 4.257 1.00 96.06 374 ILE A CA 1
ATOM 3123 C C . ILE A 1 374 ? -7.300 12.501 4.659 1.00 96.06 374 ILE A C 1
ATOM 3125 O O . ILE A 1 374 ? -7.663 13.602 4.253 1.00 96.06 374 ILE A O 1
ATOM 3129 N N . HIS A 1 375 ? -6.210 12.373 5.420 1.00 93.12 375 HIS A N 1
ATOM 3130 C CA . HIS A 1 375 ? -5.421 13.541 5.822 1.00 93.12 375 HIS A CA 1
ATOM 3131 C C . HIS A 1 375 ? -4.395 13.966 4.772 1.00 93.12 375 HIS A C 1
ATOM 3133 O O . HIS A 1 375 ? -3.672 14.941 4.994 1.00 93.12 375 HIS A O 1
ATOM 3139 N N . ASN A 1 376 ? -4.306 13.242 3.649 1.00 92.25 376 ASN A N 1
ATOM 3140 C CA . ASN A 1 376 ? -3.335 13.489 2.591 1.00 92.25 376 ASN A CA 1
ATOM 3141 C C . ASN A 1 376 ? -1.913 13.634 3.171 1.00 92.25 376 ASN A C 1
ATOM 3143 O O . ASN A 1 376 ? -1.230 14.643 2.964 1.00 92.25 376 ASN A O 1
ATOM 3147 N N . SER A 1 377 ? -1.516 12.671 4.010 1.00 92.12 377 SER A N 1
ATOM 3148 C CA . SER A 1 377 ? -0.350 12.796 4.887 1.00 92.12 377 SER A CA 1
ATOM 3149 C C . SER A 1 377 ? 0.342 11.463 5.182 1.00 92.12 377 SER A C 1
ATOM 3151 O O . SER A 1 377 ? -0.231 10.380 5.059 1.00 92.12 377 SER A O 1
ATOM 3153 N N . ILE A 1 378 ? 1.610 11.526 5.587 1.00 93.62 378 ILE A N 1
ATOM 3154 C CA . ILE A 1 378 ? 2.381 10.343 5.975 1.00 93.62 378 ILE A CA 1
ATOM 3155 C C . ILE A 1 378 ? 1.907 9.860 7.345 1.00 93.62 378 ILE A C 1
ATOM 3157 O O . ILE A 1 378 ? 2.083 10.557 8.346 1.00 93.62 378 ILE A O 1
ATOM 3161 N N . VAL A 1 379 ? 1.431 8.620 7.417 1.00 95.00 379 VAL A N 1
ATOM 3162 C CA . VAL A 1 379 ? 1.123 7.949 8.682 1.00 95.00 379 VAL A CA 1
ATOM 3163 C C . VAL A 1 379 ? 2.192 6.895 8.959 1.00 95.00 379 VAL A C 1
ATOM 3165 O O . VAL A 1 379 ? 2.429 6.000 8.150 1.00 95.00 379 VAL A O 1
ATOM 3168 N N . SER A 1 380 ? 2.907 7.034 10.075 1.00 94.25 380 SER A N 1
ATOM 3169 C CA . SER A 1 380 ? 4.010 6.135 10.444 1.00 94.25 380 SER A CA 1
ATOM 3170 C C . SER A 1 380 ? 3.551 5.113 11.470 1.00 94.25 380 SER A C 1
ATOM 3172 O O . SER A 1 380 ? 2.970 5.505 12.478 1.00 94.25 380 SER A O 1
ATOM 3174 N N . ILE A 1 381 ? 3.863 3.839 11.238 1.00 95.06 381 ILE A N 1
ATOM 3175 C CA . ILE A 1 381 ? 3.593 2.746 12.176 1.00 95.06 381 ILE A CA 1
ATOM 3176 C C . ILE A 1 381 ? 4.832 2.464 13.021 1.00 95.06 381 ILE A C 1
ATOM 3178 O O . ILE A 1 381 ? 5.962 2.490 12.529 1.00 95.06 381 ILE A O 1
ATOM 3182 N N . TYR A 1 382 ? 4.598 2.151 14.287 1.00 94.06 382 TYR A N 1
ATOM 3183 C CA . TYR A 1 382 ? 5.604 1.726 15.242 1.00 94.06 382 TYR A CA 1
ATOM 3184 C C . TYR A 1 382 ? 5.063 0.562 16.070 1.00 94.06 382 TYR A C 1
ATOM 3186 O O . TYR A 1 382 ? 3.864 0.478 16.329 1.00 94.06 382 TYR A O 1
ATOM 3194 N N . LYS A 1 383 ? 5.961 -0.318 16.510 1.00 94.81 383 LYS A N 1
ATOM 3195 C CA . LYS A 1 383 ? 5.659 -1.327 17.525 1.00 94.81 383 LYS A CA 1
ATOM 3196 C C . LYS A 1 383 ? 5.817 -0.698 18.912 1.00 94.81 383 LYS A C 1
ATOM 3198 O O . LYS A 1 383 ? 6.781 0.039 19.146 1.00 94.81 383 LYS A O 1
ATOM 3203 N N . ASP A 1 384 ? 4.877 -0.960 19.811 1.00 92.38 384 ASP A N 1
ATOM 3204 C CA . ASP A 1 384 ? 5.005 -0.583 21.214 1.00 92.38 384 ASP A CA 1
ATOM 3205 C C . ASP A 1 384 ? 6.144 -1.386 21.861 1.00 92.38 384 ASP A C 1
ATOM 3207 O O . ASP A 1 384 ? 6.339 -2.567 21.577 1.00 92.38 384 ASP A O 1
ATOM 3211 N N . LYS A 1 385 ? 6.948 -0.729 22.699 1.00 92.19 385 LYS A N 1
ATOM 3212 C CA . LYS A 1 385 ? 8.118 -1.356 23.330 1.00 92.19 385 LYS A CA 1
ATOM 3213 C C . LYS A 1 385 ? 7.746 -2.209 24.543 1.00 92.19 385 LYS A C 1
ATOM 3215 O O . LYS A 1 385 ? 8.574 -2.993 25.002 1.00 92.19 385 LYS A O 1
ATOM 3220 N N . ARG A 1 386 ? 6.546 -2.026 25.096 1.00 91.50 386 ARG A N 1
ATOM 3221 C CA . ARG A 1 386 ? 6.068 -2.783 26.255 1.00 91.50 386 ARG A CA 1
ATOM 3222 C C . ARG A 1 386 ? 5.850 -4.246 25.867 1.00 91.50 386 ARG A C 1
ATOM 3224 O O . ARG A 1 386 ? 5.404 -4.545 24.764 1.00 91.50 386 ARG A O 1
ATOM 3231 N N . LYS A 1 387 ? 6.153 -5.162 26.791 1.00 89.62 387 LYS A N 1
ATOM 3232 C CA . LYS A 1 387 ? 5.825 -6.585 26.644 1.00 89.62 387 LYS A CA 1
ATOM 3233 C C . LYS A 1 387 ? 4.381 -6.806 27.082 1.00 89.62 387 LYS A C 1
ATOM 3235 O O . LYS A 1 387 ? 4.026 -6.510 28.221 1.00 89.62 387 LYS A O 1
ATOM 3240 N N . TYR A 1 388 ? 3.561 -7.332 26.182 1.00 88.44 388 TYR A N 1
ATOM 3241 C CA . TYR A 1 388 ? 2.154 -7.628 26.436 1.00 88.44 388 TYR A CA 1
ATOM 3242 C C . TYR A 1 388 ? 1.942 -9.136 26.535 1.00 88.44 388 TYR A C 1
ATOM 3244 O O . TYR A 1 388 ? 2.606 -9.905 25.848 1.00 88.44 388 TYR A O 1
ATOM 3252 N N . LYS A 1 389 ? 0.996 -9.563 27.379 1.00 85.00 389 LYS A N 1
ATOM 3253 C CA . LYS A 1 389 ? 0.743 -10.991 27.637 1.00 85.00 389 LYS A CA 1
ATOM 3254 C C . LYS A 1 389 ? 0.137 -11.743 26.449 1.00 85.00 389 LYS A C 1
ATOM 3256 O O . LYS A 1 389 ? 0.374 -12.933 26.319 1.00 85.00 389 LYS A O 1
ATOM 3261 N N . LYS A 1 390 ? -0.695 -11.077 25.640 1.00 82.31 390 LYS A N 1
ATOM 3262 C CA . LYS A 1 390 ? -1.452 -11.726 24.557 1.00 82.31 390 LYS A CA 1
ATOM 3263 C C . LYS A 1 390 ? -0.810 -11.505 23.193 1.00 82.31 390 LYS A C 1
ATOM 3265 O O . LYS A 1 390 ? -0.425 -12.460 22.531 1.00 82.31 390 LYS A O 1
ATOM 3270 N N . HIS A 1 391 ? -0.716 -10.245 22.776 1.00 85.06 391 HIS A N 1
ATOM 3271 C CA . HIS A 1 391 ? -0.289 -9.866 21.432 1.00 85.06 391 HIS A CA 1
ATOM 3272 C C . HIS A 1 391 ? 0.526 -8.577 21.493 1.00 85.06 391 HIS A C 1
ATOM 3274 O O . HIS A 1 391 ? 0.315 -7.751 22.384 1.00 85.06 391 HIS A O 1
ATOM 3280 N N . ASP A 1 392 ? 1.423 -8.394 20.528 1.00 92.19 392 ASP A N 1
ATOM 3281 C CA . ASP A 1 392 ? 2.117 -7.125 20.335 1.00 92.19 392 ASP A CA 1
ATOM 3282 C C . ASP A 1 392 ? 1.124 -6.006 19.996 1.00 92.19 392 ASP A C 1
ATOM 3284 O O . ASP A 1 392 ? 0.238 -6.175 19.155 1.00 92.19 392 ASP A O 1
ATOM 3288 N N . ILE A 1 393 ? 1.319 -4.838 20.605 1.00 94.06 393 ILE A N 1
ATOM 3289 C CA . ILE A 1 393 ? 0.560 -3.629 20.283 1.00 94.06 393 ILE A CA 1
ATOM 3290 C C . ILE A 1 393 ? 1.375 -2.752 19.343 1.00 94.06 393 ILE A C 1
ATOM 3292 O O . ILE A 1 393 ? 2.593 -2.604 19.478 1.00 94.06 393 ILE A O 1
ATOM 3296 N N . PHE A 1 394 ? 0.683 -2.147 18.387 1.00 96.44 394 PHE A N 1
ATOM 3297 C CA . PHE A 1 394 ? 1.244 -1.193 17.448 1.00 96.44 394 PHE A CA 1
ATOM 3298 C C . PHE A 1 394 ? 0.552 0.154 17.613 1.00 96.44 394 PHE A C 1
ATOM 3300 O O . PHE A 1 394 ? -0.536 0.261 18.182 1.00 96.44 394 PHE A O 1
ATOM 3307 N N . TYR A 1 395 ? 1.191 1.197 17.098 1.00 96.19 395 TYR A N 1
ATOM 3308 C CA . TYR A 1 395 ? 0.564 2.499 16.989 1.00 96.19 395 TYR A CA 1
ATOM 3309 C C . TYR A 1 395 ? 0.914 3.185 15.676 1.00 96.19 395 TYR A C 1
ATOM 3311 O O . TYR A 1 395 ? 2.044 3.105 15.184 1.00 96.19 395 TYR A O 1
ATOM 3319 N N . ALA A 1 396 ? -0.063 3.893 15.123 1.00 96.56 396 ALA A N 1
ATOM 3320 C CA . ALA A 1 396 ? 0.084 4.722 13.941 1.00 96.56 396 ALA A CA 1
ATOM 3321 C C . ALA A 1 396 ? 0.033 6.201 14.324 1.00 96.56 396 ALA A C 1
ATOM 3323 O O . ALA A 1 396 ? -0.855 6.647 15.045 1.00 96.56 396 ALA A O 1
ATOM 3324 N N . ARG A 1 397 ? 0.988 6.984 13.822 1.00 94.62 397 ARG A N 1
ATOM 3325 C CA . ARG A 1 397 ? 1.100 8.426 14.065 1.00 94.62 397 ARG A CA 1
ATOM 3326 C C . ARG A 1 397 ? 0.882 9.199 12.775 1.00 94.62 397 ARG A C 1
ATOM 3328 O O . ARG A 1 397 ? 1.648 9.029 11.825 1.00 94.62 397 ARG A O 1
ATOM 3335 N N . ILE A 1 398 ? -0.081 10.117 12.786 1.00 94.06 398 ILE A N 1
ATOM 3336 C CA . ILE A 1 398 ? -0.308 11.051 11.679 1.00 94.06 398 ILE A CA 1
ATOM 3337 C C . ILE A 1 398 ? 0.777 12.135 11.711 1.00 94.06 398 ILE A C 1
ATOM 3339 O O . ILE A 1 398 ? 0.935 12.852 12.704 1.00 94.06 398 ILE A O 1
ATOM 3343 N N . ASN A 1 399 ? 1.553 12.257 10.633 1.00 89.06 399 ASN A N 1
ATOM 3344 C CA . ASN A 1 399 ? 2.565 13.300 10.470 1.00 89.06 399 ASN A CA 1
ATOM 3345 C C . ASN A 1 399 ? 2.052 14.397 9.529 1.00 89.06 399 ASN A C 1
ATOM 3347 O O . ASN A 1 399 ? 1.301 14.116 8.614 1.00 89.06 399 ASN A O 1
ATOM 3351 N N . LYS A 1 400 ? 2.541 15.638 9.661 1.00 79.81 400 LYS A N 1
ATOM 3352 C CA . LYS A 1 400 ? 2.175 16.737 8.738 1.00 79.81 400 LYS A CA 1
ATOM 3353 C C . LYS A 1 400 ? 2.814 16.639 7.338 1.00 79.81 400 LYS A C 1
ATOM 3355 O O . LYS A 1 400 ? 2.496 17.431 6.459 1.00 79.81 400 LYS A O 1
ATOM 3360 N N . GLY A 1 401 ? 3.760 15.722 7.130 1.00 85.06 401 GLY A N 1
ATOM 3361 C CA . GLY A 1 401 ? 4.504 15.615 5.873 1.00 85.06 401 GLY A CA 1
ATOM 3362 C C . GLY A 1 401 ? 3.703 14.919 4.772 1.00 85.06 401 GLY A C 1
ATOM 3363 O O . GLY A 1 401 ? 3.029 13.932 5.042 1.00 85.06 401 GLY A O 1
ATOM 3364 N N . LYS A 1 402 ? 3.840 15.399 3.531 1.00 89.56 402 LYS A N 1
ATOM 3365 C CA . LYS A 1 402 ? 3.228 14.819 2.312 1.00 89.56 402 LYS A CA 1
ATOM 3366 C C . LYS A 1 402 ? 4.240 14.169 1.364 1.00 89.56 402 LYS A C 1
ATOM 3368 O O . LYS A 1 402 ? 3.900 13.526 0.378 1.00 89.56 402 LYS A O 1
ATOM 3373 N N . ILE A 1 403 ? 5.516 14.381 1.649 1.00 91.44 403 ILE A N 1
ATOM 3374 C CA . ILE A 1 403 ? 6.637 14.048 0.776 1.00 91.44 403 ILE A CA 1
ATOM 3375 C C . ILE A 1 403 ? 7.770 13.464 1.605 1.00 91.44 403 ILE A C 1
ATOM 3377 O O . ILE A 1 403 ? 7.830 13.633 2.825 1.00 91.44 403 ILE A O 1
ATOM 3381 N N . SER A 1 404 ? 8.702 12.794 0.947 1.00 91.06 404 SER A N 1
ATOM 3382 C CA . SER A 1 404 ? 9.960 12.396 1.569 1.00 91.06 404 SER A CA 1
ATOM 3383 C C . SER A 1 404 ? 11.144 12.819 0.723 1.00 91.06 404 SER A C 1
ATOM 3385 O O . SER A 1 404 ? 11.097 12.733 -0.497 1.00 91.06 404 SER A O 1
ATOM 3387 N N . TYR A 1 405 ? 12.199 13.264 1.394 1.00 90.00 405 TYR A N 1
ATOM 3388 C CA . TYR A 1 405 ? 13.449 13.660 0.764 1.00 90.00 405 TYR A CA 1
ATOM 3389 C C . TYR A 1 405 ? 14.424 12.482 0.783 1.00 90.00 405 TYR A C 1
ATOM 3391 O O . TYR A 1 405 ? 14.814 11.994 1.849 1.00 90.00 405 TYR A O 1
ATOM 3399 N N . ILE A 1 406 ? 14.823 12.019 -0.397 1.00 88.50 406 ILE A N 1
ATOM 3400 C CA . ILE A 1 406 ? 15.961 11.121 -0.563 1.00 88.50 406 ILE A CA 1
ATOM 3401 C C . ILE A 1 406 ? 17.202 11.990 -0.707 1.00 88.50 406 ILE A C 1
ATOM 3403 O O . ILE A 1 406 ? 17.269 12.844 -1.585 1.00 88.50 406 ILE A O 1
ATOM 3407 N N . LEU A 1 407 ? 18.177 11.737 0.156 1.00 87.75 407 LEU A N 1
ATOM 3408 C CA . LEU A 1 407 ? 19.506 12.327 0.116 1.00 87.75 407 LEU A CA 1
ATOM 3409 C C . LEU A 1 407 ? 20.493 11.225 -0.257 1.00 87.75 407 LEU A C 1
ATOM 3411 O O . LEU A 1 407 ? 20.217 10.050 -0.003 1.00 87.75 407 LEU A O 1
ATOM 3415 N N . LYS A 1 408 ? 21.674 11.595 -0.755 1.00 85.31 408 LYS A N 1
ATOM 3416 C CA . LYS A 1 408 ? 22.746 10.643 -1.095 1.00 85.31 408 LYS A CA 1
ATOM 3417 C C . LYS A 1 408 ? 23.030 9.641 0.034 1.00 85.31 408 LYS A C 1
ATOM 3419 O O . LYS A 1 408 ? 23.085 8.441 -0.211 1.00 85.31 408 LYS A O 1
ATOM 3424 N N . ARG A 1 409 ? 23.087 10.114 1.288 1.00 87.38 409 ARG A N 1
ATOM 3425 C CA . ARG A 1 409 ? 23.310 9.284 2.495 1.00 87.38 409 ARG A CA 1
ATOM 3426 C C . ARG A 1 409 ? 22.239 8.218 2.759 1.00 87.38 409 ARG A C 1
ATOM 3428 O O . ARG A 1 409 ? 22.461 7.318 3.561 1.00 87.38 409 ARG A O 1
ATOM 3435 N N . HIS A 1 410 ? 21.064 8.335 2.141 1.00 91.25 410 HIS A N 1
ATOM 3436 C CA . HIS A 1 410 ? 19.982 7.361 2.290 1.00 91.25 410 HIS A CA 1
ATOM 3437 C C . HIS A 1 410 ? 20.138 6.163 1.345 1.00 91.25 410 HIS A C 1
ATOM 3439 O O . HIS A 1 410 ? 19.405 5.195 1.516 1.00 91.25 410 HIS A O 1
ATOM 3445 N N . ILE A 1 411 ? 21.039 6.220 0.356 1.00 90.56 411 ILE A N 1
ATOM 3446 C CA . ILE A 1 411 ? 21.160 5.210 -0.699 1.00 90.56 411 ILE A CA 1
ATOM 3447 C C . ILE A 1 411 ? 22.398 4.338 -0.470 1.00 90.56 411 ILE A C 1
ATOM 3449 O O . ILE A 1 411 ? 23.505 4.850 -0.320 1.00 90.56 411 ILE A O 1
ATOM 3453 N N . LYS A 1 412 ? 22.221 3.015 -0.510 1.00 91.81 412 LYS A N 1
ATOM 3454 C CA . LYS A 1 412 ? 23.304 2.021 -0.483 1.00 91.81 412 LYS A CA 1
ATOM 3455 C C . LYS A 1 412 ? 23.097 0.987 -1.592 1.00 91.81 412 LYS A C 1
ATOM 3457 O O . LYS A 1 412 ? 21.994 0.461 -1.718 1.00 91.81 412 LYS A O 1
ATOM 3462 N N . LYS A 1 413 ? 24.142 0.677 -2.372 1.00 91.44 413 LYS A N 1
ATOM 3463 C CA . LYS A 1 413 ? 24.133 -0.476 -3.291 1.00 91.44 413 LYS A CA 1
ATOM 3464 C C . LYS A 1 413 ? 24.369 -1.756 -2.490 1.00 91.44 413 LYS A C 1
ATOM 3466 O O . LYS A 1 413 ? 25.259 -1.790 -1.646 1.00 91.44 413 LYS A O 1
ATOM 3471 N N . ILE A 1 414 ? 23.584 -2.791 -2.758 1.00 91.25 414 ILE A N 1
ATOM 3472 C CA . ILE A 1 414 ? 23.665 -4.095 -2.101 1.00 91.25 414 ILE A CA 1
ATOM 3473 C C . ILE A 1 414 ? 23.683 -5.169 -3.186 1.00 91.25 414 ILE A C 1
ATOM 3475 O O . ILE A 1 414 ? 22.767 -5.241 -4.004 1.00 91.25 414 ILE A O 1
ATOM 3479 N N . LYS A 1 415 ? 24.720 -6.011 -3.188 1.00 84.19 415 LYS A N 1
ATOM 3480 C CA . LYS A 1 415 ? 24.752 -7.235 -3.998 1.00 84.19 415 LYS A CA 1
ATOM 3481 C C . LYS A 1 415 ? 23.977 -8.319 -3.265 1.00 84.19 415 LYS A C 1
ATOM 3483 O O . LYS A 1 415 ? 24.151 -8.474 -2.059 1.00 84.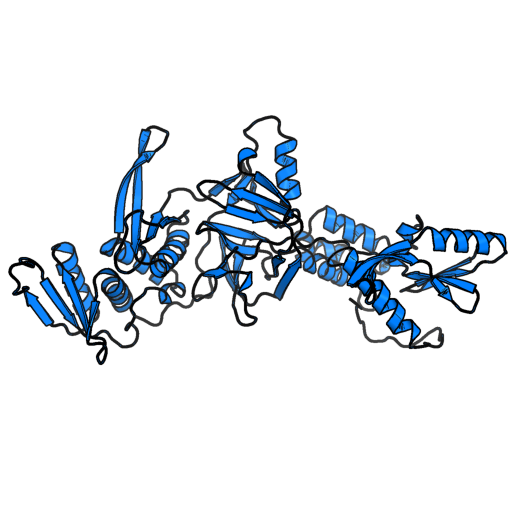19 415 LYS A O 1
ATOM 3488 N N . ILE A 1 416 ? 23.136 -9.056 -3.981 1.00 78.69 416 ILE A N 1
ATOM 3489 C CA . ILE A 1 416 ? 22.351 -10.139 -3.394 1.00 78.69 416 ILE A CA 1
ATOM 3490 C C . ILE A 1 416 ? 22.604 -11.424 -4.175 1.00 78.69 416 ILE A C 1
ATOM 3492 O O . ILE A 1 416 ? 22.649 -11.419 -5.403 1.00 78.69 416 ILE A O 1
ATOM 3496 N N . GLN A 1 417 ? 22.783 -12.522 -3.446 1.00 69.31 417 GLN A N 1
ATOM 3497 C CA . GLN A 1 417 ? 22.887 -13.865 -4.002 1.00 69.31 417 GLN A CA 1
ATOM 3498 C C . GLN A 1 417 ? 21.625 -14.651 -3.650 1.00 69.31 417 GLN A C 1
ATOM 3500 O O . GLN A 1 417 ? 21.076 -14.491 -2.563 1.00 69.31 417 GLN A O 1
ATOM 3505 N N . ASN A 1 418 ? 21.178 -15.508 -4.568 1.00 75.06 418 ASN A N 1
ATOM 3506 C CA . ASN A 1 418 ? 20.102 -16.481 -4.345 1.00 75.06 418 ASN A CA 1
ATOM 3507 C C . ASN A 1 418 ? 18.733 -15.893 -3.946 1.00 75.06 418 ASN A C 1
ATOM 3509 O O . ASN A 1 418 ? 17.953 -16.555 -3.266 1.00 75.06 418 ASN A O 1
ATOM 3513 N N . THR A 1 419 ? 18.395 -14.681 -4.394 1.00 84.12 419 THR A N 1
ATOM 3514 C CA . THR A 1 419 ? 17.056 -14.100 -4.187 1.00 84.12 419 THR A CA 1
ATOM 3515 C C . THR A 1 419 ? 16.366 -13.750 -5.501 1.00 84.12 419 THR A C 1
ATOM 3517 O O . THR A 1 419 ? 16.962 -13.786 -6.580 1.00 84.12 419 THR A O 1
ATOM 3520 N N . TYR A 1 420 ? 15.077 -13.421 -5.407 1.00 86.31 420 TYR A N 1
ATOM 3521 C CA . TYR A 1 420 ? 14.254 -12.990 -6.530 1.00 86.31 420 TYR A CA 1
ATOM 3522 C C . TYR A 1 420 ? 13.871 -11.516 -6.393 1.00 86.31 420 TYR A C 1
ATOM 3524 O O . TYR A 1 420 ? 13.728 -10.986 -5.292 1.00 86.31 420 TYR A O 1
ATOM 3532 N N . GLN A 1 421 ? 13.657 -10.886 -7.538 1.00 86.56 421 GLN A N 1
ATOM 3533 C CA . GLN A 1 421 ? 13.044 -9.579 -7.686 1.00 86.56 421 GLN A CA 1
ATOM 3534 C C . GLN A 1 421 ? 11.678 -9.726 -8.368 1.00 86.56 421 GLN A C 1
ATOM 3536 O O . GLN A 1 421 ? 11.468 -10.643 -9.174 1.00 86.56 421 GLN A O 1
ATOM 3541 N N . TYR A 1 422 ? 10.773 -8.808 -8.038 1.00 90.62 422 TYR A N 1
ATOM 3542 C CA . TYR A 1 422 ? 9.361 -8.872 -8.382 1.00 90.62 422 TYR A CA 1
ATOM 3543 C C . TYR A 1 422 ? 8.844 -7.559 -8.966 1.00 90.62 422 TYR A C 1
ATOM 3545 O O . TYR A 1 422 ? 9.327 -6.481 -8.620 1.00 90.62 422 TYR A O 1
ATOM 3553 N N . CYS A 1 423 ? 7.845 -7.622 -9.843 1.00 88.00 423 CYS A N 1
ATOM 3554 C CA . CYS A 1 423 ? 7.185 -6.423 -10.355 1.00 88.00 423 CYS A CA 1
ATOM 3555 C C . CYS A 1 423 ? 5.770 -6.723 -10.855 1.00 88.00 423 CYS A C 1
ATOM 3557 O O . CYS A 1 423 ? 5.491 -7.829 -11.320 1.00 88.00 423 CYS A O 1
ATOM 3559 N N . PHE A 1 424 ? 4.913 -5.705 -10.836 1.00 86.50 424 PHE A N 1
ATOM 3560 C CA . PHE A 1 424 ? 3.643 -5.703 -11.550 1.00 86.50 424 PHE A CA 1
ATOM 3561 C C . PHE A 1 424 ? 3.745 -4.892 -12.840 1.00 86.50 424 PHE A C 1
ATOM 3563 O O . PHE A 1 424 ? 4.508 -3.930 -12.949 1.00 86.50 424 PHE A O 1
ATOM 3570 N N . THR A 1 425 ? 2.929 -5.268 -13.819 1.00 80.44 425 THR A N 1
ATOM 3571 C CA . THR A 1 425 ? 2.531 -4.369 -14.903 1.00 80.44 425 THR A CA 1
ATOM 3572 C C . THR A 1 425 ? 1.080 -3.974 -14.666 1.00 80.44 425 THR A C 1
ATOM 3574 O O . THR A 1 425 ? 0.191 -4.802 -14.788 1.00 80.44 425 THR A O 1
ATOM 3577 N N . THR A 1 426 ? 0.843 -2.722 -14.302 1.00 82.94 426 THR A N 1
ATOM 3578 C CA . THR A 1 426 ? -0.480 -2.088 -14.198 1.00 82.94 426 THR A CA 1
ATOM 3579 C C . THR A 1 426 ? -0.747 -1.173 -15.403 1.00 82.94 426 THR A C 1
ATOM 3581 O O . THR A 1 426 ? 0.213 -0.640 -15.972 1.00 82.94 426 THR A O 1
ATOM 3584 N N . PRO A 1 427 ? -2.016 -0.942 -15.782 1.00 80.31 427 PRO A N 1
ATOM 3585 C CA . PRO A 1 427 ? -2.382 0.007 -16.836 1.00 80.31 427 PRO A CA 1
ATOM 3586 C C . PRO A 1 427 ? -1.794 1.413 -16.649 1.00 80.31 427 PRO A C 1
ATOM 3588 O O . PRO A 1 427 ? -1.272 1.987 -17.605 1.00 80.31 427 PRO A O 1
ATOM 3591 N N . SER A 1 428 ? -1.811 1.951 -15.421 1.00 82.62 428 SER A N 1
ATOM 3592 C CA . SER A 1 428 ? -1.317 3.312 -15.148 1.00 82.62 428 SER A CA 1
ATOM 3593 C C . SER A 1 428 ? 0.206 3.464 -15.236 1.00 82.62 428 SER A C 1
ATOM 3595 O O . SER A 1 428 ? 0.722 4.583 -15.237 1.00 82.62 428 SER A O 1
ATOM 3597 N N . GLY A 1 429 ? 0.958 2.360 -15.256 1.00 83.00 429 GLY A N 1
ATOM 3598 C CA . GLY A 1 429 ? 2.414 2.410 -15.158 1.00 83.00 429 GLY A CA 1
ATOM 3599 C C . GLY A 1 429 ? 2.956 2.471 -13.720 1.00 83.00 429 GLY A C 1
ATOM 3600 O O . GLY A 1 429 ? 4.184 2.448 -13.569 1.00 83.00 429 GLY A O 1
ATOM 3601 N N . PHE A 1 430 ? 2.095 2.548 -12.695 1.00 91.62 430 PHE A N 1
ATOM 3602 C CA . PHE A 1 430 ? 2.473 2.656 -11.279 1.00 91.62 430 PHE A CA 1
ATOM 3603 C C . PHE A 1 430 ? 1.517 1.899 -10.350 1.00 91.62 430 PHE A C 1
ATOM 3605 O O . PHE A 1 430 ? 0.374 1.601 -10.693 1.00 91.62 430 PHE A O 1
ATOM 3612 N N . TRP A 1 431 ? 1.971 1.636 -9.131 1.00 95.56 431 TRP A N 1
ATOM 3613 C CA . TRP A 1 431 ? 1.178 1.010 -8.077 1.00 95.56 431 TRP A CA 1
ATOM 3614 C C . TRP A 1 431 ? 1.613 1.486 -6.695 1.00 95.56 431 TRP A C 1
ATOM 3616 O O . TRP A 1 431 ? 2.680 2.087 -6.525 1.00 95.56 431 TRP A O 1
ATOM 3626 N N . LEU A 1 432 ? 0.750 1.264 -5.706 1.00 96.81 432 LEU A N 1
ATOM 3627 C CA . LEU A 1 432 ? 1.006 1.643 -4.326 1.00 96.81 432 LEU A CA 1
ATOM 3628 C C . LEU A 1 432 ? 1.729 0.507 -3.597 1.00 96.81 432 LEU A C 1
ATOM 3630 O O . LEU A 1 432 ? 1.186 -0.583 -3.416 1.00 96.81 432 LEU A O 1
ATOM 3634 N N . ALA A 1 433 ? 2.953 0.784 -3.162 1.00 97.12 433 ALA A N 1
ATOM 3635 C CA . ALA A 1 433 ? 3.800 -0.151 -2.445 1.00 97.12 433 ALA A CA 1
ATOM 3636 C C . ALA A 1 433 ? 3.920 0.225 -0.969 1.00 97.12 433 ALA A C 1
ATOM 3638 O O . ALA A 1 433 ? 3.763 1.387 -0.579 1.00 97.12 433 ALA A O 1
ATOM 3639 N N . ARG A 1 434 ? 4.269 -0.752 -0.136 1.00 97.25 434 ARG A N 1
ATOM 3640 C CA . ARG A 1 434 ? 4.649 -0.528 1.257 1.00 97.25 434 ARG A CA 1
ATOM 3641 C C . ARG A 1 434 ? 5.845 -1.395 1.611 1.00 97.25 434 ARG A C 1
ATOM 3643 O O . ARG A 1 434 ? 5.923 -2.549 1.225 1.00 97.25 434 ARG A O 1
ATOM 3650 N N . LYS A 1 435 ? 6.809 -0.836 2.338 1.00 95.94 435 LYS A N 1
ATOM 3651 C CA . LYS A 1 435 ? 7.929 -1.613 2.886 1.00 95.94 435 LYS A CA 1
ATOM 3652 C C . LYS A 1 435 ? 8.183 -1.196 4.320 1.00 95.94 435 LYS A C 1
ATOM 3654 O O . LYS A 1 435 ? 8.303 -0.001 4.598 1.00 95.94 435 LYS A O 1
ATOM 3659 N N . ASN A 1 436 ? 8.243 -2.166 5.232 1.00 94.75 436 ASN A N 1
ATOM 3660 C CA . ASN A 1 436 ? 8.407 -1.928 6.670 1.00 94.75 436 ASN A CA 1
ATOM 3661 C C . ASN A 1 436 ? 7.424 -0.866 7.203 1.00 94.75 436 ASN A C 1
ATOM 3663 O O . ASN A 1 436 ? 7.821 0.071 7.898 1.00 94.75 436 ASN A O 1
ATOM 3667 N N . GLY A 1 437 ? 6.148 -0.965 6.802 1.00 94.94 437 GLY A N 1
ATOM 3668 C CA . GLY A 1 437 ? 5.098 -0.031 7.220 1.00 94.94 437 GLY A CA 1
ATOM 3669 C C . GLY A 1 437 ? 5.240 1.386 6.654 1.00 94.94 437 GLY A C 1
ATOM 3670 O O . GLY A 1 437 ? 4.705 2.327 7.233 1.00 94.94 437 GLY A O 1
ATOM 3671 N N . LYS A 1 438 ? 5.980 1.590 5.558 1.00 95.38 438 LYS A N 1
ATOM 3672 C CA . LYS A 1 438 ? 6.153 2.901 4.910 1.00 95.38 438 LYS A CA 1
ATOM 3673 C C . LYS A 1 438 ? 5.573 2.837 3.500 1.00 95.38 438 LYS A C 1
ATOM 3675 O O . LYS A 1 438 ? 6.153 2.188 2.639 1.00 95.38 438 LYS A O 1
ATOM 3680 N N . ILE A 1 439 ? 4.440 3.506 3.283 1.00 96.69 439 ILE A N 1
ATOM 3681 C CA . ILE A 1 439 ? 3.696 3.491 2.009 1.00 96.69 439 ILE A CA 1
ATOM 3682 C C . ILE A 1 439 ? 4.320 4.459 1.002 1.00 96.69 439 ILE A C 1
ATOM 3684 O O . ILE A 1 439 ? 4.634 5.582 1.393 1.00 96.69 439 ILE A O 1
ATOM 3688 N N . PHE A 1 440 ? 4.478 4.083 -0.263 1.00 95.69 440 PHE A N 1
ATOM 3689 C CA . PHE A 1 440 ? 4.961 4.948 -1.342 1.00 95.69 440 PHE A CA 1
ATOM 3690 C C . PHE A 1 440 ? 4.435 4.491 -2.717 1.00 95.69 440 PHE A C 1
ATOM 3692 O O . PHE A 1 440 ? 4.303 3.292 -2.950 1.00 95.69 440 PHE A O 1
ATOM 3699 N N . PRO A 1 441 ? 4.179 5.412 -3.661 1.00 95.31 441 PRO A N 1
ATOM 3700 C CA . PRO A 1 441 ? 3.979 5.057 -5.061 1.00 95.31 441 PRO A CA 1
ATOM 3701 C C . PRO A 1 441 ? 5.274 4.539 -5.691 1.00 95.31 441 PRO A C 1
ATOM 3703 O O . PRO A 1 441 ? 6.359 5.058 -5.419 1.00 95.31 441 PRO A O 1
ATOM 3706 N N . THR A 1 442 ? 5.163 3.546 -6.567 1.00 93.50 442 THR A N 1
ATOM 3707 C CA . THR A 1 442 ? 6.298 2.957 -7.284 1.00 93.50 442 THR A CA 1
ATOM 3708 C C . THR A 1 442 ? 5.923 2.619 -8.727 1.00 93.50 442 THR A C 1
ATOM 3710 O O . THR A 1 442 ? 4.747 2.453 -9.042 1.00 93.50 442 THR A O 1
ATOM 3713 N N . GLY A 1 443 ? 6.901 2.577 -9.635 1.00 87.38 443 GLY A N 1
ATOM 3714 C CA . GLY A 1 443 ? 6.664 2.310 -11.055 1.00 87.38 443 GLY A CA 1
ATOM 3715 C C . GLY A 1 443 ? 6.689 0.829 -11.440 1.00 87.38 443 GLY A C 1
ATOM 3716 O O . GLY A 1 443 ? 7.213 -0.022 -10.721 1.00 87.38 443 GLY A O 1
ATOM 3717 N N . ASN A 1 444 ? 6.149 0.549 -12.627 1.00 74.38 444 ASN A N 1
ATOM 3718 C CA . ASN A 1 444 ? 6.197 -0.760 -13.285 1.00 74.38 444 ASN A CA 1
ATOM 3719 C C . ASN A 1 444 ? 7.531 -1.023 -13.993 1.00 74.38 444 ASN A C 1
ATOM 3721 O O . ASN A 1 444 ? 8.334 -0.116 -14.233 1.00 74.38 444 ASN A O 1
ATOM 3725 N N . SER A 1 445 ? 7.698 -2.264 -14.446 1.00 62.56 445 SER A N 1
ATOM 3726 C CA . SER A 1 445 ? 8.754 -2.668 -15.372 1.00 62.56 445 SER A CA 1
ATOM 3727 C C . SER A 1 445 ? 8.501 -2.115 -16.786 1.00 62.56 445 SER A C 1
ATOM 3729 O O . SER A 1 445 ? 7.404 -2.237 -17.323 1.00 62.56 445 SER A O 1
ATOM 3731 N N . GLY A 1 446 ? 9.510 -1.505 -17.417 1.00 53.12 446 GLY A N 1
ATOM 3732 C CA . GLY A 1 446 ? 9.376 -0.777 -18.692 1.00 53.12 446 GLY A CA 1
ATOM 3733 C C . GLY A 1 446 ? 9.385 -1.617 -19.981 1.00 53.12 446 GLY A C 1
ATOM 3734 O O . GLY A 1 446 ? 9.451 -1.028 -21.058 1.00 53.12 446 GLY A O 1
ATOM 3735 N N . LYS A 1 447 ? 9.361 -2.957 -19.903 1.00 57.62 447 LYS A N 1
ATOM 3736 C CA . LYS A 1 447 ? 9.509 -3.849 -21.076 1.00 57.62 447 LYS A CA 1
ATOM 3737 C C . LYS A 1 447 ? 8.289 -3.861 -21.997 1.00 57.62 447 LYS A C 1
ATOM 3739 O O . LYS A 1 447 ? 8.442 -3.766 -23.209 1.00 57.62 447 LYS A O 1
ATOM 3744 N N . THR A 1 448 ? 7.089 -3.939 -21.427 1.00 50.91 448 THR A N 1
ATOM 3745 C CA . THR A 1 448 ? 5.832 -4.119 -22.176 1.00 50.91 448 THR A CA 1
ATOM 3746 C C . THR A 1 448 ? 5.536 -2.941 -23.106 1.00 50.91 448 THR A C 1
ATOM 3748 O O . THR A 1 448 ? 5.159 -3.131 -24.258 1.00 50.91 448 THR A O 1
ATOM 3751 N N . TYR A 1 449 ? 5.798 -1.716 -22.643 1.00 53.81 449 TYR A N 1
ATOM 3752 C CA . TYR A 1 449 ? 5.544 -0.500 -23.420 1.00 53.81 449 TYR A CA 1
ATOM 3753 C C . TYR A 1 449 ? 6.462 -0.358 -24.644 1.00 53.81 449 TYR A C 1
ATOM 3755 O O . TYR A 1 449 ? 6.048 0.238 -25.631 1.00 53.81 449 TYR A O 1
ATOM 3763 N N . MET A 1 450 ? 7.675 -0.932 -24.617 1.00 58.22 450 MET A N 1
ATOM 3764 C CA . MET A 1 450 ? 8.583 -0.927 -25.776 1.00 58.22 450 MET A CA 1
ATOM 3765 C C . MET A 1 450 ? 8.002 -1.747 -26.934 1.00 58.22 450 MET A C 1
ATOM 3767 O O . MET A 1 450 ? 7.977 -1.276 -28.065 1.00 58.22 450 MET A O 1
ATOM 3771 N N . ILE A 1 451 ? 7.487 -2.947 -26.636 1.00 56.47 451 ILE A N 1
ATOM 3772 C CA . ILE A 1 451 ? 6.872 -3.843 -27.631 1.00 56.47 451 ILE A CA 1
ATOM 3773 C C . ILE A 1 451 ? 5.645 -3.185 -28.245 1.00 56.47 451 ILE A C 1
ATOM 3775 O O . ILE A 1 451 ? 5.524 -3.115 -29.465 1.00 56.47 451 ILE A O 1
ATOM 3779 N N . MET A 1 452 ? 4.745 -2.681 -27.398 1.00 53.44 452 MET A N 1
ATOM 3780 C CA . MET A 1 452 ? 3.501 -2.067 -27.857 1.00 53.44 452 MET A CA 1
ATOM 3781 C C . MET A 1 452 ? 3.761 -0.839 -28.733 1.00 53.44 452 MET A C 1
ATOM 3783 O O . MET A 1 452 ? 3.080 -0.655 -29.736 1.00 53.44 452 MET A O 1
ATOM 3787 N N . ALA A 1 453 ? 4.765 -0.026 -28.392 1.00 59.31 453 ALA A N 1
ATOM 3788 C CA . ALA A 1 453 ? 5.159 1.126 -29.196 1.00 59.31 453 ALA A CA 1
ATOM 3789 C C . ALA A 1 453 ? 5.640 0.726 -30.594 1.00 59.31 453 ALA A C 1
ATOM 3791 O O . ALA A 1 453 ? 5.237 1.330 -31.581 1.00 59.31 453 ALA A O 1
ATOM 3792 N N . ILE A 1 454 ? 6.458 -0.321 -30.687 1.00 64.19 454 ILE A N 1
ATOM 3793 C CA . ILE A 1 454 ? 6.934 -0.830 -31.976 1.00 64.19 454 ILE A CA 1
ATOM 3794 C C . ILE A 1 454 ? 5.764 -1.353 -32.802 1.00 64.19 454 ILE A C 1
ATOM 3796 O O . ILE A 1 454 ? 5.624 -0.966 -33.956 1.00 64.19 454 ILE A O 1
ATOM 3800 N N . CYS A 1 455 ? 4.875 -2.143 -32.194 1.00 58.84 455 CYS A N 1
ATOM 3801 C CA . CYS A 1 455 ? 3.694 -2.675 -32.876 1.00 58.84 455 CYS A CA 1
ATOM 3802 C C . CYS A 1 455 ? 2.795 -1.568 -33.442 1.00 58.84 455 CYS A C 1
ATOM 3804 O O . CYS A 1 455 ? 2.237 -1.729 -34.519 1.00 58.84 455 CYS A O 1
ATOM 3806 N N . LYS A 1 456 ? 2.668 -0.433 -32.744 1.00 61.12 456 LYS A N 1
ATOM 3807 C CA . LYS A 1 456 ? 1.854 0.700 -33.206 1.00 61.12 456 LYS A CA 1
ATOM 3808 C C . LYS A 1 456 ? 2.489 1.521 -34.331 1.00 61.12 456 LYS A C 1
ATOM 3810 O O . LYS A 1 456 ? 1.755 2.187 -35.057 1.00 61.12 456 LYS A O 1
ATOM 3815 N N . ALA A 1 457 ? 3.816 1.497 -34.460 1.00 64.69 457 ALA A N 1
ATOM 3816 C CA . ALA A 1 457 ? 4.555 2.270 -35.462 1.00 64.69 457 ALA A CA 1
ATOM 3817 C C . ALA A 1 457 ? 4.625 1.603 -36.841 1.00 64.69 457 ALA A C 1
ATOM 3819 O O . ALA A 1 457 ? 4.976 2.252 -37.825 1.00 64.69 457 ALA A O 1
ATOM 3820 N N . ILE A 1 458 ? 4.345 0.304 -36.911 1.00 61.69 458 ILE A N 1
ATOM 3821 C CA . ILE A 1 458 ? 4.475 -0.496 -38.128 1.00 61.69 458 ILE A CA 1
ATOM 3822 C C . ILE A 1 458 ? 3.097 -0.615 -38.781 1.00 61.69 458 ILE A C 1
ATOM 3824 O O . ILE A 1 458 ? 2.108 -0.885 -38.098 1.00 61.69 458 ILE A O 1
ATOM 3828 N N . LYS A 1 459 ? 3.016 -0.417 -40.103 1.00 58.28 459 LYS A N 1
ATOM 3829 C CA . LYS A 1 459 ? 1.779 -0.671 -40.862 1.00 58.28 459 LYS A CA 1
ATOM 3830 C C . LYS A 1 459 ? 1.433 -2.167 -40.819 1.00 58.28 459 LYS A C 1
ATOM 3832 O O . LYS A 1 459 ? 2.326 -3.012 -40.888 1.00 58.28 459 LYS A O 1
ATOM 3837 N N . GLU A 1 460 ? 0.147 -2.497 -40.681 1.00 51.03 460 GLU A N 1
ATOM 3838 C CA . GLU A 1 460 ? -0.321 -3.890 -40.645 1.00 51.03 460 GLU A CA 1
ATOM 3839 C C . GLU A 1 460 ? 0.192 -4.643 -41.889 1.00 51.03 460 GLU A C 1
ATOM 3841 O O . GLU A 1 460 ? 0.138 -4.092 -42.987 1.00 51.03 460 GLU A O 1
ATOM 3846 N N . ASN A 1 461 ? 0.714 -5.869 -41.695 1.00 49.25 461 ASN A N 1
ATOM 3847 C CA . ASN A 1 461 ? 1.279 -6.813 -42.693 1.00 49.25 461 ASN A CA 1
ATOM 3848 C C . ASN A 1 461 ? 2.807 -7.056 -42.706 1.00 49.25 461 ASN A C 1
ATOM 3850 O O . ASN A 1 461 ? 3.293 -7.701 -43.636 1.00 49.25 461 ASN A O 1
ATOM 3854 N N . ILE A 1 462 ? 3.581 -6.656 -41.686 1.00 47.78 462 ILE A N 1
ATOM 3855 C CA . ILE A 1 462 ? 5.024 -6.990 -41.618 1.00 47.78 462 ILE A CA 1
ATOM 3856 C C . ILE A 1 462 ? 5.342 -7.920 -40.431 1.00 47.78 462 ILE A C 1
ATOM 3858 O O . ILE A 1 462 ? 5.114 -7.541 -39.281 1.00 47.78 462 ILE A O 1
ATOM 3862 N N . PRO A 1 463 ? 5.925 -9.114 -40.663 1.00 46.47 463 PRO A N 1
ATOM 3863 C CA . PRO A 1 463 ? 6.466 -9.943 -39.591 1.00 46.47 463 PRO A CA 1
ATOM 3864 C C . PRO A 1 463 ? 7.814 -9.377 -39.114 1.00 46.47 463 PRO A C 1
ATOM 3866 O O . PRO A 1 463 ? 8.814 -9.454 -39.829 1.00 46.47 463 PRO A O 1
ATOM 3869 N N . ILE A 1 464 ? 7.850 -8.820 -37.899 1.00 48.66 464 ILE A N 1
ATOM 3870 C CA . ILE A 1 464 ? 9.086 -8.372 -37.235 1.00 48.66 464 ILE A CA 1
ATOM 3871 C C . ILE A 1 464 ? 9.456 -9.354 -36.123 1.00 48.66 464 ILE A C 1
ATOM 3873 O O . ILE A 1 464 ? 8.638 -9.667 -35.258 1.00 48.66 464 ILE A O 1
ATOM 3877 N N . LEU A 1 465 ? 10.710 -9.814 -36.133 1.00 46.88 465 LEU A N 1
ATOM 3878 C CA . LEU A 1 465 ? 11.297 -10.592 -35.045 1.00 46.88 465 LEU A CA 1
ATOM 3879 C C . LEU A 1 465 ? 11.868 -9.634 -33.992 1.00 46.88 465 LEU A C 1
ATOM 3881 O O . LEU A 1 465 ? 12.892 -8.990 -34.222 1.00 46.88 465 LEU A O 1
ATOM 3885 N N . VAL A 1 466 ? 11.211 -9.552 -32.835 1.00 50.09 466 VAL A N 1
ATOM 3886 C CA . VAL A 1 466 ? 11.649 -8.725 -31.703 1.00 50.09 466 VAL A CA 1
ATOM 3887 C C . VAL A 1 466 ? 12.117 -9.641 -30.583 1.00 50.09 466 VAL A C 1
ATOM 3889 O O . VAL A 1 466 ? 11.311 -10.209 -29.853 1.00 50.09 466 VAL A O 1
ATOM 3892 N N . ILE A 1 467 ? 13.432 -9.761 -30.413 1.00 50.56 467 ILE A N 1
ATOM 3893 C CA . ILE A 1 467 ? 13.995 -10.565 -29.329 1.00 50.56 467 ILE A CA 1
ATOM 3894 C C . ILE A 1 467 ? 14.173 -9.661 -28.105 1.00 50.56 467 ILE A C 1
ATOM 3896 O O . ILE A 1 467 ? 15.025 -8.772 -28.108 1.00 50.56 467 ILE A O 1
ATOM 3900 N N . ILE A 1 468 ? 13.367 -9.876 -27.059 1.00 52.53 468 ILE A N 1
ATOM 3901 C CA . ILE A 1 468 ? 13.473 -9.148 -25.781 1.00 52.53 468 ILE A CA 1
ATOM 3902 C C . ILE A 1 468 ? 13.922 -10.102 -24.688 1.00 52.53 468 ILE A C 1
ATOM 3904 O O . ILE A 1 468 ? 13.104 -10.775 -24.050 1.00 52.53 468 ILE A O 1
ATOM 3908 N N . PRO A 1 469 ? 15.229 -10.182 -24.425 1.00 46.91 469 PRO A N 1
ATOM 3909 C CA . PRO A 1 469 ? 15.703 -11.053 -23.380 1.00 46.91 469 PRO A CA 1
ATOM 3910 C C . PRO A 1 469 ? 15.295 -10.529 -22.004 1.00 46.91 469 PRO A C 1
ATOM 3912 O O . PRO A 1 469 ? 15.335 -9.338 -21.689 1.00 46.91 469 PRO A O 1
ATOM 3915 N N . LYS A 1 470 ? 14.895 -11.452 -21.124 1.00 39.78 470 LYS A N 1
ATOM 3916 C CA . LYS A 1 470 ? 14.698 -11.150 -19.699 1.00 39.78 470 LYS A CA 1
ATOM 3917 C C . LYS A 1 470 ? 16.044 -10.783 -19.049 1.00 39.78 470 LYS A C 1
ATOM 3919 O O . LYS A 1 470 ? 16.066 -9.864 -18.234 1.00 39.78 470 LYS A O 1
ATOM 3924 N N . TYR A 1 471 ? 17.105 -11.475 -19.497 1.00 45.78 471 TYR A N 1
ATOM 3925 C CA . TYR A 1 471 ? 18.542 -11.358 -19.194 1.00 45.78 471 TYR A CA 1
ATOM 3926 C C . TYR A 1 471 ? 19.359 -11.961 -20.349 1.00 45.78 471 TYR A C 1
ATOM 3928 O O . TYR A 1 471 ? 18.832 -12.816 -21.062 1.00 45.78 471 TYR A O 1
ATOM 3936 N N . GLN A 1 472 ? 20.652 -11.641 -20.454 1.00 43.47 472 GLN A N 1
ATOM 3937 C CA . GLN A 1 472 ? 21.561 -12.195 -21.473 1.00 43.47 472 GLN A CA 1
ATOM 3938 C C . GLN A 1 472 ? 21.523 -13.733 -21.581 1.00 43.47 472 GLN A C 1
ATOM 3940 O O . GLN A 1 472 ? 21.415 -14.264 -22.672 1.00 43.47 472 GLN A O 1
ATOM 3945 N N . ALA A 1 473 ? 21.455 -14.469 -20.468 1.00 39.72 473 ALA A N 1
ATOM 3946 C CA . ALA A 1 473 ? 21.359 -15.936 -20.505 1.00 39.72 473 ALA A CA 1
ATOM 3947 C C . ALA A 1 473 ? 20.049 -16.474 -21.133 1.00 39.72 473 ALA A C 1
ATOM 3949 O O . ALA A 1 473 ? 20.024 -17.572 -21.682 1.00 39.72 473 ALA A O 1
ATOM 3950 N N . LEU A 1 474 ? 18.946 -15.716 -21.058 1.00 42.50 474 LEU A N 1
ATOM 3951 C CA . LEU A 1 474 ? 17.688 -16.089 -21.715 1.00 42.50 474 LEU A CA 1
ATOM 3952 C C . LEU A 1 474 ? 17.718 -15.729 -23.204 1.00 42.50 474 LEU A C 1
ATOM 3954 O O . LEU A 1 474 ? 17.137 -16.461 -23.993 1.00 42.50 474 LEU A O 1
ATOM 3958 N N . LEU A 1 475 ? 18.435 -14.661 -23.590 1.00 46.00 475 LEU A N 1
ATOM 3959 C CA . LEU A 1 475 ? 18.726 -14.367 -25.000 1.00 46.00 475 LEU A CA 1
ATOM 3960 C C . LEU A 1 475 ? 19.334 -15.601 -25.668 1.00 46.00 475 LEU A C 1
ATOM 3962 O O . LEU A 1 475 ? 18.840 -16.074 -26.682 1.00 46.00 475 LEU A O 1
ATOM 3966 N N . GLU A 1 476 ? 20.361 -16.156 -25.031 1.00 46.81 476 GLU A N 1
ATOM 3967 C CA . GLU A 1 476 ? 21.106 -17.319 -25.510 1.00 46.81 476 GLU A CA 1
ATOM 3968 C C . GLU A 1 476 ? 20.214 -18.567 -25.628 1.00 46.81 476 GLU A C 1
ATOM 3970 O O . GLU A 1 476 ? 20.308 -19.322 -26.596 1.00 46.81 476 GLU A O 1
ATOM 3975 N N . GLN A 1 477 ? 19.303 -18.776 -24.671 1.00 45.34 477 GLN A N 1
ATOM 3976 C CA . GLN A 1 477 ? 18.396 -19.925 -24.657 1.00 45.34 477 GLN A CA 1
ATOM 3977 C C . GLN A 1 477 ? 17.242 -19.792 -25.665 1.00 45.34 477 GLN A C 1
ATOM 3979 O O . GLN A 1 477 ? 16.889 -20.778 -26.315 1.00 45.34 477 GLN A O 1
ATOM 3984 N N . THR A 1 478 ? 16.673 -18.593 -25.815 1.00 46.56 478 THR A N 1
ATOM 3985 C CA . THR A 1 478 ? 15.628 -18.289 -26.803 1.00 46.56 478 THR A CA 1
ATOM 3986 C C . THR A 1 478 ? 16.186 -18.391 -28.217 1.00 46.56 478 THR A C 1
ATOM 3988 O O . THR A 1 478 ? 15.599 -19.085 -29.042 1.00 46.56 478 THR A O 1
ATOM 3991 N N . VAL A 1 479 ? 17.366 -17.811 -28.471 1.00 48.97 479 VAL A N 1
ATOM 3992 C CA . VAL A 1 479 ? 18.086 -17.952 -29.746 1.00 48.97 479 VAL A CA 1
ATOM 3993 C C . VAL A 1 479 ? 18.309 -19.432 -30.068 1.00 48.97 479 VAL A C 1
ATOM 3995 O O . VAL A 1 479 ? 18.000 -19.865 -31.172 1.00 48.97 479 VAL A O 1
ATOM 3998 N N . LYS A 1 480 ? 18.741 -20.248 -29.096 1.00 48.56 480 LYS A N 1
ATOM 3999 C CA . LYS A 1 480 ? 18.933 -21.694 -29.296 1.00 48.56 480 LYS A CA 1
ATOM 4000 C C . LYS A 1 480 ? 17.639 -22.439 -29.638 1.00 48.56 480 LYS A C 1
ATOM 4002 O O . LYS A 1 480 ? 17.615 -23.162 -30.627 1.00 48.56 480 LYS A O 1
ATOM 4007 N N . LYS A 1 481 ? 16.571 -22.270 -28.849 1.00 48.97 481 LYS A N 1
ATOM 4008 C CA . LYS A 1 481 ? 15.285 -22.958 -29.082 1.00 48.97 481 LYS A CA 1
ATOM 4009 C C . LYS A 1 481 ? 14.668 -22.580 -30.423 1.00 48.97 481 LYS A C 1
ATOM 4011 O O . LYS A 1 481 ? 14.107 -23.431 -31.103 1.00 48.97 481 LYS A O 1
ATOM 4016 N N . PHE A 1 482 ? 14.799 -21.316 -30.804 1.00 47.94 482 PHE A N 1
ATOM 4017 C CA . PHE A 1 482 ? 14.319 -20.810 -32.080 1.00 47.94 482 PHE A CA 1
ATOM 4018 C C . PHE A 1 482 ? 15.107 -21.405 -33.258 1.00 47.94 482 PHE A C 1
ATOM 4020 O O . PHE A 1 482 ? 14.513 -21.882 -34.222 1.00 47.94 482 PHE A O 1
ATOM 4027 N N . LEU A 1 483 ? 16.440 -21.468 -33.147 1.00 47.16 483 LEU A N 1
ATOM 4028 C CA . LEU A 1 483 ? 17.308 -22.124 -34.132 1.00 47.16 483 LEU A CA 1
ATOM 4029 C C . LEU A 1 483 ? 17.061 -23.645 -34.227 1.00 47.16 483 LEU A C 1
ATOM 4031 O O . LEU A 1 483 ? 17.175 -24.210 -35.311 1.00 47.16 483 LEU A O 1
ATOM 4035 N N . GLU A 1 484 ? 16.721 -24.315 -33.120 1.00 47.59 484 GLU A N 1
ATOM 4036 C CA . GLU A 1 484 ? 16.392 -25.751 -33.079 1.00 47.59 484 GLU A CA 1
ATOM 4037 C C . GLU A 1 484 ? 15.008 -26.065 -33.669 1.00 47.59 484 GLU A C 1
ATOM 4039 O O . GLU A 1 484 ? 14.871 -27.041 -34.404 1.00 47.59 484 GLU A O 1
ATOM 4044 N N . PHE A 1 485 ? 13.995 -25.237 -33.393 1.00 40.38 485 PHE A N 1
ATOM 4045 C CA . PHE A 1 485 ? 12.632 -25.413 -33.907 1.00 40.38 485 PHE A CA 1
ATOM 4046 C C . PHE A 1 485 ? 12.589 -25.371 -35.442 1.00 40.38 485 PHE A C 1
ATOM 4048 O O . PHE A 1 485 ? 12.000 -26.252 -36.060 1.00 40.38 485 PHE A O 1
ATOM 4055 N N . PHE A 1 486 ? 13.277 -24.412 -36.067 1.00 40.06 486 PHE A N 1
ATOM 4056 C CA . PHE A 1 486 ? 13.297 -24.272 -37.528 1.00 40.06 486 PHE A CA 1
ATOM 4057 C C . PHE A 1 486 ? 14.277 -25.213 -38.241 1.00 40.06 486 PHE A C 1
ATOM 4059 O O . PHE A 1 486 ? 14.065 -25.513 -39.408 1.00 40.06 486 PHE A O 1
ATOM 4066 N N . LYS A 1 487 ? 15.290 -25.766 -37.554 1.00 42.44 487 LYS A N 1
ATOM 4067 C CA . LYS A 1 487 ? 16.083 -26.890 -38.095 1.00 42.44 487 LYS A CA 1
ATOM 4068 C C . LYS A 1 487 ? 15.237 -28.148 -38.342 1.00 42.44 487 LYS A C 1
ATOM 4070 O O . LYS A 1 487 ? 15.652 -28.994 -39.123 1.00 42.44 487 LYS A O 1
ATOM 4075 N N . LYS A 1 488 ? 14.093 -28.288 -37.656 1.00 33.28 488 LYS A N 1
ATOM 4076 C CA . LYS A 1 488 ? 13.212 -29.467 -37.718 1.00 33.28 488 LYS A CA 1
ATOM 4077 C C . LYS A 1 488 ? 12.151 -29.389 -38.827 1.00 33.28 488 LYS A C 1
ATOM 4079 O O . LYS A 1 488 ? 11.613 -30.420 -39.208 1.00 33.28 488 LYS A O 1
ATOM 4084 N N . TYR A 1 489 ? 11.864 -28.193 -39.339 1.00 33.94 489 TYR A N 1
ATOM 4085 C CA . TYR A 1 489 ? 10.956 -27.978 -40.463 1.00 33.94 489 TYR A CA 1
ATOM 4086 C C . TYR A 1 489 ? 11.788 -27.486 -41.650 1.00 33.94 489 TYR A C 1
ATOM 4088 O O . TYR A 1 489 ? 12.097 -26.298 -41.737 1.00 33.94 489 TYR A O 1
ATOM 4096 N N . GLU A 1 490 ? 12.182 -28.391 -42.549 1.00 32.72 490 GLU A N 1
ATOM 4097 C CA . GLU A 1 490 ? 12.688 -28.018 -43.875 1.00 32.72 490 GLU A CA 1
ATOM 4098 C C . GLU A 1 490 ? 11.554 -27.321 -44.638 1.00 32.72 490 GLU A C 1
ATOM 4100 O O . GLU A 1 490 ? 10.761 -27.950 -45.333 1.00 32.72 490 GLU A O 1
ATOM 4105 N N . ILE A 1 491 ? 11.410 -26.009 -44.455 1.00 31.56 491 ILE A N 1
ATOM 4106 C CA . ILE A 1 491 ? 10.464 -25.234 -45.251 1.00 31.56 491 ILE A CA 1
ATOM 4107 C C . ILE A 1 491 ? 11.125 -25.012 -46.608 1.00 31.56 491 ILE A C 1
ATOM 4109 O O . ILE A 1 491 ? 12.069 -24.229 -46.739 1.00 31.56 491 ILE A O 1
ATOM 4113 N N . GLY A 1 492 ? 10.626 -25.754 -47.597 1.00 27.05 492 GLY A N 1
ATOM 4114 C CA . GLY A 1 492 ? 10.911 -25.560 -49.008 1.00 27.05 492 GLY A CA 1
ATOM 4115 C C . GLY A 1 492 ? 10.732 -24.097 -49.406 1.00 27.05 492 GLY A C 1
ATOM 4116 O O . GLY A 1 492 ? 9.783 -23.417 -49.013 1.00 27.05 492 GLY A O 1
ATOM 4117 N N . TRP A 1 493 ? 11.701 -23.614 -50.168 1.00 30.36 493 TRP A N 1
ATOM 4118 C CA . TRP A 1 493 ? 11.777 -22.250 -50.651 1.00 30.36 493 TRP A CA 1
ATOM 4119 C C . TRP A 1 493 ? 10.727 -22.043 -51.741 1.00 30.36 493 TRP A C 1
ATOM 4121 O O . TRP A 1 493 ? 10.923 -22.486 -52.865 1.00 30.36 493 TRP A O 1
ATOM 4131 N N . ASN A 1 494 ? 9.634 -21.348 -51.424 1.00 23.81 494 ASN A N 1
ATOM 4132 C CA . ASN A 1 494 ? 8.760 -20.769 -52.439 1.00 23.81 494 ASN A CA 1
ATOM 4133 C C . ASN A 1 494 ? 8.774 -19.247 -52.309 1.00 23.81 494 ASN A C 1
ATOM 4135 O O . ASN A 1 494 ? 8.278 -18.665 -51.341 1.00 23.81 494 ASN A O 1
ATOM 4139 N N . TYR A 1 495 ? 9.379 -18.606 -53.308 1.00 32.06 495 TYR A N 1
ATOM 4140 C CA . TYR A 1 495 ? 9.204 -17.188 -53.573 1.00 32.06 495 TYR A CA 1
ATOM 4141 C C . TYR A 1 495 ? 7.726 -16.938 -53.894 1.00 32.06 495 TYR A C 1
ATOM 4143 O O . TYR A 1 495 ? 7.212 -17.400 -54.906 1.00 32.06 495 TYR A O 1
ATOM 4151 N N . GLY A 1 496 ? 7.054 -16.171 -53.038 1.00 32.56 496 GLY A N 1
ATOM 4152 C CA . GLY A 1 496 ? 5.719 -15.649 -53.312 1.00 32.56 496 GLY A CA 1
ATOM 4153 C C . GLY A 1 496 ? 4.571 -16.523 -52.798 1.00 32.56 496 GLY A C 1
ATOM 4154 O O . GLY A 1 496 ? 4.475 -17.707 -53.082 1.00 32.56 496 GLY A O 1
ATOM 4155 N N . LYS A 1 497 ? 3.646 -15.855 -52.098 1.00 29.02 497 LYS A N 1
ATOM 4156 C CA . LYS A 1 497 ? 2.365 -16.339 -51.547 1.00 29.02 497 LYS A CA 1
ATOM 4157 C C . LYS A 1 497 ? 2.463 -17.218 -50.288 1.00 29.02 497 LYS A C 1
ATOM 4159 O O . LYS A 1 497 ? 2.713 -18.411 -50.352 1.00 29.02 497 LYS A O 1
ATOM 4164 N N . GLY A 1 498 ? 2.084 -16.628 -49.145 1.00 32.53 498 GLY A N 1
ATOM 4165 C CA . GLY A 1 498 ? 1.376 -17.392 -48.108 1.00 32.53 498 GLY A CA 1
ATOM 4166 C C . GLY A 1 498 ? 1.881 -17.336 -46.664 1.00 32.53 498 GLY A C 1
ATOM 4167 O O . GLY A 1 498 ? 1.962 -18.375 -46.031 1.00 32.53 498 GLY A O 1
ATOM 4168 N N . TYR A 1 499 ? 2.098 -16.155 -46.081 1.00 31.53 499 TYR A N 1
ATOM 4169 C CA . TYR A 1 499 ? 1.896 -15.975 -44.632 1.00 31.53 499 TYR A CA 1
ATOM 4170 C C . TYR A 1 499 ? 0.925 -14.812 -44.424 1.00 31.53 499 TYR A C 1
ATOM 4172 O O . TYR A 1 499 ? 1.317 -13.680 -44.165 1.00 31.53 499 TYR A O 1
ATOM 4180 N N . LYS A 1 500 ? -0.366 -15.091 -44.638 1.00 28.11 500 LYS A N 1
ATOM 4181 C CA . LYS A 1 500 ? -1.447 -14.091 -44.673 1.00 28.11 500 LYS A CA 1
ATOM 4182 C C . LYS A 1 500 ? -2.024 -13.696 -43.310 1.00 28.11 500 LYS A C 1
ATOM 4184 O O . LYS A 1 500 ? -2.958 -12.915 -43.282 1.00 28.11 500 LYS A O 1
ATOM 4189 N N . ASN A 1 501 ? -1.468 -14.166 -42.196 1.00 28.30 501 ASN A N 1
ATOM 4190 C CA . ASN A 1 501 ? -1.909 -13.748 -40.866 1.00 28.30 501 ASN A CA 1
ATOM 4191 C C . ASN A 1 501 ? -0.699 -13.291 -40.055 1.00 28.30 501 ASN A C 1
ATOM 4193 O O . ASN A 1 501 ? 0.193 -14.088 -39.760 1.00 28.30 501 ASN A O 1
ATOM 4197 N N . GLY A 1 502 ? -0.668 -11.998 -39.720 1.00 29.67 502 GLY A N 1
ATOM 4198 C CA . GLY A 1 502 ? 0.383 -11.392 -38.914 1.00 29.67 502 GLY A CA 1
ATOM 4199 C C . GLY A 1 502 ? 0.576 -12.153 -37.604 1.00 29.67 502 GLY A C 1
ATOM 4200 O O . GLY A 1 502 ? -0.342 -12.275 -36.795 1.00 29.67 502 GLY A O 1
ATOM 4201 N N . ARG A 1 503 ? 1.782 -12.678 -37.392 1.00 29.58 503 ARG A N 1
ATOM 4202 C CA . ARG A 1 503 ? 2.205 -13.235 -36.108 1.00 29.58 503 ARG A CA 1
ATOM 4203 C C . ARG A 1 503 ? 3.557 -12.644 -35.750 1.00 29.58 503 ARG A C 1
ATOM 4205 O O . ARG A 1 503 ? 4.548 -12.866 -36.440 1.00 29.58 503 ARG A O 1
ATOM 4212 N N . ILE A 1 504 ? 3.578 -11.888 -34.658 1.00 32.25 504 ILE A N 1
ATOM 4213 C CA . ILE A 1 504 ? 4.805 -11.560 -33.937 1.00 32.25 504 ILE A CA 1
ATOM 4214 C C . ILE A 1 504 ? 5.302 -12.878 -33.341 1.00 32.25 504 ILE A C 1
ATOM 4216 O O . ILE A 1 504 ? 4.573 -13.516 -32.580 1.00 32.25 504 ILE A O 1
ATOM 4220 N N . MET A 1 505 ? 6.519 -13.299 -33.679 1.00 32.31 505 MET A N 1
ATOM 4221 C CA . MET A 1 505 ? 7.205 -14.315 -32.882 1.00 32.31 505 MET A CA 1
ATOM 4222 C C . MET A 1 505 ? 7.981 -13.598 -31.783 1.00 32.31 505 MET A C 1
ATOM 4224 O O . MET A 1 505 ? 8.937 -12.876 -32.070 1.00 32.31 505 MET A O 1
ATOM 4228 N N . ILE A 1 506 ? 7.500 -13.763 -30.550 1.00 30.00 506 ILE A N 1
ATOM 4229 C CA . ILE A 1 506 ? 8.152 -13.327 -29.308 1.00 30.00 506 ILE A CA 1
ATOM 4230 C C . ILE A 1 506 ? 9.162 -14.386 -28.871 1.00 30.00 506 ILE A C 1
ATOM 4232 O O . ILE A 1 506 ? 8.788 -15.582 -28.898 1.00 30.00 506 ILE A O 1
#

pLDDT: mean 79.03, std 18.73, range [23.81, 98.5]

Sequence (506 aa):
MKVDYTNVYTFFIPENQKDKEILENLSKNVVIRKLEYNPILKRKEVKYVTLLQKNRNNIYYILSGLLPYLKMKYPKIHTSLIDLEKLKNDSIWQTLRDYQKRAILNLLEQPRGIIDAIMGCVDGDTEFLTPFGWKKISEYSPNDLVCQWYPDGRTEFVKPLNYIKTPAREFYLIKSKSFEMLLSPEHRVPYLTWRKRKVQVDTMENLYNRFKKFTNSDSHIIIPRTFKLPMNNKGLDISDDLLRVLIMQCADGHIAYRKNFRIVIREKKERKKKRAIELLERAKIPYKMYKSKSKYNKGFLVISYTPPKEIQRTDLSILFQCNEHQAKIAVEEMLFWDGSIYKGKNGSGKLRICKVFHGQKIDVDVFQFLASAIHNSIVSIYKDKRKYKKHDIFYARINKGKISYILKRHIKKIKIQNTYQYCFTTPSGFWLARKNGKIFPTGNSGKTYMIMAICKAIKENIPILVIIPKYQALLEQTVKKFLEFFKKYEIGWNYGKGYKNGRIMI